Protein AF-A0A6U5LLL6-F1 (afdb_monomer_lite)

Secondary structure (DSSP, 8-state):
-EEEEEEESS---GGGSPTT-EEEEEBTTS-EEEEEE--S---TTEEEEEE---SSS--B-TT-SS-B-TTSBPSEEEEE-SS-EEEEE--TTTSEEESS-HHHHHHTHHHHSTT-HHHHHHHHHHTSTTHHHHHHHHHHHT-B---SSS--B-TT--HHHHHHHHHHIIIIIIIHHHHHHHHHHHHHHHTSSS--HHHHHHHHHHHHHHHH-S-S-SSS------SHHHHHHHHHHHHT-BTTTT-B--TTS-BHHHHHHHHHHHHHHHHHHHT-HHHHHHHHHHHHHHTTHHHHHHHHHHHHHHHHTTT--S-HHHHHHHHHHHHHHHHHHHHHHHHH-HHHHHHHHHHHSTT-S---HHHHHHHHHHHGGGGT--HHHH--PEETTTTEEPTT-SPPPS-TT-TTGGG-EE--TT-SS-EEHHHHHTS-HHHHHHHHTSTTHHHHSHHHHTTSSS--S-TT-EEE-TTSSSEEEEHHHHHT-TTHHHHHTTSTTHHHHSHHHHTT------TT--

Sequence (518 aa):
MSIAYLKLDSDFDVNSIASGTLFTGSTNAGQIVLARKYDGNLEAGILKLQYEVSGQSPCYVGGLNVKDFSGCFVAVGTVTDGTNTLSYTYDMTTKNMNGRTLSGLSSVLNVDMANEANFKIFETYYGRADYSYHWVTSAFEGTSTNFTRGNADFTNYSLIGKTEAIKKGSVHMGVGHYALHEFENALKLCELDVDSRELSRARWDEGVALYTGSMEGTEGTDRQGKFPYTLAEKRCENFKTCGDGADSSDDNVKSWVNINLMAQFRRGKSALFQKDCDGAQAALDNISSLIYIPLIQSTLRYAYMAQLLQGDNSDQNEQDKVKAEGAVFAAAVLPKVYAIDPDAAEIIYANMKTGATETVFSEVKDAFESVYHGFRINCNQIGGLIEASSDTPYDGAERCRANTGLTNESKEEFKIEGFKKKMTCSELANISLQYRNVICVTPGVAETCRGTCLGTCGCYDDPNQEYLNKQETEIVGTCEDLFTDFKYAEKCNKIENLLFFCPDVCDGWCDHIPFGKK

Organism: NCBI:txid216773

Foldseek 3Di:
DKKFFWQFPDQDDLVVDDFQQWKWWAFPLGDIFIWTFHDPDDDGRTTITHGDQPDDQGAAAPPDPDGGRRRPGDQWTWMDSPPDITTTGHDSRPRTGDPDDLQCLQVVQVPLVVPPPLQCLLCVQFVHNNNLNQQQVCLVVQAWGDGPHLIAGRVPFDPLLSVLSNLLSSALVGLLVSLLVLLVVLLVQLPDPDPCLVVSLVSLVVSVCSQQPDPCPPQSLPLPDRHLQSLQLVLLLQQCQFDCQGRHNDSVGGGNLVVLLVVLSVQLSVCSNVSNSVSNVVSSLSNQLSSLLSLLSQLLVLLVVLQVCQPPPPDPSVNSNSLSSNSSSLSSCLSLLCVQPVVLSVQSSQQRHHPNNHRDSLSVVVSVLLCSLSSVHAQSSNGFGDDNVPRHHDVSRGRCDLPPVCLPQQAFWDDAPPDPDIDGLLLLQPDPPVVSQVQCPGPPNCVSNVCSNSVSAAFSQDQQQWDAAQVNPGTDHGLVVLQDDPCSCVVCVHRVCCCVRGVNSNSPSRHDPHPPDD

Radius of gyration: 26.69 Å; chains: 1; bounding box: 60×53×92 Å

pLDDT: mean 84.03, std 13.14, range [36.5, 98.81]

Structure (mmCIF, N/CA/C/O backbone):
data_AF-A0A6U5LLL6-F1
#
_entry.id   AF-A0A6U5LLL6-F1
#
loop_
_atom_site.group_PDB
_atom_site.id
_atom_site.type_symbol
_atom_site.label_atom_id
_atom_site.label_alt_id
_atom_site.label_comp_id
_atom_site.label_asym_id
_atom_site.label_entity_id
_atom_site.label_seq_id
_atom_site.pdbx_PDB_ins_code
_atom_site.Cartn_x
_atom_site.Cartn_y
_atom_site.Cartn_z
_atom_site.occupancy
_atom_site.B_iso_or_equiv
_atom_site.auth_seq_id
_atom_site.auth_comp_id
_atom_site.auth_asym_id
_atom_site.auth_atom_id
_atom_site.pdbx_PDB_model_num
ATOM 1 N N . MET A 1 1 ? -6.685 0.986 20.859 1.00 70.19 1 MET A N 1
ATOM 2 C CA . MET A 1 1 ? -7.687 1.191 21.930 1.00 70.19 1 MET A CA 1
ATOM 3 C C . MET A 1 1 ? -8.208 -0.163 22.379 1.00 70.19 1 MET A C 1
ATOM 5 O O . MET A 1 1 ? -8.491 -0.993 21.515 1.00 70.19 1 MET A O 1
ATOM 9 N N . SER A 1 2 ? -8.297 -0.388 23.690 1.00 77.94 2 SER A N 1
ATOM 10 C CA . SER A 1 2 ? -8.871 -1.611 24.263 1.00 77.94 2 SER A CA 1
ATOM 11 C C . SER A 1 2 ? -10.323 -1.356 24.664 1.00 77.94 2 SER A C 1
ATOM 13 O O . SER A 1 2 ? -10.687 -0.232 25.012 1.00 77.94 2 SER A O 1
ATOM 15 N N . ILE A 1 3 ? -11.158 -2.383 24.560 1.00 87.19 3 ILE A N 1
ATOM 16 C CA . ILE A 1 3 ? -12.590 -2.340 24.835 1.00 87.19 3 ILE A CA 1
ATOM 17 C C . ILE A 1 3 ? -12.905 -3.435 25.848 1.00 87.19 3 ILE A C 1
ATOM 19 O O . ILE A 1 3 ? -12.700 -4.619 25.571 1.00 87.19 3 ILE A O 1
ATOM 23 N N . ALA A 1 4 ? -13.436 -3.039 27.001 1.00 90.06 4 ALA A N 1
ATOM 24 C CA . ALA A 1 4 ? -13.980 -3.959 27.988 1.00 90.06 4 ALA A CA 1
ATOM 25 C C . ALA A 1 4 ? -15.437 -4.287 27.645 1.00 90.06 4 ALA A C 1
ATOM 27 O O . ALA A 1 4 ? -16.242 -3.385 27.414 1.00 90.06 4 ALA A O 1
ATOM 28 N N . TYR A 1 5 ? -15.770 -5.574 27.614 1.00 91.44 5 TYR A N 1
ATOM 29 C CA . TYR A 1 5 ? -17.116 -6.090 27.371 1.00 91.44 5 TYR A CA 1
ATOM 30 C C . TYR A 1 5 ? -17.727 -6.451 28.722 1.00 91.44 5 TYR A C 1
ATOM 32 O O . TYR A 1 5 ? -17.587 -7.580 29.196 1.00 91.44 5 TYR A O 1
ATOM 40 N N . LEU A 1 6 ? -18.336 -5.460 29.367 1.00 92.56 6 LEU A N 1
ATOM 41 C CA . LEU A 1 6 ? -18.865 -5.575 30.719 1.00 92.56 6 LEU A CA 1
ATOM 42 C C . LEU A 1 6 ? -20.271 -6.168 30.668 1.00 92.56 6 LEU A C 1
ATOM 44 O O . LEU A 1 6 ? -21.165 -5.570 30.070 1.00 92.56 6 LEU A O 1
ATOM 48 N N . LYS A 1 7 ? -20.484 -7.330 31.290 1.00 93.69 7 LYS A N 1
ATOM 49 C CA . LYS A 1 7 ? -21.827 -7.897 31.416 1.00 93.69 7 LYS A CA 1
ATOM 50 C C . LYS A 1 7 ? -22.524 -7.237 32.593 1.00 93.69 7 LYS A C 1
ATOM 52 O O . LYS A 1 7 ? -22.060 -7.368 33.720 1.00 93.69 7 LYS A O 1
ATOM 57 N N . LEU A 1 8 ? -23.607 -6.524 32.320 1.00 93.12 8 LEU A N 1
ATOM 58 C CA . LEU A 1 8 ? -24.396 -5.853 33.340 1.00 93.12 8 LEU A CA 1
ATOM 59 C C . LEU A 1 8 ? -25.176 -6.876 34.168 1.00 93.12 8 LEU A C 1
ATOM 61 O O . LEU A 1 8 ? -25.665 -7.878 33.642 1.00 93.12 8 LEU A O 1
ATOM 65 N N . ASP A 1 9 ? -25.301 -6.603 35.463 1.00 88.00 9 ASP A N 1
ATOM 66 C CA . ASP A 1 9 ? -26.065 -7.455 36.382 1.00 88.00 9 ASP A CA 1
ATOM 67 C C . ASP A 1 9 ? -27.584 -7.200 36.287 1.00 88.00 9 ASP A C 1
ATOM 69 O O . ASP A 1 9 ? -28.382 -7.964 36.830 1.00 88.00 9 ASP A O 1
ATOM 73 N N . SER A 1 10 ? -27.990 -6.124 35.603 1.00 83.38 10 SER A N 1
ATOM 74 C CA . SER A 1 10 ? -29.382 -5.752 35.340 1.00 83.38 10 SER A CA 1
ATOM 75 C C . SER A 1 10 ? -29.699 -5.763 33.844 1.00 83.38 10 SER A C 1
ATOM 77 O O . SER A 1 10 ? -28.817 -5.557 33.009 1.00 83.38 10 SER A O 1
ATOM 79 N N . ASP A 1 11 ? -30.986 -5.901 33.508 1.00 81.06 11 ASP A N 1
ATOM 80 C CA . ASP A 1 11 ? -31.514 -5.777 32.138 1.00 81.06 11 ASP A CA 1
ATOM 81 C C . ASP A 1 11 ? -31.563 -4.309 31.663 1.00 81.06 11 ASP A C 1
ATOM 83 O O . ASP A 1 11 ? -32.532 -3.854 31.053 1.00 81.06 11 ASP A O 1
ATOM 87 N N . PHE A 1 12 ? -30.534 -3.523 31.986 1.00 84.88 12 PHE A N 1
ATOM 88 C CA . PHE A 1 12 ? -30.443 -2.136 31.559 1.00 84.88 12 PHE A CA 1
ATOM 89 C C . PHE A 1 12 ? -30.331 -2.063 30.032 1.00 84.88 12 PHE A C 1
ATOM 91 O O . PHE A 1 12 ? -29.473 -2.712 29.423 1.00 84.88 12 PHE A O 1
ATOM 98 N N . ASP A 1 13 ? -31.168 -1.231 29.410 1.00 86.00 13 ASP A N 1
ATOM 99 C CA . ASP A 1 13 ? -31.102 -1.000 27.972 1.00 86.00 13 ASP A CA 1
ATOM 100 C C . ASP A 1 13 ? -29.893 -0.126 27.627 1.00 86.00 13 ASP A C 1
ATOM 102 O O . ASP A 1 13 ? -29.950 1.106 27.617 1.00 86.00 13 ASP A O 1
ATOM 106 N N . VAL A 1 14 ? -28.778 -0.783 27.314 1.00 84.25 14 VAL A N 1
ATOM 107 C CA . VAL A 1 14 ? -27.529 -0.135 26.895 1.00 84.25 14 VAL A CA 1
ATOM 108 C C . VAL A 1 14 ? -27.693 0.734 25.645 1.00 84.25 14 VAL A C 1
ATOM 110 O O . VAL A 1 14 ? -26.864 1.620 25.423 1.00 84.25 14 VAL A O 1
ATOM 113 N N . ASN A 1 15 ? -28.745 0.539 24.840 1.00 82.56 15 ASN A N 1
ATOM 114 C CA . ASN A 1 15 ? -29.013 1.361 23.656 1.00 82.56 15 ASN A CA 1
ATOM 115 C C . ASN A 1 15 ? -29.519 2.763 24.015 1.00 82.56 15 ASN A C 1
ATOM 117 O O . ASN A 1 15 ? -29.354 3.681 23.217 1.00 82.56 15 ASN A O 1
ATOM 121 N N . SER A 1 16 ? -30.057 2.954 25.224 1.00 86.06 16 SER A N 1
ATOM 122 C CA . SER A 1 16 ? -30.506 4.265 25.713 1.00 86.06 16 SER A CA 1
ATOM 123 C C . SER A 1 16 ? -29.364 5.269 25.932 1.00 86.06 16 SER A C 1
ATOM 125 O O . SER A 1 16 ? -29.596 6.476 25.974 1.00 86.06 16 SER A O 1
ATOM 127 N N . ILE A 1 17 ? -28.122 4.790 26.050 1.00 86.50 17 ILE A N 1
ATOM 128 C CA . ILE A 1 17 ? -26.938 5.630 26.248 1.00 86.50 17 ILE A CA 1
ATOM 129 C C . ILE A 1 17 ? -26.317 5.969 24.889 1.00 86.50 17 ILE A C 1
ATOM 131 O O . ILE A 1 17 ? -26.012 5.071 24.106 1.00 86.50 17 ILE A O 1
ATOM 135 N N . ALA A 1 18 ? -26.041 7.242 24.610 1.00 87.62 18 ALA A N 1
ATOM 136 C CA . ALA A 1 18 ? -25.361 7.634 23.375 1.00 87.62 18 ALA A CA 1
ATOM 137 C C . ALA A 1 18 ? -23.923 7.079 23.299 1.00 87.62 18 ALA A C 1
ATOM 139 O O . ALA A 1 18 ? -23.208 7.005 24.304 1.00 87.62 18 ALA A O 1
ATOM 140 N N . SER A 1 19 ? -23.473 6.717 22.099 1.00 87.94 19 SER A N 1
ATOM 141 C CA . SER A 1 19 ? -22.063 6.408 21.837 1.00 87.94 19 SER A CA 1
ATOM 142 C C . SER A 1 19 ? -21.154 7.579 22.232 1.00 87.94 19 SER A C 1
ATOM 144 O O . SER A 1 19 ? -21.554 8.741 22.165 1.00 87.94 19 SER A O 1
ATOM 146 N N . GLY A 1 20 ? -19.944 7.287 22.711 1.00 87.56 20 GLY A N 1
ATOM 147 C CA . GLY A 1 20 ? -18.999 8.306 23.175 1.00 87.56 20 GLY A CA 1
ATOM 148 C C . GLY A 1 20 ? -19.267 8.858 24.582 1.00 87.56 20 GLY A C 1
ATOM 149 O O . GLY A 1 20 ? -18.396 9.557 25.112 1.00 87.56 20 GLY A O 1
ATOM 150 N N . THR A 1 21 ? -20.406 8.517 25.206 1.00 92.12 21 THR A N 1
ATOM 151 C CA . THR A 1 21 ? -20.721 8.863 26.607 1.00 92.12 21 THR A CA 1
ATOM 152 C C . THR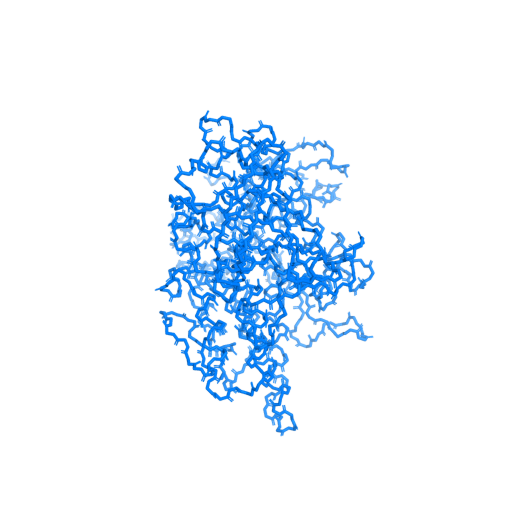 A 1 21 ? -19.599 8.407 27.533 1.00 92.12 21 THR A C 1
ATOM 154 O O . THR A 1 21 ? -19.139 7.266 27.442 1.00 92.12 21 THR A O 1
ATOM 157 N N . LEU A 1 22 ? -19.154 9.303 28.414 1.00 93.56 22 LEU A N 1
ATOM 158 C CA . LEU A 1 22 ? -18.083 9.031 29.365 1.00 93.56 22 LEU A CA 1
ATOM 159 C C . LEU A 1 22 ? -18.600 8.228 30.557 1.00 93.56 22 LEU A C 1
ATOM 161 O O . LEU A 1 22 ? -19.599 8.586 31.167 1.00 93.56 22 LEU A O 1
ATOM 165 N N . PHE A 1 23 ? -17.858 7.189 30.910 1.00 94.00 23 PHE A N 1
ATOM 166 C CA . PHE A 1 23 ? -18.021 6.382 32.105 1.00 94.00 23 PHE A CA 1
ATOM 167 C C . PHE A 1 23 ? -16.770 6.473 32.968 1.00 94.00 23 PHE A C 1
ATOM 169 O O . PHE A 1 23 ? -15.644 6.537 32.470 1.00 94.00 23 PHE A O 1
ATOM 176 N N . THR A 1 24 ? -16.984 6.413 34.275 1.00 93.81 24 THR A N 1
ATOM 177 C CA . THR A 1 24 ? -15.935 6.248 35.280 1.00 93.81 24 THR A CA 1
ATOM 178 C C . THR A 1 24 ? -16.113 4.920 36.004 1.00 93.81 24 THR A C 1
ATOM 180 O O . THR A 1 24 ? -17.240 4.476 36.224 1.00 93.81 24 THR A O 1
ATOM 183 N N . GLY A 1 25 ? -15.004 4.281 36.366 1.00 92.56 25 GLY A N 1
ATOM 184 C CA . GLY A 1 25 ? -14.979 3.073 37.191 1.00 92.56 25 GLY A CA 1
ATOM 185 C C . GLY A 1 25 ? -13.612 2.875 37.838 1.00 92.56 25 GLY A C 1
ATOM 186 O O . GLY A 1 25 ? -12.771 3.774 37.797 1.00 92.56 25 GLY A O 1
ATOM 187 N N . SER A 1 26 ? -13.383 1.696 38.416 1.00 92.38 26 SER A N 1
ATOM 188 C CA . SER A 1 26 ? -12.133 1.370 39.115 1.00 92.38 26 SER A CA 1
ATOM 189 C C . SER A 1 26 ? -11.301 0.337 38.360 1.00 92.38 26 SER A C 1
ATOM 191 O O . SER A 1 26 ? -11.839 -0.659 37.869 1.00 92.38 26 SER A O 1
ATOM 193 N N . THR A 1 27 ? -9.985 0.548 38.312 1.00 90.88 27 THR A N 1
ATOM 194 C CA . THR A 1 27 ? -9.023 -0.431 37.802 1.00 90.88 27 THR A CA 1
ATOM 195 C C . THR A 1 27 ? -8.655 -1.474 38.853 1.00 90.88 27 THR A C 1
ATOM 197 O O . THR A 1 27 ? -8.865 -1.274 40.052 1.00 90.88 27 THR A O 1
ATOM 200 N N . ASN A 1 28 ? -8.031 -2.570 38.423 1.00 88.94 28 ASN A N 1
ATOM 201 C CA . ASN A 1 28 ? -7.508 -3.606 39.312 1.00 88.94 28 ASN A CA 1
ATOM 202 C C . ASN A 1 28 ? -6.380 -3.096 40.235 1.00 88.94 28 ASN A C 1
ATOM 204 O O . ASN A 1 28 ? -6.165 -3.647 41.310 1.00 88.94 28 ASN A O 1
ATOM 208 N N . ALA A 1 29 ? -5.688 -2.018 39.848 1.00 88.50 29 ALA A N 1
ATOM 209 C CA . ALA A 1 29 ? -4.734 -1.302 40.699 1.00 88.50 29 ALA A CA 1
ATOM 210 C C . ALA A 1 29 ? -5.394 -0.290 41.665 1.00 88.50 29 ALA A C 1
ATOM 212 O O . ALA A 1 29 ? -4.691 0.421 42.382 1.00 88.50 29 ALA A O 1
ATOM 213 N N . GLY A 1 30 ? -6.729 -0.192 41.685 1.00 88.44 30 GLY A N 1
ATOM 214 C CA . GLY A 1 30 ? -7.479 0.729 42.545 1.00 88.44 30 GLY A CA 1
ATOM 215 C C . GLY A 1 30 ? -7.494 2.184 42.065 1.00 88.44 30 GLY A C 1
ATOM 216 O O . GLY A 1 30 ? -7.828 3.077 42.842 1.00 88.44 30 GLY A O 1
ATOM 217 N N . GLN A 1 31 ? -7.128 2.444 40.807 1.00 88.69 31 GLN A N 1
ATOM 218 C CA . GLN A 1 31 ? -7.164 3.781 40.206 1.00 88.69 31 GLN A CA 1
ATOM 219 C C . GLN A 1 31 ? -8.519 4.039 39.538 1.00 88.69 31 GLN A C 1
ATOM 221 O O . GLN A 1 31 ? -9.224 3.103 39.166 1.00 88.69 31 GLN A O 1
ATOM 226 N N . ILE A 1 32 ? -8.883 5.309 39.353 1.00 88.50 32 ILE A N 1
ATOM 227 C CA . ILE A 1 32 ? -10.058 5.672 38.552 1.00 88.50 32 ILE A CA 1
ATOM 228 C C . ILE A 1 32 ? -9.692 5.539 37.073 1.00 88.50 32 ILE A C 1
ATOM 230 O O . ILE A 1 32 ? -8.677 6.079 36.635 1.00 88.50 32 ILE A O 1
ATOM 234 N N . VAL A 1 33 ? -10.538 4.859 36.303 1.00 86.44 33 VAL A N 1
ATOM 235 C CA . VAL A 1 33 ? -10.438 4.780 34.843 1.00 86.44 33 VAL A CA 1
ATOM 236 C C . VAL A 1 33 ? -11.592 5.532 34.197 1.00 86.44 33 VAL A C 1
ATOM 238 O O . VAL A 1 33 ? -12.744 5.416 34.619 1.00 86.44 33 VAL A O 1
ATOM 241 N N . LEU A 1 34 ? -11.258 6.304 33.166 1.00 89.38 34 LEU A N 1
ATOM 242 C CA . LEU A 1 34 ? -12.204 6.979 32.290 1.00 89.38 34 LEU A CA 1
ATOM 243 C C . LEU A 1 34 ? -12.330 6.170 30.995 1.00 89.38 34 LEU A C 1
ATOM 245 O O . LEU A 1 34 ? -11.323 5.826 30.374 1.00 89.38 34 LEU A O 1
ATOM 249 N N . ALA A 1 35 ? -13.557 5.879 30.578 1.00 90.25 35 ALA A N 1
ATOM 250 C CA . ALA A 1 35 ? -13.834 5.147 29.350 1.00 90.25 35 ALA A CA 1
ATOM 251 C C . ALA A 1 35 ? -15.018 5.761 28.602 1.00 90.25 35 ALA A C 1
ATOM 253 O O . ALA A 1 35 ? -15.853 6.437 29.192 1.00 90.25 35 ALA A O 1
ATOM 254 N N . ARG A 1 36 ? -15.109 5.528 27.297 1.00 91.31 36 ARG A N 1
ATOM 255 C CA . ARG A 1 36 ? -16.235 5.955 26.460 1.00 91.31 36 ARG A CA 1
ATOM 256 C C . ARG A 1 36 ? -17.072 4.749 26.069 1.00 91.31 36 ARG A C 1
ATOM 258 O O . ARG A 1 36 ? -16.514 3.704 25.732 1.00 91.31 36 ARG A O 1
ATOM 265 N N . LYS A 1 37 ? -18.399 4.887 26.065 1.00 89.81 37 LYS A N 1
ATOM 266 C CA . LYS A 1 37 ? -19.273 3.872 25.468 1.00 89.81 37 LYS A CA 1
ATOM 267 C C . LYS A 1 37 ? -18.884 3.681 23.997 1.00 89.81 37 LYS A C 1
ATOM 269 O O . LYS A 1 37 ? -18.831 4.652 23.246 1.00 89.81 37 LYS A O 1
ATOM 274 N N . TYR A 1 38 ? -18.623 2.436 23.607 1.00 86.75 38 TYR A N 1
ATOM 275 C CA . TYR A 1 38 ? -18.257 2.050 22.246 1.00 86.75 38 TYR A CA 1
ATOM 276 C C . TYR A 1 38 ? -19.475 1.570 21.440 1.00 86.75 38 TYR A C 1
ATOM 278 O O . TYR A 1 38 ? -20.330 0.863 21.972 1.00 86.75 38 TYR A O 1
ATOM 286 N N . ASP A 1 39 ? -19.514 1.912 20.151 1.00 71.94 39 ASP A N 1
ATOM 287 C CA . ASP A 1 39 ? -20.693 1.803 19.270 1.00 71.94 39 ASP A CA 1
ATOM 288 C C . ASP A 1 39 ? -20.797 0.507 18.443 1.00 71.94 39 ASP A C 1
ATOM 290 O O . ASP A 1 39 ? -21.410 0.471 17.381 1.00 71.94 39 ASP A O 1
ATOM 294 N N . GLY A 1 40 ? -20.132 -0.574 18.855 1.00 63.28 40 GLY A N 1
ATOM 295 C CA . GLY A 1 40 ? -20.148 -1.830 18.090 1.00 63.28 40 GLY A CA 1
ATOM 296 C C . GLY A 1 40 ? -21.318 -2.742 18.467 1.00 63.28 40 GLY A C 1
ATOM 297 O O . GLY A 1 40 ? -21.597 -2.846 19.658 1.00 63.28 40 GLY A O 1
ATOM 298 N N . ASN A 1 41 ? -21.887 -3.496 17.505 1.00 54.53 41 ASN A N 1
ATOM 299 C CA . ASN A 1 41 ? -22.943 -4.533 17.643 1.00 54.53 41 ASN A CA 1
ATOM 300 C C . ASN A 1 41 ? -23.265 -4.919 19.095 1.00 54.53 41 ASN A C 1
ATOM 302 O O . ASN A 1 41 ? -22.559 -5.732 19.701 1.00 54.53 41 ASN A O 1
ATOM 306 N N . LEU A 1 42 ? -24.270 -4.265 19.671 1.00 58.28 42 LEU A N 1
ATOM 307 C CA . LEU A 1 42 ? -24.584 -4.351 21.092 1.00 58.28 42 LEU A CA 1
ATOM 308 C C . LEU A 1 42 ? -25.295 -5.680 21.378 1.00 58.28 42 LEU A C 1
ATOM 310 O O . LEU A 1 42 ? -26.403 -5.923 20.910 1.00 58.28 42 LEU A O 1
ATOM 314 N N . GLU A 1 43 ? -24.638 -6.554 22.140 1.00 70.56 43 GLU A N 1
ATOM 315 C CA . GLU A 1 43 ? -25.301 -7.696 22.769 1.00 70.56 43 GLU A CA 1
ATOM 316 C C . GLU A 1 43 ? -26.135 -7.168 23.943 1.00 70.56 43 GLU A C 1
ATOM 318 O O . GLU A 1 43 ? -25.659 -6.338 24.724 1.00 70.56 43 GLU A O 1
ATOM 323 N N . ALA A 1 44 ? -27.382 -7.628 24.075 1.00 76.75 44 ALA A N 1
ATOM 324 C CA . ALA A 1 44 ? -28.242 -7.227 25.186 1.00 76.75 44 ALA A CA 1
ATOM 325 C C . ALA A 1 44 ? -27.554 -7.526 26.533 1.00 76.75 44 ALA A C 1
ATOM 327 O O . ALA A 1 44 ? -27.029 -8.619 26.743 1.00 76.75 44 ALA A O 1
ATOM 328 N N . GLY A 1 45 ? -27.530 -6.536 27.431 1.00 84.56 45 GLY A N 1
ATOM 329 C CA . GLY A 1 45 ? -26.856 -6.640 28.729 1.00 84.56 45 GLY A CA 1
ATOM 330 C C . GLY A 1 45 ? -25.324 -6.540 28.684 1.00 84.56 45 GLY A C 1
ATOM 331 O O . GLY A 1 45 ? -24.690 -6.713 29.722 1.00 84.56 45 GLY A O 1
ATOM 332 N N . ILE A 1 46 ? -24.705 -6.250 27.531 1.00 89.81 46 ILE A N 1
ATOM 333 C CA . ILE A 1 46 ? -23.257 -6.018 27.422 1.00 89.81 46 ILE A CA 1
ATOM 334 C C . ILE A 1 46 ? -22.974 -4.534 27.171 1.00 89.81 46 ILE A C 1
ATOM 336 O O . ILE A 1 46 ? -23.248 -3.995 26.098 1.00 89.81 46 ILE A O 1
ATOM 340 N N . LEU A 1 47 ? -22.344 -3.880 28.145 1.00 90.75 47 LEU A N 1
ATOM 341 C CA . LEU A 1 47 ? -21.820 -2.528 28.004 1.00 90.75 47 LEU A CA 1
ATOM 342 C C . LEU A 1 47 ? -20.366 -2.581 27.524 1.00 90.75 47 LEU A C 1
ATOM 344 O O . LEU A 1 47 ? -19.481 -3.084 28.215 1.00 90.75 47 LEU A O 1
ATOM 348 N N . LYS A 1 48 ? -20.111 -2.035 26.334 1.00 91.38 48 LYS A N 1
ATOM 349 C CA . LYS A 1 48 ? -18.763 -1.943 25.763 1.00 91.38 48 LYS A CA 1
ATOM 350 C C . LYS A 1 48 ? -18.136 -0.604 26.117 1.00 91.38 48 LYS A C 1
ATOM 352 O O . LYS A 1 48 ? -18.620 0.434 25.666 1.00 91.38 48 LYS A O 1
ATOM 357 N N . LEU A 1 49 ? -17.051 -0.626 26.884 1.00 90.31 49 LEU A N 1
ATOM 358 C CA . LEU A 1 49 ? -16.329 0.577 27.295 1.00 90.31 49 LEU A CA 1
ATOM 359 C C . LEU A 1 49 ? -14.929 0.600 26.691 1.00 90.31 49 LEU A C 1
ATOM 361 O O . LEU A 1 49 ? -14.096 -0.254 26.986 1.00 90.31 49 LEU A O 1
ATOM 365 N N . GLN A 1 50 ? -14.678 1.593 25.846 1.00 88.06 50 GLN A N 1
ATOM 366 C CA . GLN A 1 50 ? -13.381 1.866 25.249 1.00 88.06 50 GLN A CA 1
ATOM 367 C C . GLN A 1 50 ? -12.563 2.769 26.171 1.00 88.06 50 GLN A C 1
ATOM 369 O O . GLN A 1 50 ? -13.003 3.864 26.512 1.00 88.06 50 GLN A O 1
ATOM 374 N N . TYR A 1 51 ? -11.360 2.340 26.533 1.00 80.50 51 TYR A N 1
ATOM 375 C CA . TYR A 1 51 ? -10.436 3.129 27.346 1.00 80.50 51 TYR A CA 1
ATOM 376 C C . TYR A 1 51 ? -9.079 3.263 26.648 1.00 80.50 51 TYR A C 1
ATOM 378 O O . TYR A 1 51 ? -8.688 2.446 25.798 1.00 80.50 51 TYR A O 1
ATOM 386 N N . GLU A 1 52 ? -8.375 4.344 26.974 1.00 70.06 52 GLU A N 1
ATOM 387 C CA . GLU A 1 52 ? -7.049 4.606 26.428 1.00 70.06 52 GLU A CA 1
ATOM 388 C C . GLU A 1 52 ? -6.032 3.594 26.961 1.00 70.06 52 GLU A C 1
ATOM 390 O O . GLU A 1 52 ? -6.034 3.214 28.128 1.00 70.06 52 GLU A O 1
ATOM 395 N N . VAL A 1 53 ? -5.158 3.144 26.064 1.00 65.00 53 VAL A N 1
ATOM 396 C CA . VAL A 1 53 ? -4.051 2.219 26.364 1.00 65.00 53 VAL A CA 1
ATOM 397 C C . VAL A 1 53 ? -2.705 2.950 26.449 1.00 65.00 53 VAL A C 1
ATOM 399 O O . VAL A 1 53 ? -1.671 2.321 26.638 1.00 65.00 53 VAL A O 1
ATOM 402 N N . SER A 1 54 ? -2.706 4.278 26.331 1.00 56.59 54 SER A N 1
ATOM 403 C CA . SER A 1 54 ? -1.540 5.146 26.509 1.00 56.59 54 SER A CA 1
ATOM 404 C C . SER A 1 54 ? -1.561 5.763 27.912 1.00 56.59 54 SER A C 1
ATOM 406 O O . SER A 1 54 ? -2.423 6.585 28.202 1.00 56.59 54 SER A O 1
ATOM 408 N N . GLY A 1 55 ? -0.640 5.367 28.801 1.00 59.59 55 GLY A N 1
ATOM 409 C CA . GLY A 1 55 ? -0.566 5.887 30.177 1.00 59.59 55 GLY A CA 1
ATOM 410 C C . GLY A 1 55 ? 0.297 5.040 31.123 1.00 59.59 55 GLY A C 1
ATOM 411 O O . GLY A 1 55 ? 0.886 4.048 30.703 1.00 59.59 55 GLY A O 1
ATOM 412 N N . GLN A 1 56 ? 0.372 5.429 32.405 1.00 55.12 56 GLN A N 1
ATOM 413 C CA . GLN A 1 56 ? 1.225 4.777 33.421 1.00 55.12 56 GLN A CA 1
ATOM 414 C C . GLN A 1 56 ? 0.759 3.369 33.850 1.00 55.12 56 GLN A C 1
ATOM 416 O O . GLN A 1 56 ? 1.586 2.614 34.350 1.00 55.12 56 GLN A O 1
ATOM 421 N N . SER A 1 57 ? -0.508 2.999 33.612 1.00 63.53 57 SER A N 1
ATOM 422 C CA . SER A 1 57 ? -1.055 1.668 33.943 1.00 63.53 57 SER A CA 1
ATOM 423 C C . SER A 1 57 ? -2.059 1.188 32.881 1.00 63.53 57 SER A C 1
ATOM 425 O O . SER A 1 57 ? -3.266 1.303 33.094 1.00 63.53 57 SER A O 1
ATOM 427 N N . PRO A 1 58 ? -1.627 0.709 31.702 1.00 72.81 58 PRO A N 1
ATOM 428 C CA . PRO A 1 58 ? -2.540 0.217 30.669 1.00 72.81 58 PRO A CA 1
ATOM 429 C C . PRO A 1 58 ? -2.986 -1.228 30.934 1.00 72.81 58 PRO A C 1
ATOM 431 O O . PRO A 1 58 ? -2.257 -2.030 31.506 1.00 72.81 58 PRO A O 1
ATOM 434 N N . CYS A 1 59 ? -4.185 -1.590 30.477 1.00 79.75 59 CYS A N 1
ATOM 435 C CA . CYS A 1 59 ? -4.653 -2.980 30.479 1.00 79.75 59 CYS A CA 1
ATOM 436 C C . CYS A 1 59 ? -4.056 -3.737 29.277 1.00 79.75 59 CYS A C 1
ATOM 438 O O . CYS A 1 59 ? -4.514 -3.561 28.143 1.00 79.75 59 CYS A O 1
ATOM 440 N N . TYR A 1 60 ? -3.061 -4.592 29.516 1.00 78.75 60 TYR A N 1
ATOM 441 C CA . TYR A 1 60 ? -2.360 -5.384 28.502 1.00 78.75 60 TYR A CA 1
ATOM 442 C C . TYR A 1 60 ? -2.690 -6.866 28.652 1.00 78.75 60 TYR A C 1
ATOM 444 O O . TYR A 1 60 ? -1.962 -7.610 29.287 1.00 78.75 60 TYR A O 1
ATOM 452 N N . VAL A 1 61 ? -3.791 -7.328 28.074 1.00 78.00 61 VAL A N 1
ATOM 453 C CA . VAL A 1 61 ? -4.282 -8.701 28.296 1.00 78.00 61 VAL A CA 1
ATOM 454 C C . VAL A 1 61 ? -4.321 -9.485 26.999 1.00 78.00 61 VAL A C 1
ATOM 456 O O . VAL A 1 61 ? -3.380 -10.227 26.744 1.00 78.00 61 VAL A O 1
ATOM 459 N N . GLY A 1 62 ? -5.344 -9.283 26.162 1.00 72.12 62 GLY A N 1
ATOM 460 C CA . GLY A 1 62 ? -5.445 -9.785 24.784 1.00 72.12 62 GLY A CA 1
ATOM 461 C C . GLY A 1 62 ? -4.696 -11.093 24.464 1.00 72.12 62 GLY A C 1
ATOM 462 O O . GLY A 1 62 ? -4.732 -12.067 25.219 1.00 72.12 62 GLY A O 1
ATOM 463 N N . GLY A 1 63 ? -4.011 -11.100 23.316 1.00 66.62 63 GLY A N 1
ATOM 464 C CA . GLY A 1 63 ? -3.147 -12.197 22.858 1.00 66.62 63 GLY A CA 1
ATOM 465 C C . GLY A 1 63 ? -1.687 -12.085 23.315 1.00 66.62 63 GLY A C 1
ATOM 466 O O . GLY A 1 63 ? -0.809 -12.635 22.660 1.00 66.62 63 GLY A O 1
ATOM 467 N N . LEU A 1 64 ? -1.397 -11.325 24.375 1.00 72.25 64 LEU A N 1
ATOM 468 C CA . LEU A 1 64 ? -0.028 -11.141 24.855 1.00 72.25 64 LEU A CA 1
ATOM 469 C C . LEU A 1 64 ? 0.418 -12.338 25.706 1.00 72.25 64 LEU A C 1
ATOM 471 O O . LEU A 1 64 ? -0.344 -12.841 26.533 1.00 72.25 64 LEU A O 1
ATOM 475 N N . ASN A 1 65 ? 1.679 -12.750 25.539 1.00 72.19 65 ASN A N 1
ATOM 476 C CA . ASN A 1 65 ? 2.301 -13.792 26.367 1.00 72.19 65 ASN A CA 1
ATOM 477 C C . ASN A 1 65 ? 2.482 -13.336 27.821 1.00 72.19 65 ASN A C 1
ATOM 479 O O . ASN A 1 65 ? 2.337 -14.129 28.748 1.00 72.19 65 ASN A O 1
ATOM 483 N N . VAL A 1 66 ? 2.786 -12.051 28.015 1.00 80.56 66 VAL A N 1
ATOM 484 C CA . VAL A 1 66 ? 2.851 -11.411 29.329 1.00 80.56 66 VAL A CA 1
ATOM 485 C C . VAL A 1 66 ? 1.664 -10.474 29.435 1.00 80.56 66 VAL A C 1
ATOM 487 O O . VAL A 1 66 ? 1.538 -9.545 28.638 1.00 80.56 66 VAL A O 1
ATOM 490 N N . LYS A 1 67 ? 0.790 -10.751 30.403 1.00 84.75 67 LYS A N 1
ATOM 491 C CA . LYS A 1 67 ? -0.430 -9.982 30.626 1.00 84.75 67 LYS A CA 1
ATOM 492 C C . LYS A 1 67 ? -0.279 -9.079 31.844 1.00 84.75 67 LYS A C 1
ATOM 494 O O . LYS A 1 67 ? 0.125 -9.551 32.904 1.00 84.75 67 LYS A O 1
ATOM 499 N N . ASP A 1 68 ? -0.648 -7.814 31.699 1.00 86.06 68 ASP A N 1
ATOM 500 C CA . ASP A 1 68 ? -0.760 -6.840 32.779 1.00 86.06 68 ASP A CA 1
ATOM 501 C C . ASP A 1 68 ? -2.222 -6.411 32.939 1.00 86.06 68 ASP A C 1
ATOM 503 O O . ASP A 1 68 ? -2.835 -5.829 32.041 1.00 86.06 68 ASP A O 1
ATOM 507 N N . PHE A 1 69 ? -2.784 -6.729 34.103 1.00 87.94 69 PHE A N 1
ATOM 508 C CA . PHE A 1 69 ? -4.170 -6.436 34.448 1.00 87.94 69 PHE A CA 1
ATOM 509 C C . PHE A 1 69 ? -4.332 -5.132 35.235 1.00 87.94 69 PHE A C 1
ATOM 511 O O . PHE A 1 69 ? -5.461 -4.747 35.530 1.00 87.94 69 PHE A O 1
ATOM 518 N N . SER A 1 70 ? -3.237 -4.468 35.619 1.00 87.25 70 SER A N 1
ATOM 519 C CA . SER A 1 70 ? -3.246 -3.315 36.531 1.00 87.25 70 SER A CA 1
ATOM 520 C C . SER A 1 70 ? -4.173 -2.193 36.057 1.00 87.25 70 SER A C 1
ATOM 522 O O . SER A 1 70 ? -4.935 -1.643 36.855 1.00 87.25 70 SER A O 1
ATOM 524 N N . GLY A 1 71 ? -4.162 -1.919 34.751 1.00 86.75 71 GLY A N 1
ATOM 525 C CA . GLY A 1 71 ? -5.011 -0.930 34.092 1.00 86.75 71 GLY A CA 1
ATOM 526 C C . GLY A 1 71 ? -6.406 -1.398 33.689 1.00 86.75 71 GLY A C 1
ATOM 527 O O . GLY A 1 71 ? -7.182 -0.599 33.172 1.00 86.75 71 GLY A O 1
ATOM 528 N N . CYS A 1 72 ? -6.734 -2.682 33.847 1.00 88.94 72 CYS A N 1
ATOM 529 C CA . CYS A 1 72 ? -8.049 -3.205 33.476 1.00 88.94 72 CYS A CA 1
ATOM 530 C C . CYS A 1 72 ? -9.094 -2.814 34.518 1.00 88.94 72 CYS A C 1
ATOM 532 O O . CYS A 1 72 ? -8.761 -2.695 35.697 1.00 88.94 72 CYS A O 1
ATOM 534 N N . PHE A 1 73 ? -10.356 -2.679 34.106 1.00 91.19 73 PHE A N 1
ATOM 535 C CA . PHE A 1 73 ? -11.479 -2.641 35.044 1.00 91.19 73 PHE A CA 1
ATOM 536 C C . PHE A 1 73 ? -11.429 -3.846 35.998 1.00 91.19 73 PHE A C 1
ATOM 538 O O . PHE A 1 73 ? -11.009 -4.936 35.609 1.00 91.19 73 PHE A O 1
ATOM 545 N N . VAL A 1 74 ? -11.859 -3.663 37.248 1.00 93.31 74 VAL A N 1
ATOM 546 C CA . VAL A 1 74 ? -12.026 -4.784 38.191 1.00 93.31 74 VAL A CA 1
ATOM 547 C C . VAL A 1 74 ? -13.011 -5.821 37.637 1.00 93.31 74 VAL A C 1
ATOM 549 O O . VAL A 1 74 ? -13.988 -5.462 36.991 1.00 93.31 74 VAL A O 1
ATOM 552 N N . ALA A 1 75 ? -12.792 -7.114 37.897 1.00 94.12 75 ALA A N 1
ATOM 553 C CA . ALA A 1 75 ? -13.647 -8.180 37.347 1.00 94.12 75 ALA A CA 1
ATOM 554 C C . ALA A 1 75 ? -15.127 -8.072 37.760 1.00 94.12 75 ALA A C 1
ATOM 556 O O . ALA A 1 75 ? -16.008 -8.476 37.005 1.00 94.12 75 ALA A O 1
ATOM 557 N N . VAL A 1 76 ? -15.392 -7.535 38.952 1.00 96.19 76 VAL A N 1
ATOM 558 C CA . VAL A 1 76 ? -16.734 -7.239 39.463 1.00 96.19 76 VAL A CA 1
ATOM 559 C C . VAL A 1 76 ? -16.701 -5.826 40.019 1.00 96.19 76 VAL A C 1
ATOM 561 O O . VAL A 1 76 ? -15.858 -5.518 40.866 1.00 96.19 76 VAL A O 1
ATOM 564 N N . GLY A 1 77 ? -17.592 -4.960 39.549 1.00 95.44 77 GLY A N 1
ATOM 565 C CA . GLY A 1 77 ? -17.567 -3.560 39.948 1.00 95.44 77 GLY A CA 1
ATOM 566 C C . GLY A 1 77 ? -18.775 -2.768 39.486 1.00 95.44 77 GLY A C 1
ATOM 567 O O . GLY A 1 77 ? -19.789 -3.315 39.061 1.00 95.44 77 GLY A O 1
ATOM 568 N N . THR A 1 78 ? -18.649 -1.447 39.582 1.00 95.94 78 THR A N 1
ATOM 569 C CA . THR A 1 78 ? -19.640 -0.501 39.069 1.00 95.94 78 THR A CA 1
ATOM 570 C C . THR A 1 78 ? -18.985 0.498 38.129 1.00 95.94 78 THR A C 1
ATOM 572 O O . THR A 1 78 ? -17.801 0.819 38.269 1.00 95.94 78 THR A O 1
ATOM 575 N N . VAL A 1 79 ? -19.755 0.965 37.152 1.00 94.88 79 VAL A N 1
ATOM 576 C CA . VAL A 1 79 ? -19.410 2.107 36.304 1.00 94.88 79 VAL A CA 1
ATOM 577 C C . VAL A 1 79 ? -20.530 3.137 36.345 1.00 94.88 79 VAL A C 1
ATOM 579 O O . VAL A 1 79 ? -21.702 2.779 36.474 1.00 94.88 79 VAL A O 1
ATOM 582 N N . THR A 1 80 ? -20.181 4.416 36.231 1.00 95.00 80 THR A N 1
ATOM 583 C CA . THR A 1 80 ? -21.159 5.509 36.212 1.00 95.00 80 THR A CA 1
ATOM 584 C C . THR A 1 80 ? -20.851 6.549 35.143 1.00 95.00 80 THR A C 1
ATOM 586 O O . THR A 1 80 ? -19.689 6.912 34.948 1.00 95.00 80 THR A O 1
ATOM 589 N N . ASP A 1 81 ? -21.897 7.030 34.472 1.00 93.19 81 ASP A N 1
ATOM 590 C CA . ASP A 1 81 ? -21.868 8.181 33.554 1.00 93.19 81 ASP A CA 1
ATOM 591 C C . ASP A 1 81 ? -22.267 9.502 34.251 1.00 93.19 81 ASP A C 1
ATOM 593 O O . ASP A 1 81 ? -22.469 10.529 33.605 1.00 93.19 81 ASP A O 1
ATOM 597 N N . GLY A 1 82 ? -22.405 9.478 35.584 1.00 92.56 82 GLY A N 1
ATOM 598 C CA . GLY A 1 82 ? -22.887 10.591 36.405 1.00 92.56 82 GLY A CA 1
ATOM 599 C C . GLY A 1 82 ? -24.409 10.636 36.589 1.00 92.56 82 GLY A C 1
ATOM 600 O O . GLY A 1 82 ? -24.879 11.312 37.501 1.00 92.56 82 GLY A O 1
ATOM 601 N N . THR A 1 83 ? -25.174 9.899 35.779 1.00 92.44 83 THR A N 1
ATOM 602 C CA . THR A 1 83 ? -26.639 9.771 35.895 1.00 92.44 83 THR A CA 1
ATOM 603 C C . THR A 1 83 ? -27.038 8.356 36.308 1.00 92.44 83 THR A C 1
ATOM 605 O O . THR A 1 83 ? -27.822 8.160 37.235 1.00 92.44 83 THR A O 1
ATOM 608 N N . ASN A 1 84 ? -26.467 7.363 35.636 1.00 90.94 84 ASN A N 1
ATOM 609 C CA . ASN A 1 84 ? -26.678 5.943 35.834 1.00 90.94 84 ASN A CA 1
ATOM 610 C C . ASN A 1 84 ? -25.478 5.345 36.572 1.00 90.94 84 ASN A C 1
ATOM 612 O O . ASN A 1 84 ? -24.328 5.696 36.300 1.00 90.94 84 ASN A O 1
ATOM 616 N N . THR A 1 85 ? -25.739 4.391 37.463 1.00 95.50 85 THR A N 1
ATOM 617 C CA . THR A 1 85 ? -24.705 3.555 38.086 1.00 95.50 85 THR A CA 1
ATOM 618 C C . THR A 1 85 ? -25.034 2.103 37.796 1.00 95.50 85 THR A C 1
ATOM 620 O O . THR A 1 85 ? -26.067 1.595 38.232 1.00 95.50 85 THR A O 1
ATOM 623 N N . LEU A 1 86 ? -24.163 1.442 37.038 1.00 94.31 86 LEU A N 1
ATOM 624 C CA . LEU A 1 86 ? -24.389 0.107 36.500 1.00 94.31 86 LEU A CA 1
ATOM 625 C C . LEU A 1 86 ? -23.396 -0.867 37.131 1.00 94.31 86 LEU A C 1
ATOM 627 O O . LEU A 1 86 ? -22.185 -0.655 37.054 1.00 94.31 86 LEU A O 1
ATOM 631 N N . SER A 1 87 ? -23.916 -1.920 37.760 1.00 96.25 87 SER A N 1
ATOM 632 C CA . SER A 1 87 ? -23.096 -3.029 38.261 1.00 96.25 87 SER A CA 1
ATOM 633 C C . SER A 1 87 ? -22.817 -4.011 37.134 1.00 96.25 87 SER A C 1
ATOM 635 O O . SER A 1 87 ? -23.670 -4.216 36.263 1.00 96.25 87 SER A O 1
ATOM 637 N N . TYR A 1 88 ? -21.617 -4.577 37.127 1.00 95.25 88 TYR A N 1
ATOM 638 C CA . TYR A 1 88 ? -21.192 -5.505 36.097 1.00 95.25 88 TYR A CA 1
ATOM 639 C C . TYR A 1 88 ? -20.273 -6.591 36.643 1.00 95.25 88 TYR A C 1
ATOM 641 O O . TYR A 1 88 ? -19.555 -6.415 37.632 1.00 95.25 88 TYR A O 1
ATOM 649 N N . THR A 1 89 ? -20.215 -7.673 35.878 1.00 95.50 89 THR A N 1
ATOM 650 C CA . THR A 1 89 ? -19.230 -8.740 36.001 1.00 95.50 89 THR A CA 1
ATOM 651 C C . THR A 1 89 ? -18.596 -8.996 34.637 1.00 95.50 89 THR A C 1
ATOM 653 O O . THR A 1 89 ? -19.278 -8.998 33.613 1.00 95.50 89 THR A O 1
ATOM 656 N N . TYR A 1 90 ? -17.288 -9.235 34.578 1.00 93.00 90 TYR A N 1
ATOM 657 C CA . TYR A 1 90 ? -16.639 -9.660 33.339 1.00 93.00 90 TYR A CA 1
ATOM 658 C C . TYR A 1 90 ? -15.326 -10.415 33.576 1.00 93.00 90 TYR A C 1
ATOM 660 O O . TYR A 1 90 ? -14.712 -10.330 34.638 1.00 93.00 90 TYR A O 1
ATOM 668 N N . ASP A 1 91 ? -14.889 -11.168 32.566 1.00 90.50 91 ASP A N 1
ATOM 669 C CA . ASP A 1 91 ? -13.611 -11.878 32.588 1.00 90.50 91 ASP A CA 1
ATOM 670 C C . ASP A 1 91 ? -12.506 -11.007 31.981 1.00 90.50 91 ASP A C 1
ATOM 672 O O . ASP A 1 91 ? -12.413 -10.848 30.761 1.00 90.50 91 ASP A O 1
ATOM 676 N N . MET A 1 92 ? -11.622 -10.481 32.832 1.00 87.81 92 MET A N 1
ATOM 677 C CA . MET A 1 92 ? -10.527 -9.609 32.403 1.00 87.81 92 MET A CA 1
ATOM 678 C C . MET A 1 92 ? -9.571 -10.270 31.391 1.00 87.81 92 MET A C 1
ATOM 680 O O . MET A 1 92 ? -8.875 -9.563 30.660 1.00 87.81 92 MET A O 1
ATOM 684 N N . THR A 1 93 ? -9.508 -11.605 31.335 1.00 83.06 93 THR A N 1
ATOM 685 C CA . THR A 1 93 ? -8.586 -12.342 30.458 1.00 83.06 93 THR A CA 1
ATOM 686 C C . THR A 1 93 ? -9.096 -12.480 29.026 1.00 83.06 93 THR A C 1
ATOM 688 O O . THR A 1 93 ? -8.280 -12.534 28.104 1.00 83.06 93 THR A O 1
ATOM 691 N N . THR A 1 94 ? -10.420 -12.516 28.838 1.00 84.38 94 THR A N 1
ATOM 692 C CA . THR A 1 94 ? -11.069 -12.786 27.543 1.00 84.38 94 THR A CA 1
ATOM 693 C C . THR A 1 94 ? -11.962 -11.647 27.049 1.00 84.38 94 THR A C 1
ATOM 695 O O . THR A 1 94 ? -12.253 -11.574 25.857 1.00 84.38 94 THR A O 1
ATOM 698 N N . LYS A 1 95 ? -12.391 -10.737 27.933 1.00 88.31 95 LYS A N 1
ATOM 699 C CA . LYS A 1 95 ? -13.357 -9.663 27.636 1.00 88.31 95 LYS A CA 1
ATOM 700 C C . LYS A 1 95 ? -12.746 -8.263 27.617 1.00 88.31 95 LYS A C 1
ATOM 702 O O . LYS A 1 95 ? -13.477 -7.279 27.641 1.00 88.31 95 LYS A O 1
ATOM 707 N N . ASN A 1 96 ? -11.424 -8.177 27.505 1.00 85.75 96 ASN A N 1
ATOM 708 C CA . ASN A 1 96 ? -10.707 -6.971 27.094 1.00 85.75 96 ASN A CA 1
ATOM 709 C C . ASN A 1 96 ? -10.170 -7.197 25.676 1.00 85.75 96 ASN A C 1
ATOM 711 O O . ASN A 1 96 ? -9.183 -7.911 25.483 1.00 85.75 96 ASN A O 1
ATOM 715 N N . MET A 1 97 ? -10.855 -6.633 24.683 1.00 79.38 97 MET A N 1
ATOM 716 C CA . MET A 1 97 ? -10.568 -6.855 23.266 1.00 79.38 97 MET A CA 1
ATOM 717 C C . MET A 1 97 ? -10.077 -5.574 22.599 1.00 79.38 97 MET A C 1
ATOM 719 O O . MET A 1 97 ? -10.569 -4.483 22.873 1.00 79.38 97 MET A O 1
ATOM 723 N N . ASN A 1 98 ? -9.124 -5.697 21.681 1.00 75.81 98 ASN A N 1
ATOM 724 C CA . ASN A 1 98 ? -8.650 -4.557 20.903 1.00 75.81 98 ASN A CA 1
ATOM 725 C C . ASN A 1 98 ? -9.680 -4.201 19.825 1.00 75.81 98 ASN A C 1
ATOM 727 O O . ASN A 1 98 ? -10.001 -5.036 18.985 1.00 75.81 98 ASN A O 1
ATOM 731 N N . GLY A 1 99 ? -10.170 -2.957 19.831 1.00 68.62 99 GLY A N 1
ATOM 732 C CA . GLY A 1 99 ? -11.204 -2.508 18.887 1.00 68.62 99 GLY A CA 1
ATOM 733 C C . GLY A 1 99 ? -10.736 -2.389 17.436 1.00 68.62 99 GLY A C 1
ATOM 734 O O . GLY A 1 99 ? -11.546 -2.465 16.523 1.00 68.62 99 GLY A O 1
ATOM 735 N N . ARG A 1 100 ? -9.427 -2.224 17.219 1.00 75.12 100 ARG A N 1
ATOM 736 C CA . ARG A 1 100 ? -8.788 -2.215 15.898 1.00 75.12 100 ARG A CA 1
ATOM 737 C C . ARG A 1 100 ? -7.473 -2.980 16.004 1.00 75.12 100 ARG A C 1
ATOM 739 O O . ARG A 1 100 ? -6.682 -2.718 16.911 1.00 75.12 100 ARG A O 1
ATOM 746 N N . THR A 1 101 ? -7.262 -3.951 15.121 1.00 81.94 101 THR A N 1
ATOM 747 C CA . THR A 1 101 ? -6.047 -4.779 15.074 1.00 81.94 101 THR A CA 1
ATOM 748 C C . THR A 1 101 ? -5.561 -4.885 13.637 1.00 81.94 101 THR A C 1
ATOM 750 O O . THR A 1 101 ? -6.383 -4.867 12.728 1.00 81.94 101 THR A O 1
ATOM 753 N N . LEU A 1 102 ? -4.251 -5.047 13.425 1.00 85.38 102 LEU A N 1
ATOM 754 C CA . LEU A 1 102 ? -3.693 -5.260 12.081 1.00 85.38 102 LEU A CA 1
ATOM 755 C C . LEU A 1 102 ? -4.288 -6.506 11.406 1.00 85.38 102 LEU A C 1
ATOM 757 O O . LEU A 1 102 ? -4.588 -6.480 10.221 1.00 85.38 102 LEU A O 1
ATOM 761 N N . SER A 1 103 ? -4.535 -7.567 12.183 1.00 82.75 103 SER A N 1
ATOM 762 C CA . SER A 1 103 ? -5.249 -8.754 11.699 1.00 82.75 103 SER A CA 1
ATOM 763 C C . SER A 1 103 ? -6.679 -8.424 11.268 1.00 82.75 103 SER A C 1
ATOM 765 O O . SER A 1 103 ? -7.128 -8.929 10.247 1.00 82.75 103 SER A O 1
ATOM 767 N N . GLY A 1 104 ? -7.382 -7.577 12.025 1.00 81.00 104 GLY A N 1
ATOM 768 C CA . GLY A 1 104 ? -8.737 -7.132 11.708 1.00 81.00 104 GLY A CA 1
ATOM 769 C C . GLY A 1 104 ? -8.797 -6.300 10.431 1.00 81.00 104 GLY A C 1
ATOM 770 O O . GLY A 1 104 ? -9.707 -6.497 9.641 1.00 81.00 104 GLY A O 1
ATOM 771 N N . LEU A 1 105 ? -7.795 -5.453 10.168 1.00 83.69 105 LEU A N 1
ATOM 772 C CA . LEU A 1 105 ? -7.705 -4.721 8.896 1.00 83.69 105 LEU A CA 1
ATOM 773 C C . LEU A 1 105 ? -7.609 -5.661 7.688 1.00 83.69 105 LEU A C 1
ATOM 775 O O . LEU A 1 105 ? -7.944 -5.261 6.587 1.00 83.69 105 LEU A O 1
ATOM 779 N N . SER A 1 106 ? -7.152 -6.899 7.882 1.00 77.56 106 SER A N 1
ATOM 780 C CA . SER A 1 106 ? -7.003 -7.878 6.808 1.00 77.56 106 SER A CA 1
ATOM 781 C C . SER A 1 106 ? -8.191 -8.841 6.683 1.00 77.56 106 SER A C 1
ATOM 783 O O . SER A 1 106 ? -8.614 -9.172 5.579 1.00 77.56 106 SER A O 1
ATOM 785 N N . SER A 1 107 ? -8.771 -9.283 7.801 1.00 67.50 107 SER A N 1
ATOM 786 C CA . SER A 1 107 ? -9.919 -10.200 7.781 1.00 67.50 107 SER A CA 1
ATOM 787 C C . SER A 1 107 ? -11.248 -9.500 7.480 1.00 67.50 107 SER A C 1
ATOM 789 O O . SER A 1 107 ? -12.163 -10.128 6.951 1.00 67.50 107 SER A O 1
ATOM 791 N N . VAL A 1 108 ? -11.356 -8.201 7.787 1.00 59.66 108 VAL A N 1
ATOM 792 C CA . VAL A 1 108 ? -12.541 -7.376 7.491 1.00 59.66 108 VAL A CA 1
ATOM 793 C C . VAL A 1 108 ? -12.597 -6.962 6.016 1.00 59.66 108 VAL A C 1
ATOM 795 O O . VAL A 1 108 ? -13.670 -6.590 5.546 1.00 59.66 108 VAL A O 1
ATOM 798 N N . LEU A 1 109 ? -11.504 -7.131 5.251 1.00 59.94 109 LEU A N 1
ATOM 799 C CA . LEU A 1 109 ? -11.480 -6.813 3.817 1.00 59.94 109 LEU A CA 1
ATOM 800 C C . LEU A 1 109 ? -12.602 -7.518 3.019 1.00 59.94 109 LEU A C 1
ATOM 802 O O . LEU A 1 109 ? -13.024 -7.034 1.981 1.00 59.94 109 LEU A O 1
ATOM 806 N N . ASN A 1 110 ? -13.140 -8.637 3.508 1.00 59.56 110 ASN A N 1
ATOM 807 C CA . ASN A 1 110 ? -14.106 -9.457 2.772 1.00 59.56 110 ASN A CA 1
ATOM 808 C C . ASN A 1 110 ? -15.521 -8.843 2.646 1.00 59.56 110 ASN A C 1
ATOM 810 O O . ASN A 1 110 ? -16.152 -8.973 1.603 1.00 59.56 110 ASN A O 1
ATOM 814 N N . VAL A 1 111 ? -16.055 -8.176 3.679 1.00 60.41 111 VAL A N 1
ATOM 815 C CA . VAL A 1 111 ? -17.492 -7.809 3.690 1.00 60.41 111 VAL A CA 1
ATOM 816 C C . VAL A 1 111 ? -17.742 -6.398 3.158 1.00 60.41 111 VAL A C 1
ATOM 818 O O . VAL A 1 111 ? -18.607 -6.209 2.305 1.00 60.41 111 VAL A O 1
ATOM 821 N N . ASP A 1 112 ? -16.966 -5.416 3.614 1.00 65.06 112 ASP A N 1
ATOM 822 C CA . ASP A 1 112 ? -17.219 -4.004 3.292 1.00 65.06 112 ASP A CA 1
ATOM 823 C C . ASP A 1 112 ? -16.605 -3.581 1.940 1.00 65.06 112 ASP A C 1
ATOM 825 O O . ASP A 1 112 ? -17.048 -2.613 1.310 1.00 65.06 112 ASP A O 1
ATOM 829 N N . MET A 1 113 ? -15.626 -4.354 1.452 1.00 72.06 113 MET A N 1
ATOM 830 C CA . MET A 1 113 ? -14.794 -4.016 0.286 1.00 72.06 113 MET A CA 1
ATOM 831 C C . MET A 1 113 ? -15.135 -4.825 -0.961 1.00 72.06 113 MET A C 1
ATOM 833 O O . MET A 1 113 ? -14.575 -4.573 -2.023 1.00 72.06 113 MET A O 1
ATOM 837 N N . ALA A 1 114 ? -16.096 -5.751 -0.881 1.00 68.19 114 ALA A N 1
ATOM 838 C CA . ALA A 1 114 ? -16.439 -6.682 -1.961 1.00 68.19 114 ALA A CA 1
ATOM 839 C C . ALA A 1 114 ? -16.795 -6.008 -3.302 1.00 68.19 114 ALA A C 1
ATOM 841 O O . ALA A 1 114 ? -16.820 -6.670 -4.336 1.00 68.19 114 ALA A O 1
ATOM 842 N N . ASN A 1 115 ? -17.077 -4.699 -3.308 1.00 74.44 115 ASN A N 1
ATOM 843 C CA . ASN A 1 115 ? -17.370 -3.914 -4.509 1.00 74.44 115 ASN A CA 1
ATOM 844 C C . ASN A 1 115 ? -16.286 -2.903 -4.916 1.00 74.44 115 ASN A C 1
ATOM 846 O O . ASN A 1 115 ? -16.456 -2.250 -5.940 1.00 74.44 115 ASN A O 1
ATOM 850 N N . GLU A 1 116 ? -15.190 -2.799 -4.171 1.00 84.00 116 GLU A N 1
ATOM 851 C CA . GLU A 1 116 ? -14.104 -1.838 -4.407 1.00 84.00 116 GLU A CA 1
ATOM 852 C C . GLU A 1 116 ? -13.169 -2.305 -5.517 1.00 84.00 116 GLU A C 1
ATOM 854 O O . GLU A 1 116 ? -12.824 -3.488 -5.613 1.00 84.00 116 GLU A O 1
ATOM 859 N N . ALA A 1 117 ? -12.773 -1.375 -6.383 1.00 80.44 117 ALA A N 1
ATOM 860 C CA . ALA A 1 117 ? -12.024 -1.697 -7.588 1.00 80.44 117 ALA A CA 1
ATOM 861 C C . ALA A 1 117 ? -10.600 -2.140 -7.240 1.00 80.44 117 ALA A C 1
ATOM 863 O O . ALA A 1 117 ? -10.114 -3.136 -7.785 1.00 80.44 117 ALA A O 1
ATOM 864 N N . ASN A 1 118 ? -9.945 -1.449 -6.297 1.00 82.88 118 ASN A N 1
ATOM 865 C CA . ASN A 1 118 ? -8.613 -1.848 -5.853 1.00 82.88 118 ASN A CA 1
ATOM 866 C C . ASN A 1 118 ? -8.662 -3.201 -5.156 1.00 82.88 118 ASN A C 1
ATOM 868 O O . ASN A 1 118 ? -7.892 -4.088 -5.512 1.00 82.88 118 ASN A O 1
ATOM 872 N N . PHE A 1 119 ? -9.597 -3.393 -4.227 1.00 88.00 119 PHE A N 1
ATOM 873 C CA . PHE A 1 119 ? -9.713 -4.645 -3.489 1.00 88.00 119 PHE A CA 1
ATOM 874 C C . PHE A 1 119 ? -9.939 -5.861 -4.403 1.00 88.00 119 PHE A C 1
ATOM 876 O O . PHE A 1 119 ? -9.222 -6.859 -4.285 1.00 88.00 119 PHE A O 1
ATOM 883 N N . LYS A 1 120 ? -10.860 -5.759 -5.373 1.00 89.12 120 LYS A N 1
ATOM 884 C CA . LYS A 1 120 ? -11.178 -6.849 -6.314 1.00 89.12 120 LYS A CA 1
ATOM 885 C C . LYS A 1 120 ? -9.975 -7.339 -7.107 1.00 89.12 120 LYS A C 1
ATOM 887 O O . LYS A 1 120 ? -9.873 -8.537 -7.371 1.00 89.12 120 LYS A O 1
ATOM 892 N N . ILE A 1 121 ? -9.066 -6.442 -7.490 1.00 92.00 121 ILE A N 1
ATOM 893 C CA . ILE A 1 121 ? -7.848 -6.810 -8.224 1.00 92.00 121 ILE A CA 1
ATOM 894 C C . ILE A 1 121 ? -6.978 -7.747 -7.375 1.00 92.00 121 ILE A C 1
ATOM 896 O O . ILE A 1 121 ? -6.511 -8.778 -7.864 1.00 92.00 121 ILE A O 1
ATOM 900 N N . PHE A 1 122 ? -6.818 -7.435 -6.089 1.00 93.50 122 PHE A N 1
ATOM 901 C CA . PHE A 1 122 ? -6.031 -8.244 -5.158 1.00 93.50 122 PHE A CA 1
ATOM 902 C C . PHE A 1 122 ? -6.729 -9.556 -4.808 1.00 93.50 122 PHE A C 1
ATOM 904 O O . PHE A 1 122 ? -6.101 -10.614 -4.870 1.00 93.50 122 PHE A O 1
ATOM 911 N N . GLU A 1 123 ? -8.027 -9.509 -4.504 1.00 92.12 123 GLU A N 1
ATOM 912 C CA . GLU A 1 123 ? -8.820 -10.710 -4.236 1.00 92.12 123 GLU A CA 1
ATOM 913 C C . GLU A 1 123 ? -8.783 -11.681 -5.423 1.00 92.12 123 GLU A C 1
ATOM 915 O O . GLU A 1 123 ? -8.545 -12.871 -5.225 1.00 92.12 123 GLU A O 1
ATOM 920 N N . THR A 1 124 ? -8.950 -11.181 -6.651 1.00 93.50 124 THR A N 1
ATOM 921 C CA . THR A 1 124 ? -8.934 -12.001 -7.873 1.00 93.50 124 THR A CA 1
ATOM 922 C C . THR A 1 124 ? -7.572 -12.650 -8.097 1.00 93.50 124 THR A C 1
ATOM 924 O O . THR A 1 124 ? -7.502 -13.836 -8.415 1.00 93.50 124 THR A O 1
ATOM 927 N N . TYR A 1 125 ? -6.481 -11.901 -7.916 1.00 96.94 125 TYR A N 1
ATOM 928 C CA . TYR A 1 125 ? -5.129 -12.428 -8.096 1.00 96.94 125 TYR A CA 1
ATOM 929 C C . TYR A 1 125 ? -4.799 -13.521 -7.069 1.00 96.94 125 TYR A C 1
ATOM 931 O O . TYR A 1 125 ? -4.354 -14.612 -7.429 1.00 96.94 125 TYR A O 1
ATOM 939 N N . TYR A 1 126 ? -5.057 -13.257 -5.787 1.00 96.81 126 TYR A N 1
ATOM 940 C CA . TYR A 1 126 ? -4.757 -14.205 -4.712 1.00 96.81 126 TYR A CA 1
ATOM 941 C C . TYR A 1 126 ? -5.793 -15.330 -4.586 1.00 96.81 126 TYR A C 1
ATOM 943 O O . TYR A 1 126 ? -5.499 -16.378 -4.006 1.00 96.81 126 TYR A O 1
ATOM 951 N N . GLY A 1 127 ? -6.988 -15.145 -5.147 1.00 94.81 127 GLY A N 1
ATOM 952 C CA . GLY A 1 127 ? -8.133 -16.049 -5.038 1.00 94.81 127 GLY A CA 1
ATOM 953 C C . GLY A 1 127 ? -8.806 -16.036 -3.667 1.00 94.81 127 GLY A C 1
ATOM 954 O O . GLY A 1 127 ? -9.412 -17.036 -3.285 1.00 94.81 127 GLY A O 1
ATOM 955 N N . ARG A 1 128 ? -8.634 -14.957 -2.892 1.00 91.12 128 ARG A N 1
ATOM 956 C CA . ARG A 1 128 ? -9.184 -14.805 -1.535 1.00 91.12 128 ARG A CA 1
ATOM 957 C C . ARG A 1 128 ? -9.085 -13.371 -1.028 1.00 91.12 128 ARG A C 1
ATOM 959 O O . ARG A 1 128 ? -8.096 -12.693 -1.291 1.00 91.12 128 ARG A O 1
ATOM 966 N N . ALA A 1 129 ? -10.072 -12.963 -0.240 1.00 88.56 129 ALA A N 1
ATOM 967 C CA . ALA A 1 129 ? -10.209 -11.620 0.317 1.00 88.56 129 ALA A CA 1
ATOM 968 C C . ALA A 1 129 ? -9.154 -11.252 1.377 1.00 88.56 129 ALA A C 1
ATOM 970 O O . ALA A 1 129 ? -8.639 -10.140 1.417 1.00 88.56 129 ALA A O 1
ATOM 971 N N . ASP A 1 130 ? -8.807 -12.194 2.244 1.00 89.69 130 ASP A N 1
ATOM 972 C CA . ASP A 1 130 ? -7.956 -12.024 3.426 1.00 89.69 130 ASP A CA 1
ATOM 973 C C . ASP A 1 130 ? -6.492 -12.412 3.134 1.00 89.69 130 ASP A C 1
ATOM 975 O O . ASP A 1 130 ? -5.808 -13.054 3.938 1.00 89.69 130 ASP A O 1
ATOM 979 N N . TYR A 1 131 ? -6.004 -12.080 1.934 1.00 92.81 131 TYR A N 1
ATOM 980 C CA . TYR A 1 131 ? -4.673 -12.456 1.435 1.00 92.81 131 TYR A CA 1
ATOM 981 C C . TYR A 1 131 ? -3.532 -11.992 2.354 1.00 92.81 131 TYR A C 1
ATOM 983 O O . TYR A 1 131 ? -2.604 -12.761 2.604 1.00 92.81 131 TYR A O 1
ATOM 991 N N . SER A 1 132 ? -3.607 -10.783 2.922 1.00 93.56 132 SER A N 1
ATOM 992 C CA . SER A 1 132 ? -2.559 -10.272 3.816 1.00 93.56 132 SER A CA 1
ATOM 993 C C . SER A 1 132 ? -2.535 -10.981 5.172 1.00 93.56 132 SER A C 1
ATOM 995 O O . SER A 1 132 ? -1.459 -11.172 5.739 1.00 93.56 132 SER A O 1
ATOM 997 N N . TYR A 1 133 ? -3.680 -11.466 5.658 1.00 93.19 133 TYR A N 1
ATOM 998 C CA . TYR A 1 133 ? -3.784 -12.253 6.885 1.00 93.19 133 TYR A CA 1
ATOM 999 C C . TYR A 1 133 ? -3.076 -13.588 6.693 1.00 93.19 133 TYR A C 1
ATOM 1001 O O . TYR A 1 133 ? -2.260 -13.969 7.530 1.00 93.19 133 TYR A O 1
ATOM 1009 N N . HIS A 1 134 ? -3.306 -14.258 5.561 1.00 94.75 134 HIS A N 1
ATOM 1010 C CA . HIS A 1 134 ? -2.629 -15.521 5.258 1.00 94.75 134 HIS A CA 1
ATOM 1011 C C . HIS A 1 134 ? -1.149 -15.353 4.961 1.00 94.75 134 HIS A C 1
ATOM 1013 O O . HIS A 1 134 ? -0.364 -16.179 5.404 1.00 94.75 134 HIS A O 1
ATOM 1019 N N . TRP A 1 135 ? -0.739 -14.272 4.296 1.00 96.56 135 TRP A N 1
ATOM 1020 C CA . TRP A 1 135 ? 0.685 -13.972 4.149 1.00 96.56 135 TRP A CA 1
ATOM 1021 C C . TRP A 1 135 ? 1.378 -13.896 5.518 1.00 96.56 135 TRP A C 1
ATOM 1023 O O . TRP A 1 135 ? 2.380 -14.566 5.765 1.00 96.56 135 TRP A O 1
ATOM 1033 N N . VAL A 1 136 ? 0.820 -13.096 6.431 1.00 96.00 136 VAL A N 1
ATOM 1034 C CA . VAL A 1 136 ? 1.414 -12.847 7.750 1.00 96.00 136 VAL A CA 1
ATOM 1035 C C . VAL A 1 136 ? 1.354 -14.090 8.642 1.00 96.00 136 VAL A C 1
ATOM 1037 O O . VAL A 1 136 ? 2.343 -14.407 9.302 1.00 96.00 136 VAL A O 1
ATOM 1040 N N . THR A 1 137 ? 0.232 -14.812 8.663 1.00 95.38 137 THR A N 1
ATOM 1041 C CA . THR A 1 137 ? 0.085 -16.027 9.485 1.00 95.38 137 THR A CA 1
ATOM 1042 C C . THR A 1 137 ? 0.945 -17.177 8.976 1.00 95.38 137 THR A C 1
ATOM 1044 O O . THR A 1 137 ? 1.654 -17.771 9.785 1.00 95.38 137 THR A O 1
ATOM 1047 N N . SER A 1 138 ? 1.015 -17.418 7.662 1.00 97.19 138 SER A N 1
ATOM 1048 C CA . SER A 1 138 ? 1.942 -18.410 7.101 1.00 97.19 138 SER A CA 1
ATOM 1049 C C . SER A 1 138 ? 3.402 -18.083 7.431 1.00 97.19 138 SER A C 1
ATOM 1051 O O . SER A 1 138 ? 4.179 -18.984 7.746 1.00 97.19 138 SER A O 1
ATOM 1053 N N . ALA A 1 139 ? 3.786 -16.802 7.450 1.00 97.19 139 ALA A N 1
ATOM 1054 C CA . ALA A 1 139 ? 5.129 -16.397 7.867 1.00 97.19 139 ALA A CA 1
ATOM 1055 C C . ALA A 1 139 ? 5.392 -16.636 9.369 1.00 97.19 139 ALA A C 1
ATOM 1057 O O . ALA A 1 139 ? 6.483 -17.086 9.725 1.00 97.19 139 ALA A O 1
ATOM 1058 N N . PHE A 1 140 ? 4.409 -16.389 10.247 1.00 95.94 140 PHE A N 1
ATOM 1059 C CA . PHE A 1 140 ? 4.499 -16.731 11.677 1.00 95.94 140 PHE A CA 1
ATOM 1060 C C . PHE A 1 140 ? 4.641 -18.239 11.906 1.00 95.94 140 PHE A C 1
ATOM 1062 O O . PHE A 1 140 ? 5.445 -18.664 12.736 1.00 95.94 140 PHE A O 1
ATOM 1069 N N . GLU A 1 141 ? 3.871 -19.038 11.173 1.00 96.62 141 GLU A N 1
ATOM 1070 C CA . GLU A 1 141 ? 3.841 -20.497 11.303 1.00 96.62 141 GLU A CA 1
ATOM 1071 C C . GLU A 1 141 ? 5.018 -21.177 10.591 1.00 96.62 141 GLU A C 1
ATOM 1073 O O . GLU A 1 141 ? 5.341 -22.327 10.884 1.00 96.62 141 GLU A O 1
ATOM 1078 N N . GLY A 1 142 ? 5.690 -20.472 9.676 1.00 96.75 142 GLY A N 1
ATOM 1079 C CA . GLY A 1 142 ? 6.720 -21.053 8.822 1.00 96.75 142 GLY A CA 1
ATOM 1080 C C . GLY A 1 142 ? 6.148 -22.072 7.842 1.00 96.75 142 GLY A C 1
ATOM 1081 O O . GLY A 1 142 ? 6.736 -23.133 7.653 1.00 96.75 142 GLY A O 1
ATOM 1082 N N . THR A 1 143 ? 4.998 -21.763 7.254 1.00 97.62 143 THR A N 1
ATOM 1083 C CA . THR A 1 143 ? 4.293 -22.599 6.278 1.00 97.62 143 THR A CA 1
ATOM 1084 C C . THR A 1 143 ? 4.225 -21.895 4.925 1.00 97.62 143 THR A C 1
ATOM 1086 O O . THR A 1 143 ? 4.637 -20.742 4.785 1.00 97.62 143 THR A O 1
ATOM 1089 N N . SER A 1 144 ? 3.736 -22.592 3.904 1.00 97.25 144 SER A N 1
ATOM 1090 C CA . SER A 1 144 ? 3.433 -21.972 2.616 1.00 97.25 144 SER A CA 1
ATOM 1091 C C . SER A 1 144 ? 2.012 -21.406 2.602 1.00 97.25 144 SER A C 1
ATOM 1093 O O . SER A 1 144 ? 1.107 -21.950 3.241 1.00 97.25 144 SER A O 1
ATOM 1095 N N . THR A 1 145 ? 1.802 -20.326 1.853 1.00 97.44 145 THR A N 1
ATOM 1096 C CA . THR A 1 145 ? 0.464 -19.821 1.548 1.00 97.44 145 THR A CA 1
ATOM 1097 C C . THR A 1 145 ? -0.244 -20.752 0.556 1.00 97.44 145 THR A C 1
ATOM 1099 O O . THR A 1 145 ? 0.374 -21.603 -0.083 1.00 97.44 145 THR A O 1
ATOM 1102 N N . ASN A 1 146 ? -1.567 -20.609 0.450 1.00 95.94 146 ASN A N 1
ATOM 1103 C CA . ASN A 1 146 ? -2.395 -21.348 -0.506 1.00 95.94 146 ASN A CA 1
ATOM 1104 C C . ASN A 1 146 ? -3.224 -20.364 -1.341 1.00 95.94 146 ASN A C 1
ATOM 1106 O O . ASN A 1 146 ? -4.437 -20.231 -1.173 1.00 95.94 146 ASN A O 1
ATOM 1110 N N . PHE A 1 147 ? -2.527 -19.591 -2.163 1.00 97.44 147 PHE A N 1
ATOM 1111 C CA . PHE A 1 147 ? -3.094 -18.608 -3.073 1.00 97.44 147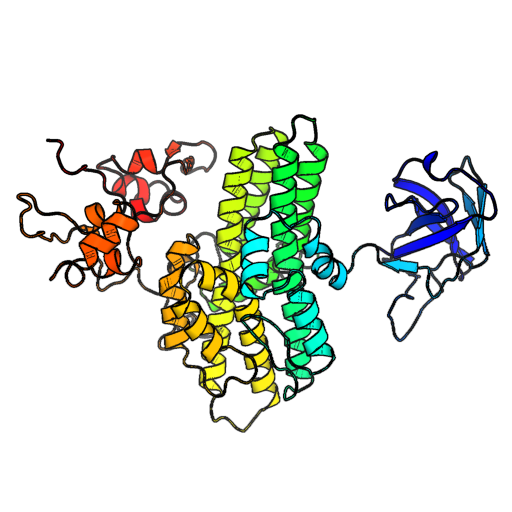 PHE A CA 1
ATOM 1112 C C . PHE A 1 147 ? -3.270 -19.189 -4.475 1.00 97.44 147 PHE A C 1
ATOM 1114 O O . PHE A 1 147 ? -2.547 -20.094 -4.894 1.00 97.44 147 PHE A O 1
ATOM 1121 N N . THR A 1 148 ? -4.208 -18.615 -5.230 1.00 97.75 148 THR A N 1
ATOM 1122 C CA . THR A 1 148 ? -4.373 -18.921 -6.659 1.00 97.75 148 THR A CA 1
ATOM 1123 C C . THR A 1 148 ? -3.152 -18.462 -7.456 1.00 97.75 148 THR A C 1
ATOM 1125 O O . THR A 1 148 ? -2.677 -19.190 -8.327 1.00 97.75 148 THR A O 1
ATOM 1128 N N . ARG A 1 149 ? -2.608 -17.281 -7.133 1.00 97.88 149 ARG A N 1
ATOM 1129 C CA . ARG A 1 149 ? -1.346 -16.745 -7.666 1.00 97.88 149 ARG A CA 1
ATOM 1130 C C . ARG A 1 149 ? -0.535 -16.089 -6.555 1.00 97.88 149 ARG A C 1
ATOM 1132 O O . ARG A 1 149 ? -1.082 -15.736 -5.515 1.00 97.88 149 ARG A O 1
ATOM 1139 N N . GLY A 1 150 ? 0.769 -15.927 -6.769 1.00 96.62 150 GLY A N 1
ATOM 1140 C CA . GLY A 1 150 ? 1.630 -15.239 -5.806 1.00 96.62 150 GLY A CA 1
ATOM 1141 C C . GLY A 1 150 ? 1.936 -16.046 -4.540 1.00 96.62 150 GLY A C 1
ATOM 1142 O O . GLY A 1 150 ? 2.096 -15.451 -3.477 1.00 96.62 150 GLY A O 1
ATOM 1143 N N . ASN A 1 151 ? 1.975 -17.384 -4.618 1.00 97.50 151 ASN A N 1
ATOM 1144 C CA . ASN A 1 151 ? 2.281 -18.230 -3.459 1.00 97.50 151 ASN A CA 1
ATOM 1145 C C . ASN A 1 151 ? 3.637 -17.877 -2.834 1.00 97.50 151 ASN A C 1
ATOM 1147 O O . ASN A 1 151 ? 4.604 -17.600 -3.548 1.00 97.50 151 ASN A O 1
ATOM 1151 N N . ALA A 1 152 ? 3.702 -17.944 -1.509 1.00 96.94 152 ALA A N 1
ATOM 1152 C CA . ALA A 1 152 ? 4.908 -17.729 -0.728 1.00 96.94 152 ALA A CA 1
ATOM 1153 C C . ALA A 1 152 ? 5.145 -18.923 0.201 1.00 96.94 152 ALA A C 1
ATOM 1155 O O . ALA A 1 152 ? 4.217 -19.406 0.840 1.00 96.94 152 ALA A O 1
ATOM 1156 N N . ASP A 1 153 ? 6.381 -19.400 0.278 1.00 96.81 153 ASP A N 1
ATOM 1157 C CA . ASP A 1 153 ? 6.818 -20.514 1.105 1.00 96.81 153 ASP A CA 1
ATOM 1158 C C . ASP A 1 153 ? 7.850 -20.050 2.137 1.00 96.81 153 ASP A C 1
ATOM 1160 O O . ASP A 1 153 ? 8.992 -19.721 1.808 1.00 96.81 153 ASP A O 1
ATOM 1164 N N . PHE A 1 154 ? 7.440 -20.042 3.406 1.00 96.88 154 PHE A N 1
ATOM 1165 C CA . PHE A 1 154 ? 8.278 -19.621 4.526 1.00 96.88 154 PHE A CA 1
ATOM 1166 C C . PHE A 1 154 ? 8.919 -20.795 5.278 1.00 96.88 154 PHE A C 1
ATOM 1168 O O . PHE A 1 154 ? 9.570 -20.570 6.302 1.00 96.88 154 PHE A O 1
ATOM 1175 N N . THR A 1 155 ? 8.759 -22.039 4.811 1.00 95.69 155 THR A N 1
ATOM 1176 C CA . THR A 1 155 ? 9.262 -23.242 5.506 1.00 95.69 155 THR A CA 1
ATOM 1177 C C . THR A 1 155 ? 10.767 -23.191 5.758 1.00 95.69 155 THR A C 1
ATOM 1179 O O . THR A 1 155 ? 11.213 -23.434 6.881 1.00 95.69 155 THR A O 1
ATOM 1182 N N . ASN A 1 156 ? 11.536 -22.781 4.748 1.00 90.31 156 ASN A N 1
ATOM 1183 C CA . ASN A 1 156 ? 13.000 -22.746 4.790 1.00 90.31 156 ASN A CA 1
ATOM 1184 C C . ASN A 1 156 ? 13.590 -21.392 5.217 1.00 90.31 156 ASN A C 1
ATOM 1186 O O . ASN A 1 156 ? 14.807 -21.253 5.270 1.00 90.31 156 ASN A O 1
ATOM 1190 N N . TYR A 1 157 ? 12.756 -20.399 5.532 1.00 91.75 157 TYR A N 1
ATOM 1191 C CA . TYR A 1 157 ? 13.235 -19.084 5.957 1.00 91.75 157 TYR A CA 1
ATOM 1192 C C . TYR A 1 157 ? 13.677 -19.086 7.426 1.00 91.75 157 TYR A C 1
ATOM 1194 O O . TYR A 1 157 ? 12.982 -19.608 8.310 1.00 91.75 157 TYR A O 1
ATOM 1202 N N . SER A 1 158 ? 14.797 -18.418 7.708 1.00 93.38 158 SER A N 1
ATOM 1203 C CA . SER A 1 158 ? 15.213 -18.083 9.070 1.00 93.38 158 SER A CA 1
ATOM 1204 C C . SER A 1 158 ? 14.196 -17.187 9.785 1.00 93.38 158 SER A C 1
ATOM 1206 O O . SER A 1 158 ? 13.303 -16.577 9.186 1.00 93.38 158 SER A O 1
ATOM 1208 N N . LEU A 1 159 ? 14.360 -17.052 11.106 1.00 94.56 159 LEU A N 1
ATOM 1209 C CA . LEU A 1 159 ? 13.548 -16.132 11.905 1.00 94.56 159 LEU A CA 1
ATOM 1210 C C . LEU A 1 159 ? 13.671 -14.679 11.415 1.00 94.56 159 LEU A C 1
ATOM 1212 O O . LEU A 1 159 ? 12.706 -13.924 11.517 1.00 94.56 159 LEU A O 1
ATOM 1216 N N . ILE A 1 160 ? 14.825 -14.292 10.862 1.00 95.00 160 ILE A N 1
ATOM 1217 C CA . ILE A 1 160 ? 15.062 -12.943 10.335 1.00 95.00 160 ILE A CA 1
ATOM 1218 C C . ILE A 1 160 ? 14.192 -12.702 9.103 1.00 95.00 160 ILE A C 1
ATOM 1220 O O . ILE A 1 160 ? 13.417 -11.747 9.085 1.00 95.00 160 ILE A O 1
ATOM 1224 N N . GLY A 1 161 ? 14.244 -13.595 8.115 1.00 95.31 161 GLY A N 1
ATOM 1225 C CA . GLY A 1 161 ? 13.425 -13.440 6.918 1.00 95.31 161 GLY A CA 1
ATOM 1226 C C . GLY A 1 161 ? 11.920 -13.527 7.213 1.00 95.31 161 GLY A C 1
ATOM 1227 O O . GLY A 1 161 ? 11.154 -12.688 6.738 1.00 95.31 161 GLY A O 1
ATOM 1228 N N . LYS A 1 162 ? 11.490 -14.434 8.105 1.00 97.00 162 LYS A N 1
ATOM 1229 C CA . LYS A 1 162 ? 10.095 -14.472 8.597 1.00 97.00 162 LYS A CA 1
ATOM 1230 C C . LYS A 1 162 ? 9.690 -13.160 9.268 1.00 97.00 162 LYS A C 1
ATOM 1232 O O . LYS A 1 162 ? 8.608 -12.644 9.004 1.00 97.00 162 LYS A O 1
ATOM 1237 N N . THR A 1 163 ? 10.568 -12.586 10.093 1.00 97.06 163 THR A N 1
ATOM 1238 C CA . THR A 1 163 ? 10.326 -11.296 10.760 1.00 97.06 163 THR A CA 1
ATOM 1239 C C . THR A 1 163 ? 10.075 -10.182 9.749 1.00 97.06 163 THR A C 1
ATOM 1241 O O . THR A 1 163 ? 9.163 -9.377 9.949 1.00 97.06 163 THR A O 1
ATOM 1244 N N . GLU A 1 164 ? 10.829 -10.135 8.650 1.00 96.88 164 GLU A N 1
ATOM 1245 C CA . GLU A 1 164 ? 10.595 -9.120 7.625 1.00 96.88 164 GLU A CA 1
ATOM 1246 C C . GLU A 1 164 ? 9.326 -9.379 6.813 1.00 96.88 164 GLU A C 1
ATOM 1248 O O . GLU A 1 164 ? 8.541 -8.444 6.635 1.00 96.88 164 GLU A O 1
ATOM 1253 N N . ALA A 1 165 ? 9.045 -10.629 6.436 1.00 97.12 165 ALA A N 1
ATOM 1254 C CA . ALA A 1 165 ? 7.786 -10.992 5.784 1.00 97.12 165 ALA A CA 1
ATOM 1255 C C . ALA A 1 165 ? 6.561 -10.590 6.630 1.00 97.12 165 ALA A C 1
ATOM 1257 O O . ALA A 1 165 ? 5.606 -10.022 6.099 1.00 97.12 165 ALA A O 1
ATOM 1258 N N . ILE A 1 166 ? 6.618 -10.800 7.951 1.00 97.19 166 ILE A N 1
ATOM 1259 C CA . ILE A 1 166 ? 5.571 -10.404 8.905 1.00 97.19 166 ILE A CA 1
ATOM 1260 C C . ILE A 1 166 ? 5.444 -8.881 8.979 1.00 97.19 166 ILE A C 1
ATOM 1262 O O . ILE A 1 166 ? 4.350 -8.340 8.791 1.00 97.19 166 ILE A O 1
ATOM 1266 N N . LYS A 1 167 ? 6.544 -8.172 9.269 1.00 95.75 167 LYS A N 1
ATOM 1267 C CA . LYS A 1 167 ? 6.518 -6.719 9.505 1.00 95.75 167 LYS A CA 1
ATOM 1268 C C . LYS A 1 167 ? 6.046 -5.965 8.271 1.00 95.75 167 LYS A C 1
ATOM 1270 O O . LYS A 1 167 ? 5.185 -5.099 8.380 1.00 95.75 167 LYS A O 1
ATOM 1275 N N . LYS A 1 168 ? 6.598 -6.295 7.106 1.00 96.75 168 LYS A N 1
ATOM 1276 C CA . LYS A 1 168 ? 6.282 -5.603 5.855 1.00 96.75 168 LYS A CA 1
ATOM 1277 C C . LYS A 1 168 ? 4.953 -6.069 5.281 1.00 96.75 168 LYS A C 1
ATOM 1279 O O . LYS A 1 168 ? 4.216 -5.231 4.781 1.00 96.75 168 LYS A O 1
ATOM 1284 N N . GLY A 1 169 ? 4.603 -7.349 5.421 1.00 96.38 169 GLY A N 1
ATOM 1285 C CA . GLY A 1 169 ? 3.319 -7.877 4.950 1.00 96.38 169 GLY A CA 1
ATOM 1286 C C . GLY A 1 169 ? 2.154 -7.239 5.696 1.00 96.38 169 GLY A C 1
ATOM 1287 O O . GLY A 1 169 ? 1.195 -6.780 5.081 1.00 96.38 169 GLY A O 1
ATOM 1288 N N . SER A 1 170 ? 2.298 -7.085 7.017 1.00 95.44 170 SER A N 1
ATOM 1289 C CA . SER A 1 170 ? 1.307 -6.392 7.850 1.00 95.44 170 SER A CA 1
ATOM 1290 C C . SER A 1 170 ? 1.072 -4.948 7.399 1.00 95.44 170 SER A C 1
ATOM 1292 O O . SER A 1 170 ? -0.060 -4.469 7.421 1.00 95.44 170 SER A O 1
ATOM 1294 N N . VAL A 1 171 ? 2.131 -4.248 6.986 1.00 95.38 171 VAL A N 1
ATOM 1295 C CA . VAL A 1 171 ? 2.066 -2.825 6.631 1.00 95.38 171 VAL A CA 1
ATOM 1296 C C . VAL A 1 171 ? 1.661 -2.622 5.174 1.00 95.38 171 VAL A C 1
ATOM 1298 O O . VAL A 1 171 ? 0.726 -1.882 4.907 1.00 95.38 171 VAL A O 1
ATOM 1301 N N . HIS A 1 172 ? 2.330 -3.265 4.223 1.00 95.19 172 HIS A N 1
ATOM 1302 C CA . HIS A 1 172 ? 2.184 -2.947 2.802 1.00 95.19 172 HIS A CA 1
ATOM 1303 C C . HIS A 1 172 ? 1.086 -3.752 2.109 1.00 95.19 172 HIS A C 1
ATOM 1305 O O . HIS A 1 172 ? 0.435 -3.211 1.228 1.00 95.19 172 HIS A O 1
ATOM 1311 N N . MET A 1 173 ? 0.816 -4.988 2.547 1.00 94.19 173 MET A N 1
ATOM 1312 C CA . MET A 1 173 ? -0.329 -5.765 2.047 1.00 94.19 173 MET A CA 1
ATOM 1313 C C . MET A 1 173 ? -1.583 -5.596 2.921 1.00 94.19 173 MET A C 1
ATOM 1315 O O . MET A 1 173 ? -2.690 -5.891 2.479 1.00 94.19 173 MET A O 1
ATOM 1319 N N . GLY A 1 174 ? -1.412 -5.199 4.186 1.00 92.81 174 GLY A N 1
ATOM 1320 C CA . GLY A 1 174 ? -2.498 -4.962 5.139 1.00 92.81 174 GLY A CA 1
ATOM 1321 C C . GLY A 1 174 ? -2.873 -3.485 5.225 1.00 92.81 174 GLY A C 1
ATOM 1322 O O . GLY A 1 174 ? -3.809 -3.040 4.568 1.00 92.81 174 GLY A O 1
ATOM 1323 N N . VAL A 1 175 ? -2.134 -2.723 6.039 1.00 93.88 175 VAL A N 1
ATOM 1324 C CA . VAL A 1 175 ? -2.430 -1.305 6.337 1.00 93.88 175 VAL A CA 1
ATOM 1325 C C . VAL A 1 175 ? -2.539 -0.446 5.073 1.00 93.88 175 VAL A C 1
ATOM 1327 O O . VAL A 1 175 ? -3.481 0.329 4.960 1.00 93.88 175 VAL A O 1
ATOM 1330 N N . GLY A 1 176 ? -1.617 -0.591 4.119 1.00 93.44 176 GLY A N 1
ATOM 1331 C CA . GLY A 1 176 ? -1.598 0.195 2.883 1.00 93.44 176 GLY A CA 1
ATOM 1332 C C . GLY A 1 176 ? -2.839 -0.019 2.018 1.00 93.44 176 GLY A C 1
ATOM 1333 O O . GLY A 1 176 ? -3.426 0.947 1.543 1.00 93.44 176 GLY A O 1
ATOM 1334 N N . HIS A 1 177 ? -3.298 -1.263 1.871 1.00 90.62 177 HIS A N 1
ATOM 1335 C CA . HIS A 1 177 ? -4.532 -1.541 1.131 1.00 90.62 177 HIS A CA 1
ATOM 1336 C C . HIS A 1 177 ? -5.775 -1.116 1.906 1.00 90.62 177 HIS A C 1
ATOM 1338 O O . HIS A 1 177 ? -6.716 -0.600 1.315 1.00 90.62 177 HIS A O 1
ATOM 1344 N N . TYR A 1 178 ? -5.767 -1.269 3.230 1.00 92.25 178 TYR A N 1
ATOM 1345 C CA . TYR A 1 178 ? -6.866 -0.787 4.058 1.00 92.25 178 TYR A CA 1
ATOM 1346 C C . TYR A 1 178 ? -6.961 0.756 4.037 1.00 92.25 178 TYR A C 1
ATOM 1348 O O . TYR A 1 178 ? -8.050 1.308 4.138 1.00 92.25 178 TYR A O 1
ATOM 1356 N N . ALA A 1 179 ? -5.852 1.477 3.830 1.00 94.69 179 ALA A N 1
ATOM 1357 C CA . ALA A 1 179 ? -5.894 2.919 3.580 1.00 94.69 179 ALA A CA 1
ATOM 1358 C C . ALA A 1 179 ? -6.627 3.256 2.266 1.00 94.69 179 ALA A C 1
ATOM 1360 O O . ALA A 1 179 ? -7.466 4.153 2.264 1.00 94.69 179 ALA A O 1
ATOM 1361 N N . LEU A 1 180 ? -6.365 2.514 1.177 1.00 92.88 180 LEU A N 1
ATOM 1362 C CA . LEU A 1 180 ? -7.102 2.661 -0.090 1.00 92.88 180 LEU A CA 1
ATOM 1363 C C . LEU A 1 180 ? -8.599 2.378 0.083 1.00 92.88 180 LEU A C 1
ATOM 1365 O O . LEU A 1 180 ? -9.418 3.151 -0.410 1.00 92.88 180 LEU A O 1
ATOM 1369 N N . HIS A 1 181 ? -8.944 1.341 0.852 1.00 92.12 181 HIS A N 1
ATOM 1370 C CA . HIS A 1 181 ? -10.330 1.055 1.218 1.00 92.12 181 HIS A CA 1
ATOM 1371 C C . HIS A 1 181 ? -11.017 2.254 1.875 1.00 92.12 181 HIS A C 1
ATOM 1373 O O . HIS A 1 181 ? -12.113 2.629 1.476 1.00 92.12 181 HIS A O 1
ATOM 1379 N N . GLU A 1 182 ? -10.399 2.877 2.882 1.00 93.81 182 GLU A N 1
ATOM 1380 C CA . GLU A 1 182 ? -11.036 3.993 3.591 1.00 93.81 182 GLU A CA 1
ATOM 1381 C C . GLU A 1 182 ? -11.255 5.207 2.664 1.00 93.81 182 GLU A C 1
ATOM 1383 O O . GLU A 1 182 ? -12.260 5.909 2.807 1.00 93.81 182 GLU A O 1
ATOM 1388 N N . PHE A 1 183 ? -10.402 5.410 1.650 1.00 95.56 183 PHE A N 1
ATOM 1389 C CA . PHE A 1 183 ? -10.656 6.406 0.603 1.00 95.56 183 PHE A CA 1
ATOM 1390 C C . PHE A 1 183 ? -11.820 6.013 -0.326 1.00 95.56 183 PHE A C 1
ATOM 1392 O O . PHE A 1 183 ? -12.694 6.843 -0.573 1.00 95.56 183 PHE A O 1
ATOM 1399 N N . GLU A 1 184 ? -11.894 4.763 -0.798 1.00 92.94 184 GLU A N 1
ATOM 1400 C CA . GLU A 1 184 ? -13.031 4.274 -1.605 1.00 92.94 184 GLU A CA 1
ATOM 1401 C C . GLU A 1 184 ? -14.350 4.319 -0.809 1.00 92.94 184 GLU A C 1
ATOM 1403 O O . GLU A 1 184 ? -15.403 4.685 -1.332 1.00 92.94 184 GLU A O 1
ATOM 1408 N N . ASN A 1 185 ? -14.300 4.017 0.488 1.00 92.00 185 ASN A N 1
ATOM 1409 C CA . ASN A 1 185 ? -15.440 4.092 1.395 1.00 92.00 185 ASN A CA 1
ATOM 1410 C C . ASN A 1 185 ? -15.905 5.543 1.604 1.00 92.00 185 ASN A C 1
ATOM 1412 O O . ASN A 1 185 ? -17.105 5.822 1.615 1.00 92.00 185 ASN A O 1
ATOM 1416 N N . ALA A 1 186 ? -14.970 6.492 1.707 1.00 95.06 186 ALA A N 1
ATOM 1417 C CA . ALA A 1 186 ? -15.301 7.912 1.744 1.00 95.06 186 ALA A CA 1
ATOM 1418 C C . ALA A 1 186 ? -16.083 8.355 0.494 1.00 95.06 186 ALA A C 1
ATOM 1420 O O . ALA A 1 186 ? -17.057 9.103 0.629 1.00 95.06 186 ALA A O 1
ATOM 1421 N N . LEU A 1 187 ? -15.711 7.864 -0.694 1.00 93.06 187 LEU A N 1
ATOM 1422 C CA . LEU A 1 187 ? -16.420 8.154 -1.947 1.00 93.06 187 LEU A CA 1
ATOM 1423 C C . LEU A 1 187 ? -17.813 7.537 -1.985 1.00 93.06 187 LEU A C 1
ATOM 1425 O O . LEU A 1 187 ? -18.779 8.261 -2.214 1.00 93.06 187 LEU A O 1
ATOM 1429 N N . LYS A 1 188 ? -17.946 6.252 -1.636 1.00 91.88 188 LYS A N 1
ATOM 1430 C CA . LYS A 1 188 ? -19.262 5.597 -1.519 1.00 91.88 188 LYS A CA 1
ATOM 1431 C C . LYS A 1 188 ? -20.209 6.391 -0.624 1.00 91.88 188 LYS A C 1
ATOM 1433 O O . LYS A 1 188 ? -21.389 6.524 -0.925 1.00 91.88 188 LYS A O 1
ATOM 1438 N N . LEU A 1 189 ? -19.699 6.914 0.493 1.00 93.00 189 LEU A N 1
ATOM 1439 C CA . LEU A 1 189 ? -20.482 7.755 1.391 1.00 93.00 189 LEU A CA 1
ATOM 1440 C C . LEU A 1 189 ? -20.835 9.102 0.761 1.00 93.00 189 LEU A C 1
ATOM 1442 O O . LEU A 1 189 ? -21.951 9.565 0.981 1.00 93.00 189 LEU A O 1
ATOM 1446 N N . CYS A 1 190 ? -19.922 9.721 0.009 1.00 94.88 190 CYS A N 1
ATOM 1447 C CA . CYS A 1 190 ? -20.161 10.984 -0.694 1.00 94.88 190 CYS A CA 1
ATOM 1448 C C . CYS A 1 190 ? -21.341 10.879 -1.670 1.00 94.88 190 CYS A C 1
ATOM 1450 O O . CYS A 1 190 ? -22.193 11.770 -1.703 1.00 94.88 190 CYS A O 1
ATOM 1452 N N . GLU A 1 191 ? -21.412 9.766 -2.403 1.00 92.19 191 GLU A N 1
ATOM 1453 C CA . GLU A 1 191 ? -22.426 9.483 -3.426 1.00 92.19 191 GLU A CA 1
ATOM 1454 C C . GLU A 1 191 ? -23.829 9.230 -2.856 1.00 92.19 191 GLU A C 1
ATOM 1456 O O . GLU A 1 191 ? -24.805 9.187 -3.604 1.00 92.19 191 GLU A O 1
ATOM 1461 N N . LEU A 1 192 ? -23.968 9.070 -1.536 1.00 91.62 192 LEU A N 1
ATOM 1462 C CA . LEU A 1 192 ? -25.277 8.875 -0.926 1.00 91.62 192 LEU A CA 1
ATOM 1463 C C . LEU A 1 192 ? -26.127 10.155 -0.985 1.00 91.62 192 LEU A C 1
ATOM 1465 O O . LEU A 1 192 ? -25.671 11.275 -0.727 1.00 91.62 192 LEU A O 1
ATOM 1469 N N . ASP A 1 193 ? -27.429 9.968 -1.205 1.00 83.19 193 ASP A N 1
ATOM 1470 C CA . ASP A 1 193 ? -28.415 11.057 -1.194 1.00 83.19 193 ASP A CA 1
ATOM 1471 C C . ASP A 1 193 ? -28.598 11.694 0.198 1.00 83.19 193 ASP A C 1
ATOM 1473 O O . ASP A 1 193 ? -29.067 12.827 0.319 1.00 83.19 193 ASP A O 1
ATOM 1477 N N . VAL A 1 194 ? -28.192 11.000 1.266 1.00 87.19 194 VAL A N 1
ATOM 1478 C CA . VAL A 1 194 ? -28.202 11.535 2.636 1.00 87.19 194 VAL A CA 1
ATOM 1479 C C . VAL A 1 194 ? -27.006 12.459 2.890 1.00 87.19 194 VAL A C 1
ATOM 1481 O O . VAL A 1 194 ? -25.963 12.351 2.247 1.00 87.19 194 VAL A O 1
ATOM 1484 N N . ASP A 1 195 ? -27.130 13.393 3.840 1.00 84.31 195 ASP A N 1
ATOM 1485 C CA . ASP A 1 195 ? -25.991 14.222 4.253 1.00 84.31 195 ASP A CA 1
ATOM 1486 C C . ASP A 1 195 ? -25.027 13.413 5.133 1.00 84.31 195 ASP A C 1
ATOM 1488 O O . ASP A 1 195 ? -25.181 13.308 6.349 1.00 84.31 195 ASP A O 1
ATOM 1492 N N . SER A 1 196 ? -24.042 12.807 4.481 1.00 88.38 196 SER A N 1
ATOM 1493 C CA . SER A 1 196 ? -22.990 11.964 5.052 1.00 88.38 196 SER A CA 1
ATOM 1494 C C . SER A 1 196 ? -21.626 12.665 5.078 1.00 88.38 196 SER A C 1
ATOM 1496 O O . SER A 1 196 ? -20.618 12.006 5.336 1.00 88.38 196 SER A O 1
ATOM 1498 N N . ARG A 1 197 ? -21.557 13.982 4.816 1.00 89.38 197 ARG A N 1
ATOM 1499 C CA . ARG A 1 197 ? -20.291 14.714 4.594 1.00 89.38 197 ARG A CA 1
ATOM 1500 C C . ARG A 1 197 ? -19.277 14.522 5.718 1.00 89.38 197 ARG A C 1
ATOM 1502 O O . ARG A 1 197 ? -18.108 14.265 5.450 1.00 89.38 197 ARG A O 1
ATOM 1509 N N . GLU A 1 198 ? -19.717 14.602 6.971 1.00 90.25 198 GLU A N 1
ATOM 1510 C CA . GLU A 1 198 ? -18.832 14.394 8.124 1.00 90.25 198 GLU A CA 1
ATOM 1511 C C . GLU A 1 198 ? -18.309 12.956 8.206 1.00 90.25 198 GLU A C 1
ATOM 1513 O O . GLU A 1 198 ? -17.127 12.747 8.467 1.00 90.25 198 GLU A O 1
ATOM 1518 N N . LEU A 1 199 ? -19.155 11.961 7.924 1.00 90.75 199 LEU A N 1
ATOM 1519 C CA . LEU A 1 199 ? -18.742 10.558 7.934 1.00 90.75 199 LEU A CA 1
ATOM 1520 C C . LEU A 1 199 ? -17.791 10.251 6.770 1.00 90.75 199 LEU A C 1
ATOM 1522 O O . LEU A 1 199 ? -16.777 9.595 6.975 1.00 90.75 199 LEU A O 1
ATOM 1526 N N . SER A 1 200 ? -18.083 10.765 5.574 1.00 94.62 200 SER A N 1
ATOM 1527 C CA . SER A 1 200 ? -17.221 10.642 4.396 1.00 94.62 200 SER A CA 1
ATOM 1528 C C . SER A 1 200 ? -15.836 11.250 4.654 1.00 94.62 200 SER A C 1
ATOM 1530 O O . SER A 1 200 ? -14.818 10.583 4.474 1.00 94.62 200 SER A O 1
ATOM 1532 N N . ARG A 1 201 ? -15.776 12.472 5.202 1.00 95.44 201 ARG A N 1
ATOM 1533 C CA . ARG A 1 201 ? -14.510 13.117 5.591 1.00 95.44 201 ARG A CA 1
ATOM 1534 C C . ARG A 1 201 ? -13.773 12.351 6.687 1.00 95.44 201 ARG A C 1
ATOM 1536 O O . ARG A 1 201 ? -12.551 12.273 6.633 1.00 95.44 201 ARG A O 1
ATOM 1543 N N . ALA A 1 202 ? -14.488 11.775 7.654 1.00 93.88 202 ALA A N 1
ATOM 1544 C CA . ALA A 1 202 ? -13.878 10.956 8.698 1.00 93.88 202 ALA A CA 1
ATOM 1545 C C . ALA A 1 202 ? -13.219 9.688 8.128 1.00 93.88 202 ALA A C 1
ATOM 1547 O O . ALA A 1 202 ? -12.118 9.349 8.551 1.00 93.88 202 ALA A O 1
ATOM 1548 N N . ARG A 1 203 ? -13.844 9.031 7.139 1.00 95.00 203 ARG A N 1
ATOM 1549 C CA . ARG A 1 203 ? -13.244 7.895 6.413 1.00 95.00 203 ARG A CA 1
ATOM 1550 C C . ARG A 1 203 ? -12.009 8.311 5.627 1.00 95.00 203 ARG A C 1
ATOM 1552 O O . ARG A 1 203 ? -10.967 7.674 5.728 1.00 95.00 203 ARG A O 1
ATOM 1559 N N . TRP A 1 204 ? -12.082 9.444 4.937 1.00 97.75 204 TRP A N 1
ATOM 1560 C CA . TRP A 1 204 ? -10.929 9.993 4.230 1.00 97.75 204 TRP A CA 1
ATOM 1561 C C . TRP A 1 204 ? -9.755 10.280 5.178 1.00 97.75 204 TRP A C 1
ATOM 1563 O O . TRP A 1 204 ? -8.632 9.846 4.930 1.00 97.75 204 TRP A O 1
ATOM 1573 N N . ASP A 1 205 ? -10.015 10.954 6.302 1.00 97.88 205 ASP A N 1
ATOM 1574 C CA . ASP A 1 205 ? -9.009 11.234 7.333 1.00 97.88 205 ASP A CA 1
ATOM 1575 C C . ASP A 1 205 ? -8.441 9.943 7.952 1.00 97.88 205 ASP A C 1
ATOM 1577 O O . ASP A 1 205 ? -7.255 9.885 8.286 1.00 97.88 205 ASP A O 1
ATOM 1581 N N . GLU A 1 206 ? -9.253 8.890 8.070 1.00 95.00 206 GLU A N 1
ATOM 1582 C CA . GLU A 1 206 ? -8.796 7.575 8.507 1.00 95.00 206 GLU A CA 1
ATOM 1583 C C . GLU A 1 206 ? -7.808 6.948 7.507 1.00 95.00 206 GLU A C 1
ATOM 1585 O O . GLU A 1 206 ? -6.744 6.477 7.923 1.00 95.00 206 GLU A O 1
ATOM 1590 N N . GLY A 1 207 ? -8.093 7.019 6.202 1.00 96.50 207 GLY A N 1
ATOM 1591 C CA . GLY A 1 207 ? -7.163 6.609 5.144 1.00 96.50 207 GLY A CA 1
ATOM 1592 C C . GLY A 1 207 ? -5.822 7.351 5.222 1.00 96.50 207 GLY A C 1
ATOM 1593 O O . GLY A 1 207 ? -4.758 6.726 5.191 1.00 96.50 207 GLY A O 1
ATOM 1594 N N . VAL A 1 208 ? -5.850 8.672 5.444 1.00 97.81 208 VAL A N 1
ATOM 1595 C CA . VAL A 1 208 ? -4.633 9.484 5.652 1.00 97.81 208 VAL A CA 1
ATOM 1596 C C . VAL A 1 208 ? -3.852 9.019 6.884 1.00 97.81 208 VAL A C 1
ATOM 1598 O O . VAL A 1 208 ? -2.626 8.881 6.823 1.00 97.81 208 VAL A O 1
ATOM 1601 N N . ALA A 1 209 ? -4.536 8.749 7.999 1.00 95.56 209 ALA A N 1
ATOM 1602 C CA . ALA A 1 209 ? -3.901 8.292 9.233 1.00 95.56 209 ALA A CA 1
ATOM 1603 C C . ALA A 1 209 ? -3.245 6.908 9.078 1.00 95.56 209 ALA A C 1
ATOM 1605 O O . ALA A 1 209 ? -2.160 6.678 9.616 1.00 95.56 209 ALA A O 1
ATOM 1606 N N . LEU A 1 210 ? -3.866 5.999 8.323 1.00 94.88 210 LEU A N 1
ATOM 1607 C CA . LEU A 1 210 ? -3.330 4.667 8.028 1.00 94.88 210 LEU A CA 1
ATOM 1608 C C . LEU A 1 210 ? -2.153 4.698 7.053 1.00 94.88 210 LEU A C 1
ATOM 1610 O O . LEU A 1 210 ? -1.227 3.904 7.190 1.00 94.88 210 LEU A O 1
ATOM 1614 N N . TYR A 1 211 ? -2.152 5.616 6.089 1.00 97.06 211 TYR A N 1
ATOM 1615 C CA . TYR A 1 211 ? -1.001 5.798 5.210 1.00 97.06 211 TYR A CA 1
ATOM 1616 C C . TYR A 1 211 ? 0.190 6.421 5.958 1.00 97.06 211 TYR A C 1
ATOM 1618 O O . TYR A 1 211 ? 1.324 5.952 5.838 1.00 97.06 211 TYR A O 1
ATOM 1626 N N . THR A 1 212 ? -0.079 7.462 6.750 1.00 95.81 212 THR A N 1
ATOM 1627 C CA . THR A 1 212 ? 0.953 8.309 7.369 1.00 95.81 212 THR A CA 1
ATOM 1628 C C . THR A 1 212 ? 1.517 7.710 8.650 1.00 95.81 212 THR A C 1
ATOM 1630 O O . THR A 1 212 ? 2.724 7.680 8.857 1.00 95.81 212 THR A O 1
ATOM 1633 N N . GLY A 1 213 ? 0.656 7.203 9.531 1.00 93.06 213 GLY A N 1
ATOM 1634 C CA . GLY A 1 213 ? 1.042 6.858 10.895 1.00 93.06 213 GLY A CA 1
ATOM 1635 C C . GLY A 1 213 ? 1.331 8.093 11.761 1.00 93.06 213 GLY A C 1
ATOM 1636 O O . GLY A 1 213 ? 1.092 9.232 11.372 1.00 93.06 213 GLY A O 1
ATOM 1637 N N . SER A 1 214 ? 1.817 7.860 12.983 1.00 89.75 214 SER A N 1
ATOM 1638 C CA . SER A 1 214 ? 1.985 8.901 14.014 1.00 89.75 214 SER A CA 1
ATOM 1639 C C . SER A 1 214 ? 3.436 9.117 14.460 1.00 89.75 214 SER A C 1
ATOM 1641 O O . SER A 1 214 ? 3.678 9.753 15.482 1.00 89.75 214 SER A O 1
ATOM 1643 N N . MET A 1 215 ? 4.400 8.512 13.762 1.00 91.62 215 MET A N 1
ATOM 1644 C CA . MET A 1 215 ? 5.814 8.447 14.166 1.00 91.62 215 MET A CA 1
ATOM 1645 C C . MET A 1 215 ? 6.757 9.125 13.159 1.00 91.62 215 MET A C 1
ATOM 1647 O O . MET A 1 215 ? 7.963 8.910 13.218 1.00 91.62 215 MET A O 1
ATOM 1651 N N . GLU A 1 216 ? 6.217 9.912 12.230 1.00 87.31 216 GLU A N 1
ATOM 1652 C CA . GLU A 1 216 ? 6.986 10.549 11.149 1.00 87.31 216 GLU A CA 1
ATOM 1653 C C . GLU A 1 216 ? 7.669 11.863 11.572 1.00 87.31 216 GLU A C 1
ATOM 1655 O O . GLU A 1 216 ? 8.434 12.442 10.805 1.00 87.31 216 GLU A O 1
ATOM 1660 N N . GLY A 1 217 ? 7.409 12.325 12.800 1.00 85.75 217 GLY A N 1
ATOM 1661 C CA . GLY A 1 217 ? 7.879 13.618 13.298 1.00 85.75 217 GLY A CA 1
ATOM 1662 C C . GLY A 1 217 ? 7.059 14.793 12.762 1.00 85.75 217 GLY A C 1
ATOM 1663 O O . GLY A 1 217 ? 6.146 14.623 11.956 1.00 85.75 217 GLY A O 1
ATOM 1664 N N . THR A 1 218 ? 7.371 16.004 13.227 1.00 83.56 218 THR A N 1
ATOM 1665 C CA . THR A 1 218 ? 6.680 17.234 12.790 1.00 83.56 218 THR A CA 1
ATOM 1666 C C . THR A 1 218 ? 6.927 17.522 11.311 1.00 83.56 218 THR A C 1
ATOM 1668 O O . THR A 1 218 ? 6.017 17.939 10.601 1.00 83.56 218 THR A O 1
ATOM 1671 N N . GLU A 1 219 ? 8.153 17.264 10.849 1.00 82.81 219 GLU A N 1
ATOM 1672 C CA . GLU A 1 219 ? 8.572 17.541 9.476 1.00 82.81 219 GLU A CA 1
ATOM 1673 C C . GLU A 1 219 ? 8.348 16.361 8.526 1.00 82.81 219 GLU A C 1
ATOM 1675 O O . GLU A 1 219 ? 8.525 16.519 7.323 1.00 82.81 219 GLU A O 1
ATOM 1680 N N . GLY A 1 220 ? 7.961 15.178 9.010 1.00 82.94 220 GLY A N 1
ATOM 1681 C CA . GLY A 1 220 ? 7.756 14.011 8.145 1.00 82.94 220 GLY A CA 1
ATOM 1682 C C . GLY A 1 220 ? 9.036 13.469 7.493 1.00 82.94 220 GLY A C 1
ATOM 1683 O O . GLY A 1 220 ? 8.960 12.667 6.575 1.00 82.94 220 GLY A O 1
ATOM 1684 N N . THR A 1 221 ? 10.223 13.901 7.916 1.00 86.50 221 THR A N 1
ATOM 1685 C CA . THR A 1 221 ? 11.510 13.462 7.342 1.00 86.50 221 THR A CA 1
ATOM 1686 C C . THR A 1 221 ? 12.292 12.552 8.290 1.00 86.50 221 THR A C 1
ATOM 1688 O O . THR A 1 221 ? 13.370 12.071 7.946 1.00 86.50 221 THR A O 1
ATOM 1691 N N . ASP A 1 222 ? 11.744 12.229 9.466 1.00 85.12 222 ASP A N 1
ATOM 1692 C CA . ASP A 1 222 ? 12.459 11.448 10.483 1.00 85.12 222 ASP A CA 1
ATOM 1693 C C . ASP A 1 222 ? 12.736 10.003 10.030 1.00 85.12 222 ASP A C 1
ATOM 1695 O O . ASP A 1 222 ? 13.627 9.350 10.571 1.00 85.12 222 ASP A O 1
ATOM 1699 N N . ARG A 1 223 ? 11.973 9.467 9.058 1.00 89.31 223 ARG A N 1
ATOM 1700 C CA . ARG A 1 223 ? 12.111 8.095 8.504 1.00 89.31 223 ARG A CA 1
ATOM 1701 C C . ARG A 1 223 ? 12.037 6.973 9.552 1.00 89.31 223 ARG A C 1
ATOM 1703 O O . ARG A 1 223 ? 12.416 5.820 9.292 1.00 89.31 223 ARG A O 1
ATOM 1710 N N . GLN A 1 224 ? 11.530 7.289 10.742 1.00 89.69 224 GLN A N 1
ATOM 1711 C CA . GLN A 1 224 ? 11.394 6.368 11.870 1.00 89.69 224 GLN A CA 1
ATOM 1712 C C . GLN A 1 224 ? 9.992 5.784 12.011 1.00 89.69 224 GLN A C 1
ATOM 1714 O O . GLN A 1 224 ? 9.799 4.867 12.828 1.00 89.69 224 GLN A O 1
ATOM 1719 N N . GLY A 1 225 ? 9.036 6.248 11.210 1.00 92.81 225 GLY A N 1
ATOM 1720 C CA . GLY A 1 225 ? 7.705 5.689 11.196 1.00 92.81 225 GLY A CA 1
ATOM 1721 C C . GLY A 1 225 ? 7.662 4.239 10.725 1.00 92.81 225 GLY A C 1
ATOM 1722 O O . GLY A 1 225 ? 8.665 3.585 10.403 1.00 92.81 225 GLY A O 1
ATOM 1723 N N . LYS A 1 226 ? 6.465 3.673 10.842 1.00 93.31 226 LYS A N 1
ATOM 1724 C CA . LYS A 1 226 ? 6.216 2.236 10.660 1.00 93.31 226 LYS A CA 1
ATOM 1725 C C . LYS A 1 226 ? 5.226 1.955 9.537 1.00 93.31 226 LYS A C 1
ATOM 1727 O O . LYS A 1 226 ? 5.002 0.788 9.237 1.00 93.31 226 LYS A O 1
ATOM 1732 N N . PHE A 1 227 ? 4.614 2.995 8.980 1.00 95.44 227 PHE A N 1
ATOM 1733 C CA . PHE A 1 227 ? 3.511 2.926 8.024 1.00 95.44 227 PHE A CA 1
ATOM 1734 C C . PHE A 1 227 ? 4.004 3.301 6.611 1.00 95.44 227 PHE A C 1
ATOM 1736 O O . PHE A 1 227 ? 5.179 3.659 6.463 1.00 95.44 227 PHE A O 1
ATOM 1743 N N . PRO A 1 228 ? 3.175 3.145 5.557 1.00 97.19 228 PRO A N 1
ATOM 1744 C CA . PRO A 1 228 ? 3.610 3.307 4.167 1.00 97.19 228 PRO A CA 1
ATOM 1745 C C . PRO A 1 228 ? 4.336 4.622 3.852 1.00 97.19 228 PRO A C 1
ATOM 1747 O O . PRO A 1 228 ? 5.287 4.597 3.073 1.00 97.19 228 PRO A O 1
ATOM 1750 N N . TYR A 1 229 ? 3.978 5.726 4.509 1.00 97.50 229 TYR A N 1
ATOM 1751 C CA . TYR A 1 229 ? 4.647 7.021 4.356 1.00 97.50 229 TYR A CA 1
ATOM 1752 C C . TYR A 1 229 ? 6.172 6.946 4.530 1.00 97.50 229 TYR A C 1
ATOM 1754 O O . TYR A 1 229 ? 6.910 7.411 3.660 1.00 97.50 229 TYR A O 1
ATOM 1762 N N . THR A 1 230 ? 6.667 6.289 5.589 1.00 96.88 230 THR A N 1
ATOM 1763 C CA . THR A 1 230 ? 8.115 6.100 5.809 1.00 96.88 230 THR A CA 1
ATOM 1764 C C . THR A 1 230 ? 8.792 5.372 4.644 1.00 96.88 230 THR A C 1
ATOM 1766 O O . THR A 1 230 ? 9.981 5.581 4.390 1.00 96.88 230 THR A O 1
ATOM 1769 N N . LEU A 1 231 ? 8.086 4.470 3.952 1.00 97.50 231 LEU A N 1
ATOM 1770 C CA . LEU A 1 231 ? 8.679 3.741 2.834 1.00 97.50 231 LEU A CA 1
ATOM 1771 C C . LEU A 1 231 ? 9.047 4.703 1.706 1.00 97.50 231 LEU A C 1
ATOM 1773 O O . LEU A 1 231 ? 10.173 4.631 1.222 1.00 97.50 231 LEU A O 1
ATOM 1777 N N . ALA A 1 232 ? 8.144 5.617 1.346 1.00 97.75 232 ALA A N 1
ATOM 1778 C CA . ALA A 1 232 ? 8.393 6.631 0.325 1.00 97.75 232 ALA A CA 1
ATOM 1779 C C . ALA A 1 232 ? 9.606 7.508 0.677 1.00 97.75 232 ALA A C 1
ATOM 1781 O O . ALA A 1 232 ? 10.493 7.680 -0.157 1.00 97.75 232 ALA A O 1
ATOM 1782 N N . GLU A 1 233 ? 9.719 7.953 1.933 1.00 96.75 233 GLU A N 1
ATOM 1783 C CA . GLU A 1 233 ? 10.871 8.737 2.411 1.00 96.75 233 GLU A CA 1
ATOM 1784 C C . GLU A 1 233 ? 12.203 7.983 2.285 1.00 96.75 233 GLU A C 1
ATOM 1786 O O . GLU A 1 233 ? 13.229 8.560 1.929 1.00 96.75 233 GLU A O 1
ATOM 1791 N N . LYS A 1 234 ? 12.200 6.670 2.543 1.00 96.19 234 LYS A N 1
ATOM 1792 C CA . LYS A 1 234 ? 13.396 5.824 2.391 1.00 96.19 234 LYS A CA 1
ATOM 1793 C C . LYS A 1 234 ? 13.717 5.503 0.939 1.00 96.19 234 LYS A C 1
ATOM 1795 O O . LYS A 1 234 ? 14.877 5.277 0.604 1.00 96.19 234 LYS A O 1
ATOM 1800 N N . ARG A 1 235 ? 12.699 5.358 0.091 1.00 97.50 235 ARG A N 1
ATOM 1801 C CA . ARG A 1 235 ? 12.911 5.047 -1.322 1.00 97.50 235 ARG A CA 1
ATOM 1802 C C . ARG A 1 235 ? 13.383 6.272 -2.087 1.00 97.50 235 ARG A C 1
ATOM 1804 O O . ARG A 1 235 ? 14.259 6.109 -2.923 1.00 97.50 235 ARG A O 1
ATOM 1811 N N . CYS A 1 236 ? 12.903 7.468 -1.751 1.00 96.50 236 CYS A N 1
ATOM 1812 C CA . CYS A 1 236 ? 13.309 8.678 -2.457 1.00 96.50 236 CYS A CA 1
ATOM 1813 C C . CYS A 1 236 ? 14.822 8.901 -2.403 1.00 96.50 236 CYS A C 1
ATOM 1815 O O . CYS A 1 236 ? 15.429 9.181 -3.431 1.00 96.50 236 CYS A O 1
ATOM 1817 N N . GLU A 1 237 ? 15.435 8.664 -1.241 1.00 95.50 237 GLU A N 1
ATOM 1818 C CA . GLU A 1 237 ? 16.885 8.750 -1.053 1.00 95.50 237 GLU A CA 1
ATOM 1819 C C . GLU A 1 237 ? 17.610 7.753 -1.964 1.00 95.50 237 GLU A C 1
ATOM 1821 O O . GLU A 1 237 ? 18.593 8.081 -2.613 1.00 95.50 237 GLU A O 1
ATOM 1826 N N . ASN A 1 238 ? 17.099 6.524 -2.056 1.00 96.75 238 ASN A N 1
ATOM 1827 C CA . ASN A 1 238 ? 17.739 5.459 -2.826 1.00 96.75 238 ASN A CA 1
ATOM 1828 C C . ASN A 1 238 ? 17.500 5.569 -4.337 1.00 96.75 238 ASN A C 1
ATOM 1830 O O . ASN A 1 238 ? 18.230 4.933 -5.089 1.00 96.75 238 ASN A O 1
ATOM 1834 N N . PHE A 1 239 ? 16.494 6.328 -4.772 1.00 97.19 239 PHE A N 1
ATOM 1835 C CA . PHE A 1 239 ? 16.115 6.467 -6.182 1.00 97.19 239 PHE A CA 1
ATOM 1836 C C . PHE A 1 239 ? 16.332 7.871 -6.748 1.00 97.19 239 PHE A C 1
ATOM 1838 O O . PHE A 1 239 ? 16.023 8.118 -7.916 1.00 97.19 239 PHE A O 1
ATOM 1845 N N . LYS A 1 240 ? 16.865 8.783 -5.925 1.00 92.81 240 LYS A N 1
ATOM 1846 C CA . LYS A 1 240 ? 17.035 10.200 -6.246 1.00 92.81 240 LYS A CA 1
ATOM 1847 C C . LYS A 1 240 ? 15.713 10.885 -6.622 1.00 92.81 240 LYS A C 1
ATOM 1849 O O . LYS A 1 240 ? 15.643 11.631 -7.590 1.00 92.81 240 LYS A O 1
ATOM 1854 N N . THR A 1 241 ? 14.651 10.602 -5.865 1.00 91.56 241 THR A N 1
ATOM 1855 C CA . THR A 1 241 ? 13.298 11.147 -6.092 1.00 91.56 241 THR A CA 1
ATOM 1856 C C . THR A 1 241 ? 12.759 11.927 -4.886 1.00 91.56 241 THR A C 1
ATOM 1858 O O . THR A 1 241 ? 11.552 11.929 -4.624 1.00 91.56 241 THR A O 1
ATOM 1861 N N . CYS A 1 242 ? 13.632 12.525 -4.073 1.00 89.00 242 CYS A N 1
ATOM 1862 C CA . CYS A 1 242 ? 13.237 13.457 -3.015 1.00 89.00 242 CYS A CA 1
ATOM 1863 C C . CYS A 1 242 ? 13.034 14.872 -3.590 1.00 89.00 242 CYS A C 1
ATOM 1865 O O . CYS A 1 242 ? 13.587 15.214 -4.637 1.00 89.00 242 CYS A O 1
ATOM 1867 N N . GLY A 1 243 ? 12.261 15.701 -2.886 1.00 81.25 243 GLY A N 1
ATOM 1868 C CA . GLY A 1 243 ? 11.954 17.080 -3.272 1.00 81.25 243 GLY A CA 1
ATOM 1869 C C . GLY A 1 243 ? 10.911 17.216 -4.383 1.00 81.25 243 GLY A C 1
ATOM 1870 O O . GLY A 1 243 ? 10.493 16.237 -4.998 1.00 81.25 243 GLY A O 1
ATOM 1871 N N . ASP A 1 244 ? 10.492 18.457 -4.640 1.00 74.50 244 ASP A N 1
ATOM 1872 C CA . ASP A 1 244 ? 9.427 18.779 -5.603 1.00 74.50 244 ASP A CA 1
ATOM 1873 C C . ASP A 1 244 ? 9.789 18.386 -7.049 1.00 74.50 244 ASP A C 1
ATOM 1875 O O . ASP A 1 244 ? 8.909 18.058 -7.843 1.00 74.50 244 ASP A O 1
ATOM 1879 N N . GLY A 1 245 ? 11.087 18.370 -7.378 1.00 68.38 245 GLY A N 1
ATOM 1880 C CA . GLY A 1 245 ? 11.608 18.029 -8.705 1.00 68.38 245 GLY A CA 1
ATOM 1881 C C . GLY A 1 245 ? 11.826 16.535 -8.966 1.00 68.38 245 GLY A C 1
ATOM 1882 O O . GLY A 1 245 ? 12.146 16.176 -10.097 1.00 68.38 245 GLY A O 1
ATOM 1883 N N . ALA A 1 246 ? 11.661 15.669 -7.955 1.00 77.69 246 ALA A N 1
ATOM 1884 C CA . ALA A 1 246 ? 12.014 14.245 -8.030 1.00 77.69 246 ALA A CA 1
ATOM 1885 C C . ALA A 1 246 ? 13.449 13.996 -8.549 1.00 77.69 246 ALA A C 1
ATOM 1887 O O . ALA A 1 246 ? 13.680 13.101 -9.361 1.00 77.69 246 ALA A O 1
ATOM 1888 N N . ASP A 1 247 ? 14.408 14.804 -8.097 1.00 76.75 247 ASP A N 1
ATOM 1889 C CA . ASP A 1 247 ? 15.785 14.836 -8.608 1.00 76.75 247 ASP A CA 1
ATOM 1890 C C . ASP A 1 247 ? 16.857 14.925 -7.508 1.00 76.75 247 ASP A C 1
ATOM 1892 O O . ASP A 1 247 ? 18.051 15.049 -7.804 1.00 76.75 247 ASP A O 1
ATOM 1896 N N . SER A 1 248 ? 16.447 14.825 -6.242 1.00 83.75 248 SER A N 1
ATOM 1897 C CA . SER A 1 248 ? 17.326 14.884 -5.076 1.00 83.75 248 SER A CA 1
ATOM 1898 C C . SER A 1 248 ? 17.403 13.547 -4.341 1.00 83.75 248 SER A C 1
ATOM 1900 O O . SER A 1 248 ? 16.432 12.793 -4.279 1.00 83.75 248 SER A O 1
ATOM 1902 N N . SER A 1 249 ? 18.555 13.276 -3.734 1.00 90.31 249 SER A N 1
ATOM 1903 C CA . SER A 1 249 ? 18.763 12.204 -2.755 1.00 90.31 249 SER A CA 1
ATOM 1904 C C . SER A 1 249 ? 18.939 12.739 -1.325 1.00 90.31 249 SER A C 1
ATOM 1906 O O . SER A 1 249 ? 19.326 11.980 -0.442 1.00 90.31 249 SER A O 1
ATOM 1908 N N . ASP A 1 250 ? 18.702 14.038 -1.093 1.00 89.25 250 ASP A N 1
ATOM 1909 C CA . ASP A 1 250 ? 18.830 14.675 0.224 1.00 89.25 250 ASP A CA 1
ATOM 1910 C C . ASP A 1 250 ? 17.757 14.153 1.187 1.00 89.25 250 ASP A C 1
ATOM 1912 O O . ASP A 1 250 ? 16.554 14.353 0.984 1.00 89.25 250 ASP A O 1
ATOM 1916 N N . ASP A 1 251 ? 18.205 13.509 2.263 1.00 85.81 251 ASP A N 1
ATOM 1917 C CA . ASP A 1 251 ? 17.341 12.961 3.299 1.00 85.81 251 ASP A CA 1
ATOM 1918 C C . ASP A 1 251 ? 16.721 14.044 4.202 1.00 85.81 251 ASP A C 1
ATOM 1920 O O . ASP A 1 251 ? 15.802 13.773 4.969 1.00 85.81 251 ASP A O 1
ATOM 1924 N N . ASN A 1 252 ? 17.115 15.307 4.081 1.00 88.62 252 ASN A N 1
ATOM 1925 C CA . ASN A 1 252 ? 16.467 16.406 4.801 1.00 88.62 252 ASN A CA 1
ATOM 1926 C C . ASN A 1 252 ? 15.213 16.922 4.085 1.00 88.62 252 ASN A C 1
ATOM 1928 O O . ASN A 1 252 ? 14.482 17.752 4.631 1.00 88.62 252 ASN A O 1
ATOM 1932 N N . VAL A 1 253 ? 14.934 16.415 2.883 1.00 89.00 253 VAL A N 1
ATOM 1933 C CA . VAL A 1 253 ? 13.762 16.773 2.086 1.00 89.00 253 VAL A CA 1
ATOM 1934 C C . VAL A 1 253 ? 12.797 15.589 2.020 1.00 89.00 253 VAL A C 1
ATOM 1936 O O . VAL A 1 253 ? 13.194 14.423 2.082 1.00 89.00 253 VAL A O 1
ATOM 1939 N N . LYS A 1 254 ? 11.501 15.903 1.923 1.00 89.88 254 LYS A N 1
ATOM 1940 C CA . LYS A 1 254 ? 10.435 14.904 1.791 1.00 89.88 254 LYS A CA 1
ATOM 1941 C C . LYS A 1 254 ? 10.531 14.187 0.449 1.00 89.88 254 LYS A C 1
ATOM 1943 O O . LYS A 1 254 ? 10.979 14.767 -0.543 1.00 89.88 254 LYS A O 1
ATOM 1948 N N . SER A 1 255 ? 10.040 12.958 0.385 1.00 94.75 255 SER A N 1
ATOM 1949 C CA . SER A 1 255 ? 9.856 12.267 -0.889 1.00 94.75 255 SER A CA 1
ATOM 1950 C C . SER A 1 255 ? 8.874 13.010 -1.792 1.00 94.75 255 SER A C 1
ATOM 1952 O O . SER A 1 255 ? 7.839 13.504 -1.335 1.00 94.75 255 SER A O 1
ATOM 1954 N N . TRP A 1 256 ? 9.160 13.019 -3.096 1.00 90.81 256 TRP A N 1
ATOM 1955 C CA . TRP A 1 256 ? 8.238 13.544 -4.101 1.00 90.81 256 TRP A CA 1
ATOM 1956 C C . TRP A 1 256 ? 6.851 12.891 -3.990 1.00 90.81 256 TRP A C 1
ATOM 1958 O O . TRP A 1 256 ? 5.823 13.565 -4.045 1.00 90.81 256 TRP A O 1
ATOM 1968 N N . VAL A 1 257 ? 6.815 11.580 -3.732 1.00 94.25 257 VAL A N 1
ATOM 1969 C CA . VAL A 1 257 ? 5.577 10.818 -3.521 1.00 94.25 257 VAL A CA 1
ATOM 1970 C C . VAL A 1 257 ? 4.760 11.384 -2.359 1.00 94.25 257 VAL A C 1
ATOM 1972 O O . VAL A 1 257 ? 3.573 11.654 -2.529 1.00 94.25 257 VAL A O 1
ATOM 1975 N N . ASN A 1 258 ? 5.364 11.604 -1.187 1.00 95.50 258 ASN A N 1
ATOM 1976 C CA . ASN A 1 258 ? 4.620 12.103 -0.031 1.00 95.50 258 ASN A CA 1
ATOM 1977 C C . ASN A 1 258 ? 4.211 13.571 -0.175 1.00 95.50 258 ASN A C 1
ATOM 1979 O O . ASN A 1 258 ? 3.139 13.935 0.306 1.00 95.50 258 ASN A O 1
ATOM 1983 N N . ILE A 1 259 ? 5.004 14.404 -0.855 1.00 85.94 259 ILE A N 1
ATOM 1984 C CA . ILE A 1 259 ? 4.609 15.780 -1.197 1.00 85.94 259 ILE A CA 1
ATOM 1985 C C . ILE A 1 259 ? 3.300 15.757 -1.998 1.00 85.94 259 ILE A C 1
ATOM 1987 O O . ILE A 1 259 ? 2.313 16.394 -1.613 1.00 85.94 259 ILE A O 1
ATOM 1991 N N . ASN A 1 260 ? 3.262 14.946 -3.056 1.00 85.38 260 ASN A N 1
ATOM 1992 C CA . ASN A 1 260 ? 2.109 14.852 -3.945 1.00 85.38 260 ASN A CA 1
ATOM 1993 C C . ASN A 1 260 ? 0.910 14.157 -3.289 1.00 85.38 260 ASN A C 1
ATOM 1995 O O . ASN A 1 260 ? -0.217 14.637 -3.413 1.00 85.38 260 ASN A O 1
ATOM 1999 N N . LEU A 1 261 ? 1.124 13.098 -2.505 1.00 92.19 261 LEU A N 1
ATOM 2000 C CA . LEU A 1 261 ? 0.049 12.451 -1.747 1.00 92.19 261 LEU A CA 1
ATOM 2001 C C . LEU A 1 261 ? -0.594 13.407 -0.742 1.00 92.19 261 LEU A C 1
ATOM 2003 O O . LEU A 1 261 ? -1.817 13.475 -0.664 1.00 92.19 261 LEU A O 1
ATOM 2007 N N . MET A 1 262 ? 0.193 14.213 -0.025 1.00 88.06 262 MET A N 1
ATOM 2008 C CA . MET A 1 262 ? -0.349 15.203 0.914 1.00 88.06 262 MET A CA 1
ATOM 2009 C C . MET A 1 262 ? -1.144 16.311 0.210 1.00 88.06 262 MET A C 1
ATOM 2011 O O . MET A 1 262 ? -2.090 16.860 0.785 1.00 88.06 262 MET A O 1
ATOM 2015 N N . ALA A 1 263 ? -0.800 16.657 -1.033 1.00 81.00 263 ALA A N 1
ATOM 2016 C CA . ALA A 1 263 ? -1.627 17.534 -1.859 1.00 81.00 263 ALA A CA 1
ATOM 2017 C C . ALA A 1 263 ? -2.965 16.864 -2.222 1.00 81.00 263 ALA A C 1
ATOM 2019 O O . ALA A 1 263 ? -4.021 17.459 -1.990 1.00 81.00 263 ALA A O 1
ATOM 2020 N N . GLN A 1 264 ? -2.947 15.607 -2.678 1.00 87.12 264 GLN A N 1
ATOM 2021 C CA . GLN A 1 264 ? -4.171 14.876 -3.030 1.00 87.12 264 GLN A CA 1
ATOM 2022 C C . GLN A 1 264 ? -5.072 14.597 -1.821 1.00 87.12 264 GLN A C 1
ATOM 2024 O O . GLN A 1 264 ? -6.289 14.752 -1.910 1.00 87.12 264 GLN A O 1
ATOM 2029 N N . PHE A 1 265 ? -4.503 14.293 -0.652 1.00 93.38 265 PHE A N 1
ATOM 2030 C CA . PHE A 1 265 ? -5.267 14.137 0.588 1.00 93.38 265 PHE A CA 1
ATOM 2031 C C . PHE A 1 265 ? -6.024 15.415 0.956 1.00 93.38 265 PHE A C 1
ATOM 2033 O O . PHE A 1 265 ? -7.186 15.348 1.361 1.00 93.38 265 PHE A O 1
ATOM 2040 N N . ARG A 1 266 ? -5.401 16.588 0.782 1.00 88.38 266 ARG A N 1
ATOM 2041 C CA . ARG A 1 266 ? -6.059 17.885 1.003 1.00 88.38 266 ARG A CA 1
ATOM 2042 C C . ARG A 1 266 ? -7.128 18.166 -0.053 1.00 88.38 266 ARG A C 1
ATOM 2044 O O . ARG A 1 266 ? -8.213 18.618 0.317 1.00 88.38 266 ARG A O 1
ATOM 2051 N N . ARG A 1 267 ? -6.851 17.866 -1.330 1.00 83.00 267 ARG A N 1
ATOM 2052 C CA . ARG A 1 267 ? -7.808 18.019 -2.440 1.00 83.00 267 ARG A CA 1
ATOM 2053 C C . ARG A 1 267 ? -9.064 17.187 -2.201 1.00 83.00 267 ARG A C 1
ATOM 2055 O O . ARG A 1 267 ? -10.148 17.759 -2.140 1.00 83.00 267 ARG A O 1
ATOM 2062 N N . GLY A 1 268 ? -8.918 15.882 -1.973 1.00 86.69 268 GLY A N 1
ATOM 2063 C CA . GLY A 1 268 ? -10.055 14.993 -1.737 1.00 86.69 268 GLY A CA 1
ATOM 2064 C C . GLY A 1 268 ? -10.860 15.397 -0.504 1.00 86.69 268 GLY A C 1
ATOM 2065 O O . GLY A 1 268 ? -12.075 15.534 -0.585 1.00 86.69 268 GLY A O 1
ATOM 2066 N N . LYS A 1 269 ? -10.205 15.747 0.612 1.00 93.31 269 LYS A N 1
ATOM 2067 C CA . LYS A 1 269 ? -10.906 16.256 1.804 1.00 93.31 269 LYS A CA 1
ATOM 2068 C C . LYS A 1 269 ? -11.729 17.521 1.524 1.00 93.31 269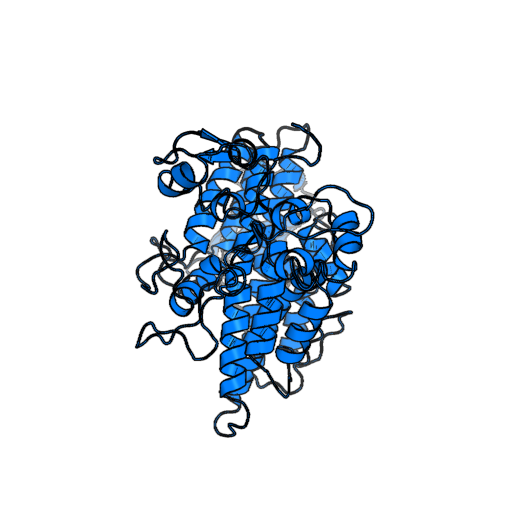 LYS A C 1
ATOM 2070 O O . LYS A 1 269 ? -12.833 17.657 2.055 1.00 93.31 269 LYS A O 1
ATOM 2075 N N . SER A 1 270 ? -11.187 18.452 0.735 1.00 87.50 270 SER A N 1
ATOM 2076 C CA . SER A 1 270 ? -11.884 19.682 0.338 1.00 87.50 270 SER A CA 1
ATOM 2077 C C . SER A 1 270 ? -13.081 19.389 -0.570 1.00 87.50 270 SER A C 1
ATOM 2079 O O . SER A 1 270 ? -14.159 19.940 -0.352 1.00 87.50 270 SER A O 1
ATOM 2081 N N . ALA A 1 271 ? -12.916 18.481 -1.533 1.00 85.94 271 ALA A N 1
ATOM 2082 C CA . ALA A 1 271 ? -13.980 18.054 -2.436 1.00 85.94 271 ALA A CA 1
ATOM 2083 C C . ALA A 1 271 ? -15.126 17.372 -1.663 1.00 85.94 271 ALA A C 1
ATOM 2085 O O . ALA A 1 271 ? -16.283 17.783 -1.760 1.00 85.94 271 ALA A O 1
ATOM 2086 N N . LEU A 1 272 ? -14.799 16.453 -0.746 1.00 95.06 272 LEU A N 1
ATOM 2087 C CA . LEU A 1 272 ? -15.775 15.802 0.137 1.00 95.06 272 LEU A CA 1
ATOM 2088 C C . LEU A 1 272 ? -16.531 16.796 1.034 1.00 95.06 272 LEU A C 1
ATOM 2090 O O . LEU A 1 272 ? -17.726 16.631 1.280 1.00 95.06 272 LEU A O 1
ATOM 2094 N N . PHE A 1 273 ? -15.873 17.861 1.505 1.00 91.62 273 PHE A N 1
ATOM 2095 C CA . PHE A 1 273 ? -16.542 18.932 2.254 1.00 91.62 273 PHE A CA 1
ATOM 2096 C C . PHE A 1 273 ? -17.586 19.677 1.408 1.00 91.62 273 PHE A C 1
ATOM 2098 O O . PHE A 1 273 ? -18.643 20.060 1.915 1.00 91.62 273 PHE A O 1
ATOM 2105 N N . GLN A 1 274 ? -17.311 19.837 0.115 1.00 90.38 274 GLN A N 1
ATOM 2106 C CA . GLN A 1 274 ? -18.188 20.494 -0.854 1.00 90.38 274 GLN A CA 1
ATOM 2107 C C . GLN A 1 274 ? -19.241 19.548 -1.460 1.00 90.38 274 GLN A C 1
ATOM 2109 O O . GLN A 1 274 ? -20.092 20.012 -2.214 1.00 90.38 274 GLN A O 1
ATOM 2114 N N . LYS A 1 275 ? -19.228 18.254 -1.095 1.00 92.31 275 LYS A N 1
ATOM 2115 C CA . LYS A 1 275 ? -20.004 17.179 -1.745 1.00 92.31 275 LYS A CA 1
ATOM 2116 C C . LYS A 1 275 ? -19.689 17.051 -3.249 1.00 92.31 275 LYS A C 1
ATOM 2118 O O . LYS A 1 275 ? -20.525 16.630 -4.039 1.00 92.31 275 LYS A O 1
ATOM 2123 N N . ASP A 1 276 ? -18.467 17.411 -3.630 1.00 87.81 276 ASP A N 1
ATOM 2124 C CA . ASP A 1 276 ? -17.909 17.190 -4.960 1.00 87.81 276 ASP A CA 1
ATOM 2125 C C . ASP A 1 276 ? -17.282 15.787 -5.007 1.00 87.81 276 ASP A C 1
ATOM 2127 O O . ASP A 1 276 ? -16.106 15.593 -4.689 1.00 87.81 276 ASP A O 1
ATOM 2131 N N . CYS A 1 277 ? -18.107 14.780 -5.303 1.00 92.12 277 CYS A N 1
ATOM 2132 C CA . CYS A 1 277 ? -17.660 13.387 -5.316 1.00 92.12 277 CYS A CA 1
ATOM 2133 C C . CYS A 1 277 ? -16.755 13.084 -6.519 1.00 92.12 277 CYS A C 1
ATOM 2135 O O . CYS A 1 277 ? -15.822 12.297 -6.373 1.00 92.12 277 CYS A O 1
ATOM 2137 N N . ASP A 1 278 ? -16.949 13.768 -7.651 1.00 85.00 278 ASP A N 1
ATOM 2138 C CA . ASP A 1 278 ? -16.098 13.634 -8.839 1.00 85.00 278 ASP A CA 1
ATOM 2139 C C . ASP A 1 278 ? -14.685 14.175 -8.562 1.00 85.00 278 ASP A C 1
ATOM 2141 O O . ASP A 1 278 ? -13.686 13.504 -8.829 1.00 85.00 278 ASP A O 1
ATOM 2145 N N . GLY A 1 279 ? -14.574 15.349 -7.927 1.00 77.81 279 GLY A N 1
ATOM 2146 C CA . GLY A 1 279 ? -13.286 15.899 -7.503 1.00 77.81 279 GLY A CA 1
ATOM 2147 C C . GLY A 1 279 ? -12.576 15.037 -6.453 1.00 77.81 279 GLY A C 1
ATOM 2148 O O . GLY A 1 279 ? -11.342 14.960 -6.439 1.00 77.81 279 GLY A O 1
ATOM 2149 N N . ALA A 1 280 ? -13.335 14.353 -5.592 1.00 86.00 280 ALA A N 1
ATOM 2150 C CA . ALA A 1 280 ? -12.788 13.387 -4.644 1.00 86.00 280 ALA A CA 1
ATOM 2151 C C . ALA A 1 280 ? -12.328 12.088 -5.338 1.00 86.00 280 ALA A C 1
ATOM 2153 O O . ALA A 1 280 ? -11.266 11.568 -4.986 1.00 86.00 280 ALA A O 1
ATOM 2154 N N . GLN A 1 281 ? -13.065 11.598 -6.341 1.00 86.00 281 GLN A N 1
ATOM 2155 C CA . GLN A 1 281 ? -12.674 10.451 -7.169 1.00 86.00 281 GLN A CA 1
ATOM 2156 C C . GLN A 1 281 ? -11.373 10.743 -7.925 1.00 86.00 281 GLN A C 1
ATOM 2158 O O . GLN A 1 281 ? -10.432 9.959 -7.838 1.00 86.00 281 GLN A O 1
ATOM 2163 N N . ALA A 1 282 ? -11.254 11.916 -8.555 1.00 79.31 282 ALA A N 1
ATOM 2164 C CA . ALA A 1 282 ? -10.025 12.330 -9.235 1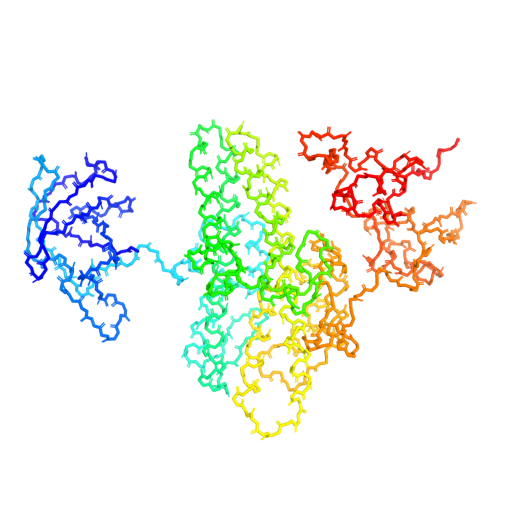.00 79.31 282 ALA A CA 1
ATOM 2165 C C . ALA A 1 282 ? -8.815 12.402 -8.280 1.00 79.31 282 ALA A C 1
ATOM 2167 O O . ALA A 1 282 ? -7.687 12.068 -8.652 1.00 79.31 282 ALA A O 1
ATOM 2168 N N . ALA A 1 283 ? -9.027 12.812 -7.023 1.00 79.81 283 ALA A N 1
ATOM 2169 C CA . ALA A 1 283 ? -7.975 12.771 -6.009 1.00 79.81 283 ALA A CA 1
ATOM 2170 C C . ALA A 1 283 ? -7.577 11.325 -5.658 1.00 79.81 283 ALA A C 1
ATOM 2172 O O . ALA A 1 283 ? -6.384 11.036 -5.547 1.00 79.81 283 ALA A O 1
ATOM 2173 N N . LEU A 1 284 ? -8.545 10.411 -5.512 1.00 86.81 284 LEU A N 1
ATOM 2174 C CA . LEU A 1 284 ? -8.278 8.994 -5.246 1.00 86.81 284 LEU A CA 1
ATOM 2175 C C . LEU A 1 284 ? -7.544 8.304 -6.401 1.00 86.81 284 LEU A C 1
ATOM 2177 O O . LEU A 1 284 ? -6.645 7.500 -6.148 1.00 86.81 284 LEU A O 1
ATOM 2181 N N . ASP A 1 285 ? -7.877 8.620 -7.648 1.00 80.50 285 ASP A N 1
ATOM 2182 C CA . ASP A 1 285 ? -7.190 8.048 -8.808 1.00 80.50 285 ASP A CA 1
ATOM 2183 C C . ASP A 1 285 ? -5.700 8.412 -8.785 1.00 80.50 285 ASP A C 1
ATOM 2185 O O . ASP A 1 285 ? -4.841 7.541 -8.915 1.00 80.50 285 ASP A O 1
ATOM 2189 N N . ASN A 1 286 ? -5.386 9.678 -8.487 1.00 81.25 286 ASN A N 1
ATOM 2190 C CA . ASN A 1 286 ? -4.009 10.146 -8.320 1.00 81.25 286 ASN A CA 1
ATOM 2191 C C . ASN A 1 286 ? -3.310 9.511 -7.103 1.00 81.25 286 ASN A C 1
ATOM 2193 O O . ASN A 1 286 ? -2.140 9.130 -7.186 1.00 81.25 286 ASN A O 1
ATOM 2197 N N . ILE A 1 287 ? -4.011 9.354 -5.973 1.00 87.88 287 ILE A N 1
ATOM 2198 C CA . ILE A 1 287 ? -3.483 8.645 -4.793 1.00 87.88 287 ILE A CA 1
ATOM 2199 C C . ILE A 1 287 ? -3.133 7.201 -5.147 1.00 87.88 287 ILE A C 1
ATOM 2201 O O . ILE A 1 287 ? -2.059 6.723 -4.777 1.00 87.88 287 ILE A O 1
ATOM 2205 N N . SER A 1 288 ? -4.016 6.522 -5.880 1.00 85.62 288 SER A N 1
ATOM 2206 C CA . SER A 1 288 ? -3.841 5.127 -6.277 1.00 85.62 288 SER A CA 1
ATOM 2207 C C . SER A 1 288 ? -2.608 4.945 -7.159 1.00 85.62 288 SER A C 1
ATOM 2209 O O . SER A 1 288 ? -1.912 3.951 -6.990 1.00 85.62 288 SER A O 1
ATOM 2211 N N . SER A 1 289 ? -2.271 5.904 -8.026 1.00 84.06 289 SER A N 1
ATOM 2212 C CA . SER A 1 289 ? -1.021 5.884 -8.803 1.00 84.06 289 SER A CA 1
ATOM 2213 C C . SER A 1 289 ? 0.220 6.080 -7.924 1.00 84.06 289 SER A C 1
ATOM 2215 O O . SER A 1 289 ? 1.183 5.314 -7.995 1.00 84.06 289 SER A O 1
ATOM 2217 N N . LEU A 1 290 ? 0.193 7.089 -7.048 1.00 89.69 290 LEU A N 1
ATOM 2218 C CA . LEU A 1 290 ? 1.346 7.487 -6.234 1.00 89.69 290 LEU A CA 1
ATOM 2219 C C . LEU A 1 290 ? 1.733 6.435 -5.184 1.00 89.69 290 LEU A C 1
ATOM 2221 O O . LEU A 1 290 ? 2.919 6.231 -4.920 1.00 89.69 290 LEU A O 1
ATOM 2225 N N . ILE A 1 291 ? 0.753 5.747 -4.590 1.00 95.12 291 ILE A N 1
ATOM 2226 C CA . ILE A 1 291 ? 0.979 4.829 -3.462 1.00 95.12 291 ILE A CA 1
ATOM 2227 C C . ILE A 1 291 ? 1.816 3.594 -3.843 1.00 95.12 291 ILE A C 1
ATOM 2229 O O . ILE A 1 291 ? 2.454 2.993 -2.976 1.00 95.12 291 ILE A O 1
ATOM 2233 N N . TYR A 1 292 ? 1.834 3.218 -5.129 1.00 96.62 292 TYR A N 1
ATOM 2234 C CA . TYR A 1 292 ? 2.584 2.060 -5.624 1.00 96.62 292 TYR A CA 1
ATOM 2235 C C . TYR A 1 292 ? 4.037 2.383 -5.984 1.00 96.62 292 TYR A C 1
ATOM 2237 O O . TYR A 1 292 ? 4.855 1.462 -6.000 1.00 96.62 292 TYR A O 1
ATOM 2245 N N . ILE A 1 293 ? 4.401 3.656 -6.193 1.00 98.06 293 ILE A N 1
ATOM 2246 C CA . ILE A 1 293 ? 5.779 4.057 -6.536 1.00 98.06 293 ILE A CA 1
ATOM 2247 C C . ILE A 1 293 ? 6.796 3.509 -5.517 1.00 98.06 293 ILE A C 1
ATOM 2249 O O . ILE A 1 293 ? 7.731 2.820 -5.933 1.00 98.06 293 ILE A O 1
ATOM 2253 N N . PRO A 1 294 ? 6.613 3.679 -4.189 1.00 98.56 294 PRO A N 1
ATOM 2254 C CA . PRO A 1 294 ? 7.561 3.144 -3.214 1.00 98.56 294 PRO A CA 1
ATOM 2255 C C . PRO A 1 294 ? 7.617 1.611 -3.190 1.00 98.56 294 PRO A C 1
ATOM 2257 O O . PRO A 1 294 ? 8.640 1.042 -2.814 1.00 98.56 294 PRO A O 1
ATOM 2260 N N . LEU A 1 295 ? 6.540 0.917 -3.573 1.00 98.62 295 LEU A N 1
ATOM 2261 C CA . LEU A 1 295 ? 6.515 -0.549 -3.653 1.00 98.62 295 LEU A CA 1
ATOM 2262 C C . LEU A 1 295 ? 7.299 -1.053 -4.873 1.00 98.62 295 LEU A C 1
ATOM 2264 O O . LEU A 1 295 ? 8.062 -2.014 -4.751 1.00 98.62 295 LEU A O 1
ATOM 2268 N N . ILE A 1 296 ? 7.183 -0.363 -6.011 1.00 98.81 296 ILE A N 1
ATOM 2269 C CA . ILE A 1 296 ? 7.982 -0.619 -7.219 1.00 98.81 296 ILE A CA 1
ATOM 2270 C C . ILE A 1 296 ? 9.461 -0.352 -6.923 1.00 98.81 296 ILE A C 1
ATOM 2272 O O . ILE A 1 296 ? 10.287 -1.254 -7.061 1.00 98.81 296 ILE A O 1
ATOM 2276 N N . GLN A 1 297 ? 9.787 0.839 -6.408 1.00 98.75 297 GLN A N 1
ATOM 2277 C CA . GLN A 1 297 ? 11.145 1.216 -5.998 1.00 98.75 297 GLN A CA 1
ATOM 2278 C C . GLN A 1 297 ? 11.740 0.198 -5.013 1.00 98.75 297 GLN A C 1
ATOM 2280 O O . GLN A 1 297 ? 12.877 -0.245 -5.164 1.00 98.75 297 GLN A O 1
ATOM 2285 N N . SER A 1 298 ? 10.976 -0.235 -4.008 1.00 98.56 298 SER A N 1
ATOM 2286 C CA . SER A 1 298 ? 11.419 -1.290 -3.094 1.00 98.56 298 SER A CA 1
ATOM 2287 C C . SER A 1 298 ? 11.715 -2.597 -3.817 1.00 98.56 298 SER A C 1
ATOM 2289 O O . SER A 1 298 ? 12.785 -3.167 -3.617 1.00 98.56 298 SER A O 1
ATOM 2291 N N . THR A 1 299 ? 10.806 -3.068 -4.667 1.00 98.81 299 THR A N 1
ATOM 2292 C CA . THR A 1 299 ? 10.981 -4.347 -5.364 1.00 98.81 299 THR A CA 1
ATOM 2293 C C . THR A 1 299 ? 12.229 -4.324 -6.246 1.00 98.81 299 THR A C 1
ATOM 2295 O O . THR A 1 299 ? 13.051 -5.230 -6.142 1.00 98.81 299 THR A O 1
ATOM 2298 N N . LEU A 1 300 ? 12.445 -3.247 -7.010 1.00 98.81 300 LEU A N 1
ATOM 2299 C CA . LEU A 1 300 ? 13.657 -3.034 -7.813 1.00 98.81 300 LEU A CA 1
ATOM 2300 C C . LEU A 1 300 ? 14.925 -3.043 -6.950 1.00 98.81 300 LEU A C 1
ATOM 2302 O O . LEU A 1 300 ? 15.902 -3.729 -7.251 1.00 98.81 300 LEU A O 1
ATOM 2306 N N . ARG A 1 301 ? 14.896 -2.323 -5.826 1.00 98.19 301 ARG A N 1
ATOM 2307 C CA . ARG A 1 301 ? 16.026 -2.219 -4.898 1.00 98.19 301 ARG A CA 1
ATOM 2308 C C . ARG A 1 301 ? 16.425 -3.572 -4.315 1.00 98.19 301 ARG A C 1
ATOM 2310 O O . ARG A 1 301 ? 17.617 -3.846 -4.184 1.00 98.19 301 ARG A O 1
ATOM 2317 N N . TYR A 1 302 ? 15.450 -4.404 -3.957 1.00 97.94 302 TYR A N 1
ATOM 2318 C CA . TYR A 1 302 ? 15.706 -5.743 -3.426 1.00 97.94 302 TYR A CA 1
ATOM 2319 C C . TYR A 1 302 ? 16.002 -6.771 -4.518 1.00 97.94 302 TYR A C 1
ATOM 2321 O O . TYR A 1 302 ? 16.755 -7.698 -4.243 1.00 97.94 302 TYR A O 1
ATOM 2329 N N . ALA A 1 303 ? 15.508 -6.589 -5.745 1.00 98.31 303 ALA A N 1
ATOM 2330 C CA . ALA A 1 303 ? 15.922 -7.390 -6.895 1.00 98.31 303 ALA A CA 1
ATOM 2331 C C . ALA A 1 303 ? 17.420 -7.198 -7.186 1.00 98.31 303 ALA A C 1
ATOM 2333 O O . ALA A 1 303 ? 18.151 -8.176 -7.316 1.00 98.31 303 ALA A O 1
ATOM 2334 N N . TYR A 1 304 ? 17.898 -5.947 -7.178 1.00 97.31 304 TYR A N 1
ATOM 2335 C CA . TYR A 1 304 ? 19.319 -5.636 -7.353 1.00 97.31 304 TYR A CA 1
ATOM 2336 C C . TYR A 1 304 ? 20.181 -6.243 -6.236 1.00 97.31 304 TYR A C 1
ATOM 2338 O O . TYR A 1 304 ? 21.167 -6.923 -6.507 1.00 97.31 304 TYR A O 1
ATOM 2346 N N . MET A 1 305 ? 19.779 -6.078 -4.968 1.00 94.75 305 MET A N 1
ATOM 2347 C CA . MET A 1 305 ? 20.487 -6.707 -3.843 1.00 94.75 305 MET A CA 1
ATOM 2348 C C . MET A 1 305 ? 20.487 -8.234 -3.922 1.00 94.75 305 MET A C 1
ATOM 2350 O O . MET A 1 305 ? 21.515 -8.856 -3.672 1.00 94.75 305 MET A O 1
ATOM 2354 N N . ALA A 1 306 ? 19.345 -8.846 -4.245 1.00 94.56 306 ALA A N 1
ATOM 2355 C CA . ALA A 1 306 ? 19.238 -10.293 -4.364 1.00 94.56 306 ALA A CA 1
ATOM 2356 C C . ALA A 1 306 ? 20.138 -10.819 -5.486 1.00 94.56 306 ALA A C 1
ATOM 2358 O O . ALA A 1 306 ? 20.736 -11.876 -5.316 1.00 94.56 306 ALA A O 1
ATOM 2359 N N . GLN A 1 307 ? 20.283 -10.076 -6.589 1.00 95.12 307 GLN A N 1
ATOM 2360 C CA . GLN A 1 307 ? 21.252 -10.382 -7.639 1.00 95.12 307 GLN A CA 1
ATOM 2361 C C . GLN A 1 307 ? 22.694 -10.333 -7.136 1.00 95.12 307 GLN A C 1
ATOM 2363 O O . GLN A 1 307 ? 23.448 -11.273 -7.367 1.00 95.12 307 GLN A O 1
ATOM 2368 N N . LEU A 1 308 ? 23.074 -9.280 -6.410 1.00 91.56 308 LEU A N 1
ATOM 2369 C CA . LEU A 1 308 ? 24.435 -9.146 -5.881 1.00 91.56 308 LEU A CA 1
ATOM 2370 C C . LEU A 1 308 ? 24.815 -10.246 -4.885 1.00 91.56 308 LEU A C 1
ATOM 2372 O O . LEU A 1 308 ? 25.976 -10.639 -4.828 1.00 91.56 308 LEU A O 1
ATOM 2376 N N . LEU A 1 309 ? 23.849 -10.738 -4.108 1.00 89.25 309 LEU A N 1
ATOM 2377 C CA . LEU A 1 309 ? 24.075 -11.773 -3.099 1.00 89.25 309 LEU A CA 1
ATOM 2378 C C . LEU A 1 309 ? 24.004 -13.204 -3.662 1.00 89.25 309 LEU A C 1
ATOM 2380 O O . LEU A 1 309 ? 24.199 -14.166 -2.919 1.00 89.25 309 LEU A O 1
ATOM 2384 N N . GLN A 1 310 ? 23.715 -13.391 -4.954 1.00 85.06 310 GLN A N 1
ATOM 2385 C CA . GLN A 1 310 ? 23.691 -14.730 -5.546 1.00 85.06 310 GLN A CA 1
ATOM 2386 C C . GLN A 1 310 ? 25.074 -15.373 -5.548 1.00 85.06 310 GLN A C 1
ATOM 2388 O O . GLN A 1 310 ? 26.056 -14.798 -6.007 1.00 85.06 310 GLN A O 1
ATOM 2393 N N . GLY A 1 311 ? 25.143 -16.610 -5.053 1.00 72.50 311 GLY A N 1
ATOM 2394 C CA . GLY A 1 311 ? 26.401 -17.349 -4.942 1.00 72.50 311 GLY A CA 1
ATOM 2395 C C . GLY A 1 311 ? 27.312 -16.871 -3.806 1.00 72.50 311 GLY A C 1
ATOM 2396 O O . GLY A 1 311 ? 28.360 -17.484 -3.586 1.00 72.50 311 GLY A O 1
ATOM 2397 N N . ASP A 1 312 ? 26.915 -15.837 -3.057 1.00 73.69 312 ASP A N 1
ATOM 2398 C CA . ASP A 1 312 ? 27.569 -15.458 -1.812 1.00 73.69 312 ASP A CA 1
ATOM 2399 C C . ASP A 1 312 ? 27.135 -16.428 -0.704 1.00 73.69 312 ASP A C 1
ATOM 2401 O O . ASP A 1 312 ? 25.968 -16.502 -0.337 1.00 73.69 312 ASP A O 1
ATOM 2405 N N . ASN A 1 313 ? 28.071 -17.211 -0.169 1.00 69.12 313 ASN A N 1
ATOM 2406 C CA . ASN A 1 313 ? 27.798 -18.173 0.905 1.00 69.12 313 ASN A CA 1
ATOM 2407 C C . ASN A 1 313 ? 28.137 -17.618 2.301 1.00 69.12 313 ASN A C 1
ATOM 2409 O O . ASN A 1 313 ? 28.180 -18.388 3.263 1.00 69.12 313 ASN A O 1
ATOM 2413 N N . SER A 1 314 ? 28.456 -16.323 2.423 1.00 66.69 314 SER A N 1
ATOM 2414 C CA . SER A 1 314 ? 29.025 -15.764 3.653 1.00 66.69 314 SER A CA 1
ATOM 2415 C C . SER A 1 314 ? 27.988 -15.320 4.694 1.00 66.69 314 SER A C 1
ATOM 2417 O O . SER A 1 314 ? 28.258 -15.483 5.886 1.00 66.69 314 SER A O 1
ATOM 2419 N N . ASP A 1 315 ? 26.790 -14.869 4.287 1.00 84.50 315 ASP A N 1
ATOM 2420 C CA . ASP A 1 315 ? 25.697 -14.513 5.211 1.00 84.50 315 ASP A CA 1
ATOM 2421 C C . ASP A 1 315 ? 24.301 -14.950 4.711 1.00 84.50 315 ASP A C 1
ATOM 2423 O O . ASP A 1 315 ? 23.626 -14.269 3.934 1.00 84.50 315 ASP A O 1
ATOM 2427 N N . GLN A 1 316 ? 23.834 -16.107 5.197 1.00 85.25 316 GLN A N 1
ATOM 2428 C CA . GLN A 1 316 ? 22.483 -16.615 4.918 1.00 85.25 316 GLN A CA 1
ATOM 2429 C C . GLN A 1 316 ? 21.385 -15.732 5.535 1.00 85.25 316 GLN A C 1
ATOM 2431 O O . GLN A 1 316 ? 20.283 -15.651 4.994 1.00 85.25 316 GLN A O 1
ATOM 2436 N N . ASN A 1 317 ? 21.656 -15.066 6.662 1.00 88.44 317 ASN A N 1
ATOM 2437 C CA . ASN A 1 317 ? 20.661 -14.216 7.311 1.00 88.44 317 ASN A CA 1
ATOM 2438 C C . ASN A 1 317 ? 20.403 -12.955 6.485 1.00 88.44 317 ASN A C 1
ATOM 2440 O O . ASN A 1 317 ? 19.254 -12.527 6.368 1.00 88.44 317 ASN A O 1
ATOM 2444 N N . GLU A 1 318 ? 21.454 -12.366 5.912 1.00 90.19 318 GLU A N 1
ATOM 2445 C CA . GLU A 1 318 ? 21.326 -11.228 5.002 1.00 90.19 318 GLU A CA 1
ATOM 2446 C C . GLU A 1 318 ? 20.575 -11.618 3.723 1.00 90.19 318 GLU A C 1
ATOM 2448 O O . GLU A 1 318 ? 19.637 -10.922 3.330 1.00 90.19 318 GLU A O 1
ATOM 2453 N N . GLN A 1 319 ? 20.893 -12.774 3.135 1.00 89.06 319 GLN A N 1
ATOM 2454 C CA . GLN A 1 319 ? 20.163 -13.299 1.977 1.00 89.06 319 GLN A CA 1
ATOM 2455 C C . GLN A 1 319 ? 18.680 -13.524 2.269 1.00 89.06 319 GLN A C 1
ATOM 2457 O O . GLN A 1 319 ? 17.825 -13.057 1.514 1.00 89.06 319 GLN A O 1
ATOM 2462 N N . ASP A 1 320 ? 18.356 -14.197 3.374 1.00 91.44 320 ASP A N 1
ATOM 2463 C CA . ASP A 1 320 ? 16.973 -14.428 3.790 1.00 91.44 320 ASP A CA 1
ATOM 2464 C C . ASP A 1 320 ? 16.228 -13.111 4.001 1.00 91.44 320 ASP A C 1
ATOM 2466 O O . ASP A 1 320 ? 15.069 -12.981 3.605 1.00 91.44 320 ASP A O 1
ATOM 2470 N N . LYS A 1 321 ? 16.891 -12.122 4.610 1.00 93.50 321 LYS A N 1
ATOM 2471 C CA . LYS A 1 321 ? 16.329 -10.791 4.830 1.00 93.50 321 LYS A CA 1
ATOM 2472 C C . LYS A 1 321 ? 16.011 -10.098 3.506 1.00 93.50 321 LYS A C 1
ATOM 2474 O O . LYS A 1 321 ? 14.877 -9.670 3.308 1.00 93.50 321 LYS A O 1
ATOM 2479 N N . VAL A 1 322 ? 16.985 -10.020 2.598 1.00 95.12 322 VAL A N 1
ATOM 2480 C CA . VAL A 1 322 ? 16.846 -9.369 1.285 1.00 95.12 322 VAL A CA 1
ATOM 2481 C C . VAL A 1 322 ? 15.765 -10.049 0.449 1.00 95.12 322 VAL A C 1
ATOM 2483 O O . VAL A 1 322 ? 14.890 -9.365 -0.083 1.00 95.12 322 VAL A O 1
ATOM 2486 N N . LYS A 1 323 ? 15.765 -11.387 0.387 1.00 95.00 323 LYS A N 1
ATOM 2487 C CA . LYS A 1 323 ? 14.750 -12.148 -0.352 1.00 95.00 323 LYS A CA 1
ATOM 2488 C C . LYS A 1 323 ? 13.360 -11.995 0.268 1.00 95.00 323 LYS A C 1
ATOM 2490 O O . LYS A 1 323 ? 12.388 -11.870 -0.468 1.00 95.00 323 LYS A O 1
ATOM 2495 N N . ALA A 1 324 ? 13.239 -11.987 1.599 1.00 96.50 324 ALA A N 1
ATOM 2496 C CA . ALA A 1 324 ? 11.952 -11.780 2.266 1.00 96.50 324 ALA A CA 1
ATOM 2497 C C . ALA A 1 324 ? 11.393 -10.370 2.028 1.00 96.50 324 ALA A C 1
ATOM 2499 O O . ALA A 1 324 ? 10.202 -10.231 1.753 1.00 96.50 324 ALA A O 1
ATOM 2500 N N . GLU A 1 325 ? 12.237 -9.337 2.121 1.00 97.06 325 GLU A N 1
ATOM 2501 C CA . GLU A 1 325 ? 11.844 -7.951 1.848 1.00 97.06 325 GLU A CA 1
ATOM 2502 C C . GLU A 1 325 ? 11.460 -7.774 0.370 1.00 97.06 325 GLU A C 1
ATOM 2504 O O . GLU A 1 325 ? 10.393 -7.238 0.080 1.00 97.06 325 GLU A O 1
ATOM 2509 N N . GLY A 1 326 ? 12.239 -8.311 -0.571 1.00 97.56 326 GLY A N 1
ATOM 2510 C CA . GLY A 1 326 ? 11.882 -8.300 -1.992 1.00 97.56 326 GLY A CA 1
ATOM 2511 C C . GLY A 1 326 ? 10.547 -8.992 -2.287 1.00 97.56 326 GLY A C 1
ATOM 2512 O O . GLY A 1 326 ? 9.691 -8.411 -2.954 1.00 97.56 326 GLY A O 1
ATOM 2513 N N . ALA A 1 327 ? 10.332 -10.189 -1.730 1.00 98.25 327 ALA A N 1
ATOM 2514 C CA . ALA A 1 327 ? 9.119 -10.972 -1.956 1.00 98.25 327 ALA A CA 1
ATOM 2515 C C . ALA A 1 327 ? 7.850 -10.264 -1.476 1.00 98.25 327 ALA A C 1
ATOM 2517 O O . ALA A 1 327 ? 6.832 -10.279 -2.165 1.00 98.25 327 ALA A O 1
ATOM 2518 N N . VAL A 1 328 ? 7.895 -9.629 -0.303 1.00 98.38 328 VAL A N 1
ATOM 2519 C CA . VAL A 1 328 ? 6.718 -8.958 0.262 1.00 98.38 328 VAL A CA 1
ATOM 2520 C C . VAL A 1 328 ? 6.395 -7.638 -0.437 1.00 98.38 328 VAL A C 1
ATOM 2522 O O . VAL A 1 328 ? 5.219 -7.315 -0.596 1.00 98.38 328 VAL A O 1
ATOM 2525 N N . PHE A 1 329 ? 7.401 -6.891 -0.906 1.00 98.62 329 PHE A N 1
ATOM 2526 C CA . PHE A 1 329 ? 7.154 -5.704 -1.730 1.00 98.62 329 PHE A CA 1
ATOM 2527 C C . PHE A 1 329 ? 6.598 -6.077 -3.106 1.00 98.62 329 PHE A C 1
ATOM 2529 O O . PHE A 1 329 ? 5.617 -5.467 -3.531 1.00 98.62 329 PHE A O 1
ATOM 2536 N N . ALA A 1 330 ? 7.127 -7.133 -3.737 1.00 98.62 330 ALA A N 1
ATOM 2537 C CA . ALA A 1 330 ? 6.567 -7.674 -4.973 1.00 98.62 330 ALA A CA 1
ATOM 2538 C C . ALA A 1 330 ? 5.110 -8.117 -4.767 1.00 98.62 330 ALA A C 1
ATOM 2540 O O . ALA A 1 330 ? 4.226 -7.709 -5.516 1.00 98.62 330 ALA A O 1
ATOM 2541 N N . ALA A 1 331 ? 4.819 -8.873 -3.704 1.00 98.38 331 ALA A N 1
ATOM 2542 C CA . ALA A 1 331 ? 3.459 -9.303 -3.372 1.00 98.38 331 ALA A CA 1
ATOM 2543 C C . ALA A 1 331 ? 2.486 -8.122 -3.161 1.00 98.38 331 ALA A C 1
ATOM 2545 O O . ALA A 1 331 ? 1.309 -8.201 -3.519 1.00 98.38 331 ALA A O 1
ATOM 2546 N N . ALA A 1 332 ? 2.954 -6.992 -2.631 1.00 97.50 332 ALA A N 1
ATOM 2547 C CA . ALA A 1 332 ? 2.114 -5.810 -2.447 1.00 97.50 332 ALA A CA 1
ATOM 2548 C C . ALA A 1 332 ? 1.729 -5.097 -3.764 1.00 97.50 332 ALA A C 1
ATOM 2550 O O . ALA A 1 332 ? 0.784 -4.314 -3.759 1.00 97.50 332 ALA A O 1
ATOM 2551 N N . VAL A 1 333 ? 2.404 -5.363 -4.892 1.00 98.06 333 VAL A N 1
ATOM 2552 C CA . VAL A 1 333 ? 2.138 -4.689 -6.184 1.00 98.06 333 VAL A CA 1
ATOM 2553 C C . VAL A 1 333 ? 1.763 -5.644 -7.329 1.00 98.06 333 VAL A C 1
ATOM 2555 O O . VAL A 1 333 ? 1.050 -5.244 -8.249 1.00 98.06 333 VAL A O 1
ATOM 2558 N N . LEU A 1 334 ? 2.158 -6.920 -7.257 1.00 98.56 334 LEU A N 1
ATOM 2559 C CA . LEU A 1 334 ? 1.926 -7.946 -8.285 1.00 98.56 334 LEU A CA 1
ATOM 2560 C C . LEU A 1 334 ? 0.476 -8.048 -8.785 1.00 98.56 334 LEU A C 1
ATOM 2562 O O . LEU A 1 334 ? 0.298 -8.171 -9.994 1.00 98.56 334 LEU A O 1
ATOM 2566 N N . PRO A 1 335 ? -0.567 -7.958 -7.937 1.00 97.94 335 PRO A N 1
ATOM 2567 C CA . PRO A 1 335 ? -1.945 -7.989 -8.425 1.00 97.94 335 PRO A CA 1
ATOM 2568 C C . PRO A 1 335 ? -2.278 -6.861 -9.403 1.00 97.94 335 PRO A C 1
ATOM 2570 O O . PRO A 1 335 ? -2.993 -7.088 -10.378 1.00 97.94 335 PRO A O 1
ATOM 2573 N N . LYS A 1 336 ? -1.733 -5.657 -9.180 1.00 95.88 336 LYS A N 1
ATOM 2574 C CA . LYS A 1 336 ? -1.904 -4.524 -10.097 1.00 95.88 336 LYS A CA 1
ATOM 2575 C C . LYS A 1 336 ? -1.118 -4.717 -11.382 1.00 95.88 336 LYS A C 1
ATOM 2577 O O . LYS A 1 336 ? -1.679 -4.485 -12.445 1.00 95.88 336 LYS A O 1
ATOM 2582 N N . VAL A 1 337 ? 0.115 -5.218 -11.291 1.00 97.62 337 VAL A N 1
ATOM 2583 C CA . VAL A 1 337 ? 0.898 -5.593 -12.478 1.00 97.62 337 VAL A CA 1
ATOM 2584 C C . VAL A 1 337 ? 0.130 -6.618 -13.309 1.00 97.62 337 VAL A C 1
ATOM 2586 O O . VAL A 1 337 ? -0.074 -6.394 -14.489 1.00 97.62 337 VAL A O 1
ATOM 2589 N N . TYR A 1 338 ? -0.384 -7.685 -12.695 1.00 98.06 338 TYR A N 1
ATOM 2590 C CA . TYR A 1 338 ? -1.108 -8.750 -13.396 1.00 98.06 338 TYR A CA 1
ATOM 2591 C C . TYR A 1 338 ? -2.389 -8.259 -14.077 1.00 98.06 338 TYR A C 1
ATOM 2593 O O . TYR A 1 338 ? -2.771 -8.780 -15.121 1.00 98.06 338 TYR A O 1
ATOM 2601 N N . ALA A 1 339 ? -3.069 -7.2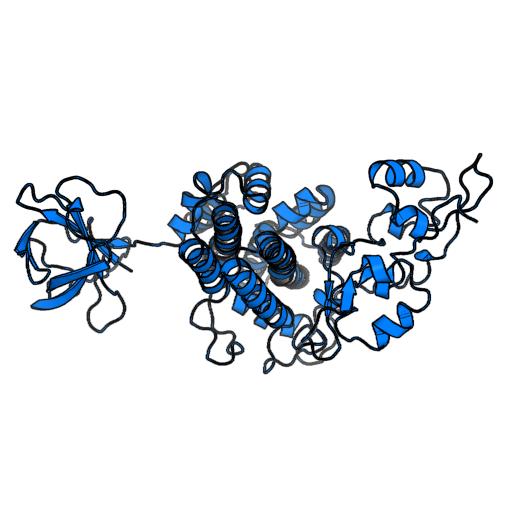69 -13.492 1.00 91.50 339 ALA A N 1
ATOM 2602 C CA . ALA A 1 339 ? -4.238 -6.653 -14.111 1.00 91.50 339 ALA A CA 1
ATOM 2603 C C . ALA A 1 339 ? -3.892 -5.842 -15.377 1.00 91.50 339 ALA A C 1
ATOM 2605 O O . ALA A 1 339 ? -4.766 -5.667 -16.224 1.00 91.50 339 ALA A O 1
ATOM 2606 N N . ILE A 1 340 ? -2.650 -5.360 -15.497 1.00 86.19 340 ILE A N 1
ATOM 2607 C CA . ILE A 1 340 ? -2.134 -4.614 -16.655 1.00 86.19 340 ILE A CA 1
ATOM 2608 C C . ILE A 1 340 ? -1.524 -5.586 -17.673 1.00 86.19 340 ILE A C 1
ATOM 2610 O O . ILE A 1 340 ? -1.926 -5.601 -18.833 1.00 86.19 340 ILE A O 1
ATOM 2614 N N . ASP A 1 341 ? -0.581 -6.410 -17.217 1.00 86.69 341 ASP A N 1
ATOM 2615 C CA . ASP A 1 341 ? 0.168 -7.383 -18.004 1.00 86.69 341 ASP A CA 1
ATOM 2616 C C . ASP A 1 341 ? 0.476 -8.642 -17.153 1.00 86.69 341 ASP A C 1
ATOM 2618 O O . ASP A 1 341 ? 1.334 -8.620 -16.257 1.00 86.69 341 ASP A O 1
ATOM 2622 N N . PRO A 1 342 ? -0.224 -9.764 -17.411 1.00 92.62 342 PRO A N 1
ATOM 2623 C CA . PRO A 1 342 ? 0.035 -11.040 -16.753 1.00 92.62 342 PRO A CA 1
ATOM 2624 C C . PRO A 1 342 ? 1.452 -11.597 -16.952 1.00 92.62 342 PRO A C 1
ATOM 2626 O O . PRO A 1 342 ? 1.957 -12.253 -16.039 1.00 92.62 342 PRO A O 1
ATOM 2629 N N . ASP A 1 343 ? 2.088 -11.351 -18.100 1.00 89.56 343 ASP A N 1
ATOM 2630 C CA . ASP A 1 343 ? 3.418 -11.881 -18.415 1.00 89.56 343 ASP A CA 1
ATOM 2631 C C . ASP A 1 343 ? 4.490 -11.116 -17.627 1.00 89.56 343 ASP A C 1
ATOM 2633 O O . ASP A 1 343 ? 5.355 -11.729 -16.994 1.00 89.56 343 ASP A O 1
ATOM 2637 N N . ALA A 1 344 ? 4.376 -9.785 -17.553 1.00 89.00 344 ALA A N 1
ATOM 2638 C CA . ALA A 1 344 ? 5.232 -8.964 -16.692 1.00 89.00 344 ALA A CA 1
ATOM 2639 C C . ALA A 1 344 ? 5.113 -9.377 -15.212 1.00 89.00 344 ALA A C 1
ATOM 2641 O O . ALA A 1 344 ? 6.115 -9.478 -14.496 1.00 89.00 344 ALA A O 1
ATOM 2642 N N . ALA A 1 345 ? 3.894 -9.675 -14.749 1.00 98.12 345 ALA A N 1
ATOM 2643 C CA . ALA A 1 345 ? 3.667 -10.154 -13.388 1.00 98.12 345 ALA A CA 1
ATOM 2644 C C . ALA A 1 345 ? 4.318 -11.520 -13.123 1.00 98.12 345 ALA A C 1
ATOM 2646 O O . ALA A 1 345 ? 4.853 -11.731 -12.033 1.00 98.12 345 ALA A O 1
ATOM 2647 N N . GLU A 1 346 ? 4.300 -12.439 -14.093 1.00 98.06 346 GLU A N 1
ATOM 2648 C CA . GLU A 1 346 ? 4.962 -13.741 -13.961 1.00 98.06 346 GLU A CA 1
ATOM 2649 C C . GLU A 1 346 ? 6.486 -13.588 -13.878 1.00 98.06 346 GLU A C 1
ATOM 2651 O O . GLU A 1 346 ? 7.106 -14.210 -13.016 1.00 98.06 346 GLU A O 1
ATOM 2656 N N . ILE A 1 347 ? 7.085 -12.705 -14.687 1.00 98.12 347 ILE A N 1
ATOM 2657 C CA . ILE A 1 347 ? 8.529 -12.409 -14.637 1.00 98.12 347 ILE A CA 1
ATOM 2658 C C . ILE A 1 347 ? 8.926 -11.879 -13.255 1.00 98.12 347 ILE A C 1
ATOM 2660 O O . ILE A 1 347 ? 9.869 -12.386 -12.637 1.00 98.12 347 ILE A O 1
ATOM 2664 N N . ILE A 1 348 ? 8.188 -10.890 -12.737 1.00 98.81 348 ILE A N 1
ATOM 2665 C CA . ILE A 1 348 ? 8.453 -10.313 -11.413 1.00 98.81 348 ILE A CA 1
ATOM 2666 C C . ILE A 1 348 ? 8.265 -11.377 -10.327 1.00 98.81 348 ILE A C 1
ATOM 2668 O O . ILE A 1 348 ? 9.109 -11.504 -9.439 1.00 98.81 348 ILE A O 1
ATOM 2672 N N . TYR A 1 349 ? 7.196 -12.174 -10.388 1.00 98.62 349 TYR A N 1
ATOM 2673 C CA . TYR A 1 349 ? 6.944 -13.224 -9.403 1.00 98.62 349 TYR A CA 1
ATOM 2674 C C . TYR A 1 349 ? 8.031 -14.305 -9.416 1.00 98.62 349 TYR A C 1
ATOM 2676 O O . TYR A 1 349 ? 8.533 -14.673 -8.354 1.00 98.62 349 TYR A O 1
ATOM 2684 N N . ALA A 1 350 ? 8.437 -14.793 -10.590 1.00 98.31 350 ALA A N 1
ATOM 2685 C CA . ALA A 1 350 ? 9.464 -15.821 -10.720 1.00 98.31 350 ALA A CA 1
ATOM 2686 C C . ALA A 1 350 ? 10.796 -15.388 -10.089 1.00 98.31 350 ALA A C 1
ATOM 2688 O O . ALA A 1 350 ? 11.411 -16.183 -9.374 1.00 98.31 350 ALA A O 1
ATOM 2689 N N . ASN A 1 351 ? 11.173 -14.123 -10.295 1.00 98.44 351 ASN A N 1
ATOM 2690 C CA . ASN A 1 351 ? 12.404 -13.523 -9.789 1.00 98.44 351 ASN A CA 1
ATOM 2691 C C . ASN A 1 351 ? 12.347 -13.149 -8.298 1.00 98.44 351 ASN A C 1
ATOM 2693 O O . ASN A 1 351 ? 13.372 -13.199 -7.616 1.00 98.44 351 ASN A O 1
ATOM 2697 N N . MET A 1 352 ? 11.171 -12.760 -7.788 1.00 98.19 352 MET A N 1
ATOM 2698 C CA . MET A 1 352 ? 11.038 -12.151 -6.456 1.00 98.19 352 MET A CA 1
ATOM 2699 C C . MET A 1 352 ? 10.342 -13.024 -5.415 1.00 98.19 352 MET A C 1
ATOM 2701 O O . MET A 1 352 ? 10.361 -12.673 -4.237 1.00 98.19 352 MET A O 1
ATOM 2705 N N . LYS A 1 353 ? 9.715 -14.144 -5.793 1.00 96.44 353 LYS A N 1
ATOM 2706 C CA . LYS A 1 353 ? 9.027 -15.022 -4.835 1.00 96.44 353 LYS A CA 1
ATOM 2707 C C . LYS A 1 353 ? 9.964 -15.522 -3.736 1.00 96.44 353 LYS A C 1
ATOM 2709 O O . LYS A 1 353 ? 11.171 -15.684 -3.915 1.00 96.44 353 LYS A O 1
ATOM 2714 N N . THR A 1 354 ? 9.378 -15.862 -2.595 1.00 93.69 354 THR A N 1
ATOM 2715 C CA . THR A 1 354 ? 10.103 -16.544 -1.520 1.00 93.69 354 THR A CA 1
ATOM 2716 C C . THR A 1 354 ? 10.772 -17.815 -2.038 1.00 93.69 354 THR A C 1
ATOM 2718 O O . THR A 1 354 ? 10.133 -18.613 -2.726 1.00 93.69 354 THR A O 1
ATOM 2721 N N . GLY A 1 355 ? 12.041 -18.018 -1.692 1.00 86.50 355 GLY A N 1
ATOM 2722 C CA . GLY A 1 355 ? 12.794 -19.183 -2.155 1.00 86.50 355 GLY A CA 1
ATOM 2723 C C . GLY A 1 355 ? 13.189 -19.136 -3.635 1.00 86.50 355 GLY A C 1
ATOM 2724 O O . GLY A 1 355 ? 13.622 -20.161 -4.158 1.00 86.50 355 GLY A O 1
ATOM 2725 N N . ALA A 1 356 ? 13.077 -17.982 -4.311 1.00 91.75 356 ALA A N 1
ATOM 2726 C CA . ALA A 1 356 ? 13.671 -17.790 -5.632 1.00 91.75 356 ALA A CA 1
ATOM 2727 C C . ALA A 1 356 ? 15.161 -18.183 -5.607 1.00 91.75 356 ALA A C 1
ATOM 2729 O O . ALA A 1 356 ? 15.942 -17.739 -4.748 1.00 91.75 356 ALA A O 1
ATOM 2730 N N . THR A 1 357 ? 15.532 -19.078 -6.523 1.00 87.44 357 THR A N 1
ATOM 2731 C CA . THR A 1 357 ? 16.902 -19.585 -6.668 1.00 87.44 357 THR A CA 1
ATOM 2732 C C . THR A 1 357 ? 17.799 -18.563 -7.347 1.00 87.44 357 THR A C 1
ATOM 2734 O O . THR A 1 357 ? 18.965 -18.444 -6.986 1.00 87.44 357 THR A O 1
ATOM 2737 N N . GLU A 1 358 ? 17.230 -17.812 -8.283 1.00 91.75 358 GLU A N 1
ATOM 2738 C CA . GLU A 1 358 ? 17.889 -16.806 -9.102 1.00 91.75 358 GLU A CA 1
ATOM 2739 C C . GLU A 1 358 ? 16.969 -15.587 -9.218 1.00 91.75 358 GLU A C 1
ATOM 2741 O O . GLU A 1 358 ? 15.743 -15.718 -9.241 1.00 91.75 358 GLU A O 1
ATOM 2746 N N . THR A 1 359 ? 17.582 -14.411 -9.246 1.00 96.25 359 THR A N 1
ATOM 2747 C CA . THR A 1 359 ? 16.937 -13.109 -9.416 1.00 96.25 359 THR A CA 1
ATOM 2748 C C . THR A 1 359 ? 17.755 -12.294 -10.411 1.00 96.25 359 THR A C 1
ATOM 2750 O O . THR A 1 359 ? 18.889 -11.907 -10.127 1.00 96.25 359 THR A O 1
ATOM 2753 N N . VAL A 1 360 ? 17.179 -11.997 -11.564 1.00 97.06 360 VAL A N 1
ATOM 2754 C CA . VAL A 1 360 ? 17.789 -11.168 -12.597 1.00 97.06 360 VAL A CA 1
ATOM 2755 C C . VAL A 1 360 ? 17.162 -9.780 -12.520 1.00 97.06 360 VAL A C 1
ATOM 2757 O O . VAL A 1 360 ? 16.016 -9.561 -12.909 1.00 97.06 360 VAL A O 1
ATOM 2760 N N . PHE A 1 361 ? 17.910 -8.819 -11.984 1.00 97.69 361 PHE A N 1
ATOM 2761 C CA . PHE A 1 361 ? 17.445 -7.452 -11.764 1.00 97.69 361 PHE A CA 1
ATOM 2762 C C . PHE A 1 361 ? 16.942 -6.791 -13.049 1.00 97.69 361 PHE A C 1
ATOM 2764 O O . PHE A 1 361 ? 15.896 -6.147 -13.018 1.00 97.69 361 PHE A O 1
ATOM 2771 N N . SER A 1 362 ? 17.647 -6.970 -14.170 1.00 96.06 362 SER A N 1
ATOM 2772 C CA . SER A 1 362 ? 17.245 -6.377 -15.449 1.00 96.06 362 SER A CA 1
ATOM 2773 C C . SER A 1 362 ? 15.886 -6.890 -15.923 1.00 96.06 362 SER A C 1
ATOM 2775 O O . SER A 1 362 ? 15.093 -6.100 -16.411 1.00 96.06 362 SER A O 1
ATOM 2777 N N . GLU A 1 363 ? 15.564 -8.170 -15.706 1.00 96.94 363 GLU A N 1
ATOM 2778 C CA . GLU A 1 363 ? 14.243 -8.716 -16.052 1.00 96.94 363 GLU A CA 1
ATOM 2779 C C . GLU A 1 363 ? 13.135 -8.115 -15.183 1.00 96.94 363 GLU A C 1
ATOM 2781 O O . GLU A 1 363 ? 12.081 -7.738 -15.690 1.00 96.94 363 GLU A O 1
ATOM 2786 N N . VAL A 1 364 ? 13.379 -7.985 -13.874 1.00 98.50 364 VAL A N 1
ATOM 2787 C CA . VAL A 1 364 ? 12.426 -7.349 -12.949 1.00 98.50 364 VAL A CA 1
ATOM 2788 C C . VAL A 1 364 ? 12.215 -5.883 -13.325 1.00 98.50 364 VAL A C 1
ATOM 2790 O O . VAL A 1 364 ? 11.081 -5.404 -13.321 1.00 98.50 364 VAL A O 1
ATOM 2793 N N . LYS A 1 365 ? 13.296 -5.175 -13.665 1.00 96.69 365 LYS A N 1
ATOM 2794 C CA . LYS A 1 365 ? 13.262 -3.777 -14.095 1.00 96.69 365 LYS A CA 1
ATOM 2795 C C . LYS A 1 365 ? 12.484 -3.607 -15.397 1.00 96.69 365 LYS A C 1
ATOM 2797 O O . LYS A 1 365 ? 11.536 -2.828 -15.412 1.00 96.69 365 LYS A O 1
ATOM 2802 N N . ASP A 1 366 ? 12.817 -4.368 -16.434 1.00 89.56 366 ASP A N 1
ATOM 2803 C CA . ASP A 1 366 ? 12.143 -4.299 -17.734 1.00 89.56 366 ASP A CA 1
ATOM 2804 C C . ASP A 1 366 ? 10.647 -4.643 -17.611 1.00 89.56 366 ASP A C 1
ATOM 2806 O O . ASP A 1 366 ? 9.798 -3.965 -18.195 1.00 89.56 366 ASP A O 1
ATOM 2810 N N . ALA A 1 367 ? 10.301 -5.642 -16.789 1.00 92.81 367 ALA A N 1
ATOM 2811 C CA . ALA A 1 367 ? 8.913 -6.005 -16.520 1.00 92.81 367 ALA A CA 1
ATOM 2812 C C . ALA A 1 367 ? 8.136 -4.862 -15.845 1.00 92.81 367 ALA A C 1
ATOM 2814 O O . ALA A 1 367 ? 7.033 -4.538 -16.283 1.00 92.81 367 ALA A O 1
ATOM 2815 N N . PHE A 1 368 ? 8.700 -4.202 -14.827 1.00 97.50 368 PHE A N 1
ATOM 2816 C CA . PHE A 1 368 ? 8.055 -3.037 -14.213 1.00 97.50 368 PHE A CA 1
ATOM 2817 C C . PHE A 1 368 ? 7.922 -1.862 -15.188 1.00 97.50 368 PHE A C 1
ATOM 2819 O O . PHE A 1 368 ? 6.850 -1.265 -15.281 1.00 97.50 368 PHE A O 1
ATOM 2826 N N . GLU A 1 369 ? 8.974 -1.553 -15.942 1.00 88.75 369 GLU A N 1
ATOM 2827 C CA . GLU A 1 369 ? 8.980 -0.436 -16.891 1.00 88.75 369 GLU A CA 1
ATOM 2828 C C . GLU A 1 369 ? 7.944 -0.608 -18.007 1.00 88.75 369 GLU A C 1
ATOM 2830 O O . GLU A 1 369 ? 7.351 0.378 -18.449 1.00 88.75 369 GLU A O 1
ATOM 2835 N N . SER A 1 370 ? 7.647 -1.850 -18.404 1.00 81.31 370 SER A N 1
ATOM 2836 C CA . SER A 1 370 ? 6.601 -2.147 -19.390 1.00 81.31 370 SER A CA 1
ATOM 2837 C C . SER A 1 370 ? 5.184 -1.782 -18.920 1.00 81.31 370 SER A C 1
ATOM 2839 O O . SER A 1 370 ? 4.335 -1.433 -19.742 1.00 81.31 370 SER A O 1
ATOM 2841 N N . VAL A 1 371 ? 4.926 -1.779 -17.605 1.00 83.31 371 VAL A N 1
ATOM 2842 C CA . VAL A 1 371 ? 3.582 -1.578 -17.034 1.00 83.31 371 VAL A CA 1
ATOM 2843 C C . VAL A 1 371 ? 3.351 -0.197 -16.419 1.00 83.31 371 VAL A C 1
ATOM 2845 O O . VAL A 1 371 ? 2.231 0.078 -15.993 1.00 83.31 371 VAL A O 1
ATOM 2848 N N . TYR A 1 372 ? 4.345 0.701 -16.386 1.00 82.62 372 TYR A N 1
ATOM 2849 C CA . TYR A 1 372 ? 4.202 2.038 -15.777 1.00 82.62 372 TYR A CA 1
ATOM 2850 C C . TYR A 1 372 ? 3.005 2.836 -16.313 1.00 82.62 372 TYR A C 1
ATOM 2852 O O . TYR A 1 372 ? 2.301 3.480 -15.533 1.00 82.62 372 TYR A O 1
ATOM 2860 N N . HIS A 1 373 ? 2.698 2.705 -17.606 1.00 75.56 373 HIS A N 1
ATOM 2861 C CA . HIS A 1 373 ? 1.525 3.326 -18.223 1.00 75.56 373 HIS A CA 1
ATOM 2862 C C . HIS A 1 373 ? 0.207 2.901 -17.543 1.00 75.56 373 HIS A C 1
ATOM 2864 O O . HIS A 1 373 ? -0.655 3.734 -17.273 1.00 75.56 373 HIS A O 1
ATOM 2870 N N . GLY A 1 374 ? 0.068 1.622 -17.179 1.00 71.69 374 GLY A N 1
ATOM 2871 C CA . GLY A 1 374 ? -1.114 1.100 -16.492 1.00 71.69 374 GLY A CA 1
ATOM 2872 C C . GLY A 1 374 ? -1.231 1.558 -15.033 1.00 71.69 374 GLY A C 1
ATOM 2873 O O . GLY A 1 374 ? -2.319 1.512 -14.462 1.00 71.69 374 GLY A O 1
ATOM 2874 N N . PHE A 1 375 ? -0.138 2.048 -14.441 1.00 77.44 375 PHE A N 1
ATOM 2875 C CA . PHE A 1 375 ? -0.126 2.715 -13.135 1.00 77.44 375 PHE A CA 1
ATOM 2876 C C . PHE A 1 375 ? -0.300 4.240 -13.234 1.00 77.44 375 PHE A C 1
ATOM 2878 O O . PHE A 1 375 ? -0.390 4.891 -12.196 1.00 77.44 375 PHE A O 1
ATOM 2885 N N . ARG A 1 376 ? -0.350 4.821 -14.444 1.00 76.12 376 ARG A N 1
ATOM 2886 C CA . ARG A 1 376 ? -0.305 6.278 -14.684 1.00 76.12 376 ARG A CA 1
ATOM 2887 C C . ARG A 1 376 ? 0.919 6.936 -14.030 1.00 76.12 376 ARG A C 1
ATOM 2889 O O . ARG A 1 376 ? 0.808 7.987 -13.402 1.00 76.12 376 ARG A O 1
ATOM 2896 N N . ILE A 1 377 ? 2.073 6.281 -14.141 1.00 78.75 377 ILE A N 1
ATOM 2897 C CA . ILE A 1 377 ? 3.359 6.797 -13.661 1.00 78.75 377 ILE A CA 1
ATOM 2898 C C . ILE A 1 377 ? 4.410 6.741 -14.770 1.00 78.75 377 ILE A C 1
ATOM 2900 O O . ILE A 1 377 ? 4.221 6.067 -15.782 1.00 78.75 377 ILE A O 1
ATOM 2904 N N . ASN A 1 378 ? 5.535 7.427 -14.580 1.00 75.38 378 ASN A N 1
ATOM 2905 C CA . ASN A 1 378 ? 6.626 7.460 -15.552 1.00 75.38 378 ASN A CA 1
ATOM 2906 C C . ASN A 1 378 ? 8.008 7.211 -14.925 1.00 75.38 378 ASN A C 1
ATOM 2908 O O . ASN A 1 378 ? 8.187 7.140 -13.708 1.00 75.38 378 ASN A O 1
ATOM 2912 N N . CYS A 1 379 ? 9.013 7.108 -15.794 1.00 79.50 379 CYS A N 1
ATOM 2913 C CA . CYS A 1 379 ? 10.395 6.846 -15.411 1.00 79.50 379 CYS A CA 1
ATOM 2914 C C . CYS A 1 379 ? 10.989 7.857 -14.423 1.00 79.50 379 CYS A C 1
ATOM 2916 O O . CYS A 1 379 ? 11.768 7.472 -13.553 1.00 79.50 379 CYS A O 1
ATOM 2918 N N . ASN A 1 380 ? 10.649 9.143 -14.555 1.00 77.44 380 ASN A N 1
ATOM 2919 C CA . ASN A 1 380 ? 11.188 10.184 -13.678 1.00 77.44 380 ASN A CA 1
ATOM 2920 C C . ASN A 1 380 ? 10.635 10.039 -12.257 1.00 77.44 380 ASN A C 1
ATOM 2922 O O . ASN A 1 380 ? 11.365 10.245 -11.296 1.00 77.44 380 ASN A O 1
ATOM 2926 N N . GLN A 1 381 ? 9.373 9.628 -12.128 1.00 81.31 381 GLN A N 1
ATOM 2927 C CA . GLN A 1 381 ? 8.728 9.418 -10.832 1.00 81.31 381 GLN A CA 1
ATOM 2928 C C . GLN A 1 381 ? 9.269 8.183 -10.097 1.00 81.31 381 GLN A C 1
ATOM 2930 O O . GLN A 1 381 ? 9.315 8.180 -8.868 1.00 81.31 381 GLN A O 1
ATOM 2935 N N . ILE A 1 382 ? 9.697 7.143 -10.826 1.00 93.94 382 ILE A N 1
ATOM 2936 C CA . ILE A 1 382 ? 10.366 5.976 -10.229 1.00 93.94 382 ILE A CA 1
ATOM 2937 C C . ILE A 1 382 ? 11.834 6.270 -9.903 1.00 93.94 382 ILE A C 1
ATOM 2939 O O . ILE A 1 382 ? 12.307 5.857 -8.845 1.00 93.94 382 ILE A O 1
ATOM 2943 N N . GLY A 1 383 ? 12.545 6.985 -10.777 1.00 88.19 383 GLY A N 1
ATOM 2944 C CA . GLY A 1 383 ? 13.968 7.280 -10.616 1.00 88.19 383 GLY A CA 1
ATOM 2945 C C . GLY A 1 383 ? 14.882 6.093 -10.940 1.00 88.19 383 GLY A C 1
ATOM 2946 O O . GLY A 1 383 ? 14.461 5.093 -11.520 1.00 88.19 383 GLY A O 1
ATOM 2947 N N . GLY A 1 384 ? 16.164 6.227 -10.596 1.00 91.19 384 GLY A N 1
ATOM 2948 C CA . GLY A 1 384 ? 17.186 5.189 -10.781 1.00 91.19 384 GLY A CA 1
ATOM 2949 C C . GLY A 1 384 ? 17.836 4.844 -9.450 1.00 91.19 384 GLY A C 1
ATOM 2950 O O . GLY A 1 384 ? 18.064 5.742 -8.647 1.00 91.19 384 GLY A O 1
ATOM 2951 N N . LEU A 1 385 ? 18.132 3.568 -9.204 1.00 96.75 385 LEU A N 1
ATOM 2952 C CA . LEU A 1 385 ? 18.723 3.141 -7.936 1.00 96.75 385 LEU A CA 1
ATOM 2953 C C . LEU A 1 385 ? 20.176 3.628 -7.855 1.00 96.75 385 LEU A C 1
ATOM 2955 O O . LEU A 1 385 ? 21.013 3.200 -8.651 1.00 96.75 385 LEU A O 1
ATOM 2959 N N . ILE A 1 386 ? 20.473 4.490 -6.885 1.00 95.44 386 ILE A N 1
ATOM 2960 C CA . ILE A 1 386 ? 21.788 5.118 -6.727 1.00 95.44 386 ILE A CA 1
ATOM 2961 C C . ILE A 1 386 ? 22.620 4.504 -5.602 1.00 95.44 386 ILE A C 1
ATOM 2963 O O . ILE A 1 386 ? 22.102 4.008 -4.597 1.00 95.44 386 ILE A O 1
ATOM 2967 N N . GLU A 1 387 ? 23.935 4.610 -5.748 1.00 91.69 387 GLU A N 1
ATOM 2968 C CA . GLU A 1 387 ? 24.885 4.420 -4.666 1.00 91.69 387 GLU A CA 1
ATOM 2969 C C . GLU A 1 387 ? 24.962 5.699 -3.815 1.00 91.69 387 GLU A C 1
ATOM 2971 O O . GLU A 1 387 ? 25.366 6.763 -4.286 1.00 91.69 387 GLU A O 1
ATOM 2976 N N . ALA A 1 388 ? 24.603 5.590 -2.532 1.00 82.06 388 ALA A N 1
ATOM 2977 C CA . ALA A 1 388 ? 24.466 6.742 -1.636 1.00 82.06 388 ALA A CA 1
ATOM 2978 C C . ALA A 1 388 ? 25.748 7.586 -1.473 1.00 82.06 388 ALA A C 1
ATOM 2980 O O . ALA A 1 388 ? 25.669 8.784 -1.222 1.00 82.06 388 ALA A O 1
ATOM 2981 N N . SER A 1 389 ? 26.935 6.985 -1.605 1.00 83.56 389 SER A N 1
ATOM 2982 C CA . SER A 1 389 ? 28.219 7.686 -1.449 1.00 83.56 389 SER A CA 1
ATOM 2983 C C . SER A 1 389 ? 28.592 8.559 -2.647 1.00 83.56 389 SER A C 1
ATOM 2985 O O . SER A 1 389 ? 29.358 9.510 -2.485 1.00 83.56 389 SER A O 1
ATOM 2987 N N . SER A 1 390 ? 28.105 8.216 -3.838 1.00 84.94 390 SER A N 1
ATOM 2988 C CA . SER A 1 390 ? 28.506 8.843 -5.097 1.00 84.94 390 SER A CA 1
ATOM 2989 C C . SER A 1 390 ? 27.359 9.562 -5.803 1.00 84.94 390 SER A C 1
ATOM 2991 O O . SER A 1 390 ? 27.626 10.339 -6.718 1.00 84.94 390 SER A O 1
ATOM 2993 N N . ASP A 1 391 ? 26.109 9.333 -5.382 1.00 86.00 391 ASP A N 1
ATOM 2994 C CA . ASP A 1 391 ? 24.902 9.843 -6.046 1.00 86.00 391 ASP A CA 1
ATOM 2995 C C . ASP A 1 391 ? 24.874 9.468 -7.547 1.00 86.00 391 ASP A C 1
ATOM 2997 O O . ASP A 1 391 ? 24.357 10.182 -8.412 1.00 86.00 391 ASP A O 1
ATOM 3001 N N . THR A 1 392 ? 25.481 8.316 -7.862 1.00 88.31 392 THR A N 1
ATOM 3002 C CA . THR A 1 392 ? 25.513 7.729 -9.203 1.00 88.31 392 THR A CA 1
ATOM 3003 C C . THR A 1 392 ? 24.650 6.471 -9.245 1.00 88.31 392 THR A C 1
ATOM 3005 O O . THR A 1 392 ? 24.630 5.723 -8.264 1.00 88.31 392 THR A O 1
ATOM 3008 N N . PRO A 1 393 ? 23.913 6.218 -10.342 1.00 88.69 393 PRO A N 1
ATOM 3009 C CA . PRO A 1 393 ? 23.175 4.973 -10.492 1.00 88.69 393 PRO A CA 1
ATOM 3010 C C . PRO A 1 393 ? 24.097 3.755 -10.434 1.00 88.69 393 PRO A C 1
ATOM 3012 O O . PRO A 1 393 ? 25.198 3.782 -10.986 1.00 88.69 393 PRO A O 1
ATOM 3015 N N . TYR A 1 394 ? 23.622 2.677 -9.816 1.00 91.44 394 TYR A N 1
ATOM 3016 C CA . TYR A 1 394 ? 24.239 1.368 -9.998 1.00 91.44 394 TYR A CA 1
ATOM 3017 C C . TYR A 1 394 ? 24.146 0.927 -11.467 1.00 91.44 394 TYR A C 1
ATOM 3019 O O . TYR A 1 394 ? 23.229 1.331 -12.184 1.00 91.44 394 TYR A O 1
ATOM 3027 N N . ASP A 1 395 ? 25.077 0.074 -11.898 1.00 88.88 395 ASP A N 1
ATOM 3028 C CA . ASP A 1 395 ? 25.126 -0.444 -13.270 1.00 88.88 395 ASP A CA 1
ATOM 3029 C C . ASP A 1 395 ? 23.806 -1.132 -13.661 1.00 88.88 395 ASP A C 1
ATOM 3031 O O . ASP A 1 395 ? 23.308 -2.008 -12.946 1.00 88.88 395 ASP A O 1
ATOM 3035 N N . GLY A 1 396 ? 23.210 -0.690 -14.772 1.00 87.19 396 GLY A N 1
ATOM 3036 C CA . GLY A 1 396 ? 21.914 -1.167 -15.267 1.00 87.19 396 GLY A CA 1
ATOM 3037 C C . GLY A 1 396 ? 20.695 -0.699 -14.461 1.00 87.19 396 GLY A C 1
ATOM 3038 O O . GLY A 1 396 ? 19.561 -1.023 -14.824 1.00 87.19 396 GLY A O 1
ATOM 3039 N N . ALA A 1 397 ? 20.897 0.045 -13.371 1.00 93.25 397 ALA A N 1
ATOM 3040 C CA . ALA A 1 397 ? 19.846 0.554 -12.494 1.00 93.25 397 ALA A CA 1
ATOM 3041 C C . ALA A 1 397 ? 19.572 2.052 -12.694 1.00 93.25 397 ALA A C 1
ATOM 3043 O O . ALA A 1 397 ? 18.939 2.697 -11.852 1.00 93.25 397 ALA A O 1
ATOM 3044 N N . GLU A 1 398 ? 20.031 2.618 -13.811 1.00 86.31 398 GLU A N 1
ATOM 3045 C CA . GLU A 1 398 ? 19.665 3.962 -14.224 1.00 86.31 398 GLU A CA 1
ATOM 3046 C C . GLU A 1 398 ? 18.148 4.086 -14.346 1.00 86.31 398 GLU A C 1
ATOM 3048 O O . GLU A 1 398 ? 17.450 3.140 -14.725 1.00 86.31 398 GLU A O 1
ATOM 3053 N N . ARG A 1 399 ? 17.643 5.300 -14.090 1.00 84.81 399 ARG A N 1
ATOM 3054 C CA . ARG A 1 399 ? 16.261 5.640 -14.429 1.00 84.81 399 ARG A CA 1
ATOM 3055 C C . ARG A 1 399 ? 16.014 5.239 -15.879 1.00 84.81 399 ARG A C 1
ATOM 3057 O O . ARG A 1 399 ? 16.861 5.545 -16.736 1.00 84.81 399 ARG A O 1
ATOM 3064 N N . CYS A 1 400 ? 14.874 4.612 -16.179 1.00 75.88 400 CYS A N 1
ATOM 3065 C CA . CYS A 1 400 ? 14.527 4.481 -17.582 1.00 75.88 400 CYS A CA 1
ATOM 3066 C C . CYS A 1 400 ? 14.526 5.866 -18.203 1.00 75.88 400 CYS A C 1
ATOM 3068 O O . CYS A 1 400 ? 14.150 6.884 -17.619 1.00 75.88 400 CYS A O 1
ATOM 3070 N N . ARG A 1 401 ? 15.063 5.928 -19.402 1.00 56.78 401 ARG A N 1
ATOM 3071 C CA . ARG A 1 401 ? 14.864 7.107 -20.213 1.00 56.78 401 ARG A CA 1
ATOM 3072 C C . ARG A 1 401 ? 13.493 6.895 -20.830 1.00 56.78 401 ARG A C 1
ATOM 3074 O O . ARG A 1 401 ? 13.239 5.778 -21.276 1.00 56.78 401 ARG A O 1
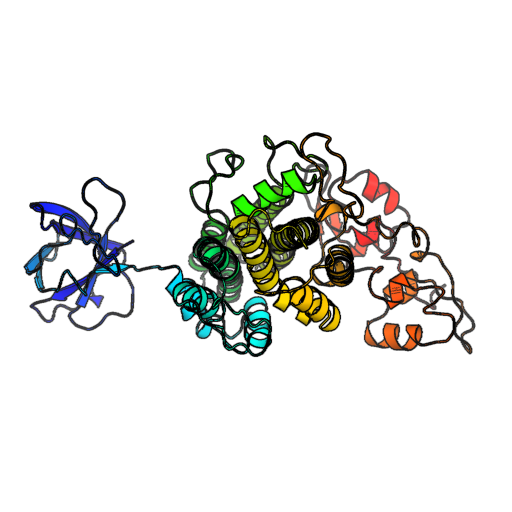ATOM 3081 N N . ALA A 1 402 ? 12.637 7.919 -20.871 1.00 49.31 402 ALA A N 1
ATOM 3082 C CA . ALA A 1 402 ? 11.562 7.932 -21.861 1.00 49.31 402 ALA A CA 1
ATOM 3083 C C . ALA A 1 402 ? 12.241 7.563 -23.182 1.00 49.31 402 ALA A C 1
ATOM 3085 O O . ALA A 1 402 ? 13.181 8.253 -23.585 1.00 49.31 402 ALA A O 1
ATOM 3086 N N . ASN A 1 403 ? 11.948 6.351 -23.657 1.00 41.09 403 ASN A N 1
ATOM 3087 C CA . ASN A 1 403 ? 12.889 5.472 -24.349 1.00 41.09 403 ASN A CA 1
ATOM 3088 C C . ASN A 1 403 ? 13.839 6.280 -25.251 1.00 41.09 403 ASN A C 1
ATOM 3090 O O . ASN A 1 403 ? 13.402 6.819 -26.263 1.00 41.09 403 ASN A O 1
ATOM 3094 N N . THR A 1 404 ? 15.129 6.442 -24.908 1.00 38.06 404 THR A N 1
ATOM 3095 C CA . THR A 1 404 ? 16.002 7.317 -25.726 1.00 38.06 404 THR A CA 1
ATOM 3096 C C . THR A 1 404 ? 16.323 6.747 -27.112 1.00 38.06 404 THR A C 1
ATOM 3098 O O . THR A 1 404 ? 17.008 7.398 -27.897 1.00 38.06 404 THR A O 1
ATOM 3101 N N . GLY A 1 405 ? 15.819 5.550 -27.429 1.00 42.62 405 GLY A N 1
ATOM 3102 C CA . GLY A 1 405 ? 15.751 5.023 -28.792 1.00 42.62 405 GLY A CA 1
ATOM 3103 C C . GLY A 1 405 ? 14.492 5.427 -29.572 1.00 42.62 405 GLY A C 1
ATOM 3104 O O . GLY A 1 405 ? 14.455 5.203 -30.772 1.00 42.62 405 GLY A O 1
ATOM 3105 N N . LEU A 1 406 ? 13.491 6.027 -28.921 1.00 48.66 406 LEU A N 1
ATOM 3106 C CA . LEU A 1 406 ? 12.188 6.412 -29.484 1.00 48.66 406 LEU A CA 1
ATOM 3107 C C . LEU A 1 406 ? 11.931 7.921 -29.349 1.00 48.66 406 LEU A C 1
ATOM 3109 O O . LEU A 1 406 ? 10.792 8.370 -29.440 1.00 48.66 406 LEU A O 1
ATOM 3113 N N . THR A 1 407 ? 12.981 8.729 -29.148 1.00 44.62 407 THR A N 1
ATOM 3114 C CA . THR A 1 407 ? 12.883 10.183 -28.888 1.00 44.62 407 THR A CA 1
ATOM 3115 C C . THR A 1 407 ? 12.201 10.995 -29.993 1.00 44.62 407 THR A C 1
ATOM 3117 O O . THR A 1 407 ? 11.994 12.191 -29.818 1.00 44.62 407 THR A O 1
ATOM 3120 N N . ASN A 1 408 ? 11.832 10.375 -31.116 1.00 56.75 408 ASN A N 1
ATOM 3121 C CA . ASN A 1 408 ? 10.996 10.977 -32.152 1.00 56.75 408 ASN A CA 1
ATOM 3122 C C . ASN A 1 408 ? 9.940 10.018 -32.729 1.00 56.75 408 ASN A C 1
ATOM 3124 O O . ASN A 1 408 ? 9.338 10.360 -33.747 1.00 56.75 408 ASN A O 1
ATOM 3128 N N . GLU A 1 409 ? 9.694 8.856 -32.110 1.00 68.00 409 GLU A N 1
ATOM 3129 C CA . GLU A 1 409 ? 8.774 7.853 -32.666 1.00 68.00 409 GLU A CA 1
ATOM 3130 C C . GLU A 1 409 ? 7.360 8.423 -32.827 1.00 68.00 409 GLU A C 1
ATOM 3132 O O . GLU A 1 409 ? 6.710 8.151 -33.830 1.00 68.00 409 GLU A O 1
ATOM 3137 N N . SER A 1 410 ? 6.914 9.318 -31.936 1.00 65.50 410 SER A N 1
ATOM 3138 C CA . SER A 1 410 ? 5.624 10.014 -32.068 1.00 65.50 410 SER A CA 1
ATOM 3139 C C . SER A 1 410 ? 5.411 10.656 -33.450 1.00 65.50 410 SER A C 1
ATOM 3141 O O . SER A 1 410 ? 4.278 10.711 -33.930 1.00 65.50 410 SER A O 1
ATOM 3143 N N . LYS A 1 411 ? 6.491 11.076 -34.126 1.00 72.75 411 LYS A N 1
ATOM 3144 C CA . LYS A 1 411 ? 6.491 11.699 -35.461 1.00 72.75 411 LYS A CA 1
ATOM 3145 C C . LYS A 1 411 ? 6.815 10.730 -36.600 1.00 72.75 411 LYS A C 1
ATOM 3147 O O . LYS A 1 411 ? 6.741 11.136 -37.761 1.00 72.75 411 LYS A O 1
ATOM 3152 N N . GLU A 1 412 ? 7.209 9.495 -36.306 1.00 82.25 412 GLU A N 1
ATOM 3153 C CA . GLU A 1 412 ? 7.499 8.497 -37.331 1.00 82.25 412 GLU A CA 1
ATOM 3154 C C . GLU A 1 412 ? 6.221 8.106 -38.065 1.00 82.25 412 GLU A C 1
ATOM 3156 O O . GLU A 1 412 ? 5.170 7.902 -37.462 1.00 82.25 412 GLU A O 1
ATOM 3161 N N . GLU A 1 413 ? 6.307 8.050 -39.394 1.00 86.44 413 GLU A N 1
ATOM 3162 C CA . GLU A 1 413 ? 5.168 7.783 -40.262 1.00 86.44 413 GLU A CA 1
ATOM 3163 C C . GLU A 1 413 ? 5.229 6.362 -40.818 1.00 86.44 413 GLU A C 1
ATOM 3165 O O . GLU A 1 413 ? 6.212 5.973 -41.452 1.00 86.44 413 GLU A O 1
ATOM 3170 N N . PHE A 1 414 ? 4.118 5.640 -40.738 1.00 85.88 414 PHE A N 1
ATOM 3171 C CA . PHE A 1 414 ? 3.935 4.360 -41.408 1.00 85.88 414 PHE A CA 1
ATOM 3172 C C . PHE A 1 414 ? 2.769 4.411 -42.398 1.00 85.88 414 PHE A C 1
ATOM 3174 O O . PHE A 1 414 ? 1.929 5.319 -42.403 1.00 85.88 414 PHE A O 1
ATOM 3181 N N . LYS A 1 415 ? 2.728 3.425 -43.296 1.00 85.62 415 LYS A N 1
ATOM 3182 C CA . LYS A 1 415 ? 1.677 3.295 -44.305 1.00 85.62 415 LYS A CA 1
ATOM 3183 C C . LYS A 1 415 ? 1.046 1.916 -44.219 1.00 85.62 415 LYS A C 1
ATOM 3185 O O . LYS A 1 415 ? 1.724 0.915 -44.403 1.00 85.62 415 LYS A O 1
ATOM 3190 N N . ILE A 1 416 ? -0.267 1.889 -44.028 1.00 80.69 416 ILE A N 1
ATOM 3191 C CA . ILE A 1 416 ? -1.062 0.666 -44.127 1.00 80.69 416 ILE A CA 1
ATOM 3192 C C . ILE A 1 416 ? -1.392 0.430 -45.605 1.00 80.69 416 ILE A C 1
ATOM 3194 O O . ILE A 1 416 ? -1.839 1.340 -46.314 1.00 80.69 416 ILE A O 1
ATOM 3198 N N . GLU A 1 417 ? -1.158 -0.784 -46.095 1.00 76.62 417 GLU A N 1
ATOM 3199 C CA . GLU A 1 417 ? -1.486 -1.159 -47.469 1.00 76.62 417 GLU A CA 1
ATOM 3200 C C . GLU A 1 417 ? -2.998 -0.990 -47.724 1.00 76.62 417 GLU A C 1
ATOM 3202 O O . GLU A 1 417 ? -3.833 -1.411 -46.928 1.00 76.62 417 GLU A O 1
ATOM 3207 N N . GLY A 1 418 ? -3.368 -0.289 -48.801 1.00 70.06 418 GLY A N 1
ATOM 3208 C CA . GLY A 1 418 ? -4.762 0.087 -49.088 1.00 70.06 418 GLY A CA 1
ATOM 3209 C C . GLY A 1 418 ? -5.210 1.452 -48.539 1.00 70.06 418 GLY A C 1
ATOM 3210 O O . GLY A 1 418 ? -6.193 2.004 -49.038 1.00 70.06 418 GLY A O 1
ATOM 3211 N N . PHE A 1 419 ? -4.466 2.069 -47.613 1.00 73.12 419 PHE A N 1
ATOM 3212 C CA . PHE A 1 419 ? -4.728 3.436 -47.142 1.00 73.12 419 PHE A CA 1
ATOM 3213 C C . PHE A 1 419 ? -3.904 4.471 -47.928 1.00 73.12 419 PHE A C 1
ATOM 3215 O O . PHE A 1 419 ? -2.707 4.308 -48.183 1.00 73.12 419 PHE A O 1
ATOM 3222 N N . LYS A 1 420 ? -4.555 5.566 -48.351 1.00 71.12 420 LYS A N 1
ATOM 3223 C CA . LYS A 1 420 ? -3.914 6.627 -49.157 1.00 71.12 420 LYS A CA 1
ATOM 3224 C C . LYS A 1 420 ? -3.050 7.592 -48.340 1.00 71.12 420 LYS A C 1
ATOM 3226 O O . LYS A 1 420 ? -2.136 8.184 -48.908 1.00 71.12 420 LYS A O 1
ATOM 3231 N N . LYS A 1 421 ? -3.341 7.771 -47.050 1.00 78.44 421 LYS A N 1
ATOM 3232 C CA . LYS A 1 421 ? -2.643 8.707 -46.156 1.00 78.44 421 LYS A CA 1
ATOM 3233 C C . LYS A 1 421 ? -1.734 7.913 -45.208 1.00 78.44 421 LYS A C 1
ATOM 3235 O O . LYS A 1 421 ? -2.098 6.815 -44.795 1.00 78.44 421 LYS A O 1
ATOM 3240 N N . LYS A 1 422 ? -0.550 8.458 -44.923 1.00 82.81 422 LYS A N 1
ATOM 3241 C CA . LYS A 1 422 ? 0.361 7.940 -43.896 1.00 82.81 422 LYS A CA 1
ATOM 3242 C C . LYS A 1 422 ? -0.137 8.323 -42.505 1.00 82.81 422 LYS A C 1
ATOM 3244 O O . LYS A 1 422 ? -0.795 9.355 -42.384 1.00 82.81 422 LYS A O 1
ATOM 3249 N N . MET A 1 423 ? 0.180 7.505 -41.511 1.00 82.25 423 MET A N 1
ATOM 3250 C CA . MET A 1 423 ? -0.187 7.737 -40.118 1.00 82.25 423 MET A CA 1
ATOM 3251 C C . MET A 1 423 ? 1.056 7.835 -39.247 1.00 82.25 423 MET A C 1
ATOM 3253 O O . MET A 1 423 ? 2.023 7.124 -39.519 1.00 82.25 423 MET A O 1
ATOM 3257 N N . THR A 1 424 ? 1.041 8.712 -38.247 1.00 85.44 424 THR A N 1
ATOM 3258 C CA . THR A 1 424 ? 2.125 8.801 -37.264 1.00 85.44 424 THR A CA 1
ATOM 3259 C C . THR A 1 424 ? 1.935 7.798 -36.129 1.00 85.44 424 THR A C 1
ATOM 3261 O O . THR A 1 424 ? 0.821 7.323 -35.881 1.00 85.44 424 THR A O 1
ATOM 3264 N N . CYS A 1 425 ? 3.003 7.479 -35.399 1.00 80.00 425 CYS A N 1
ATOM 3265 C CA . CYS A 1 425 ? 2.871 6.652 -34.201 1.00 80.00 425 CYS A CA 1
ATOM 3266 C C . CYS A 1 425 ? 2.071 7.361 -33.089 1.00 80.00 425 CYS A C 1
ATOM 3268 O O . CYS A 1 425 ? 1.343 6.691 -32.363 1.00 80.00 425 CYS A O 1
ATOM 3270 N N . SER A 1 426 ? 2.079 8.701 -33.003 1.00 73.50 426 SER A N 1
ATOM 3271 C CA . SER A 1 426 ? 1.163 9.436 -32.108 1.00 73.50 426 SER A CA 1
ATOM 3272 C C . SER A 1 426 ? -0.308 9.300 -32.520 1.00 73.50 426 SER A C 1
ATOM 3274 O O . SER A 1 426 ? -1.163 9.017 -31.683 1.00 73.50 426 SER A O 1
ATOM 3276 N N . GLU A 1 427 ? -0.617 9.404 -33.819 1.00 75.81 427 GLU A N 1
ATOM 3277 C CA . GLU A 1 427 ? -1.969 9.175 -34.342 1.00 75.81 427 GLU A CA 1
ATOM 3278 C C . GLU A 1 427 ? -2.424 7.733 -34.046 1.00 75.81 427 GLU A C 1
ATOM 3280 O O . GLU A 1 427 ? -3.580 7.522 -33.685 1.00 75.81 427 GLU A O 1
ATOM 3285 N N . LEU A 1 428 ? -1.522 6.746 -34.135 1.00 77.50 428 LEU A N 1
ATOM 3286 C CA . LEU A 1 428 ? -1.791 5.357 -33.749 1.00 77.50 428 LEU A CA 1
ATOM 3287 C C . LEU A 1 428 ? -2.043 5.202 -32.239 1.00 77.50 428 LEU A C 1
ATOM 3289 O O . LEU A 1 428 ? -2.945 4.460 -31.839 1.00 77.50 428 LEU A O 1
ATOM 3293 N N . ALA A 1 429 ? -1.270 5.900 -31.405 1.00 72.00 429 ALA A N 1
ATOM 3294 C CA . ALA A 1 429 ? -1.388 5.857 -29.949 1.00 72.00 429 ALA A CA 1
ATOM 3295 C C . ALA A 1 429 ? -2.720 6.427 -29.442 1.00 72.00 429 ALA A C 1
ATOM 3297 O O . ALA A 1 429 ? -3.198 6.015 -28.389 1.00 72.00 429 ALA A O 1
ATOM 3298 N N . ASN A 1 430 ? -3.353 7.303 -30.221 1.00 67.44 430 ASN A N 1
ATOM 3299 C CA . ASN A 1 430 ? -4.624 7.943 -29.877 1.00 67.44 430 ASN A CA 1
ATOM 3300 C C . ASN A 1 430 ? -5.855 7.158 -30.354 1.00 67.44 430 ASN A C 1
ATOM 3302 O O . ASN A 1 430 ? -6.996 7.574 -30.150 1.00 67.44 430 ASN A O 1
ATOM 3306 N N . ILE A 1 431 ? -5.646 6.001 -30.984 1.00 69.75 431 ILE A N 1
ATOM 3307 C CA . ILE A 1 431 ? -6.717 5.080 -31.357 1.00 69.75 431 ILE A CA 1
ATOM 3308 C C . ILE A 1 431 ? -6.975 4.111 -30.195 1.00 69.75 431 ILE A C 1
ATOM 3310 O O . ILE A 1 431 ? -6.055 3.725 -29.464 1.00 69.75 431 ILE A O 1
ATOM 3314 N N . SER A 1 432 ? -8.234 3.680 -30.033 1.00 60.41 432 SER A N 1
ATOM 3315 C CA . SER A 1 432 ? -8.594 2.706 -28.999 1.00 60.41 432 SER A CA 1
ATOM 3316 C C . SER A 1 432 ? -7.749 1.434 -29.108 1.00 60.41 432 SER A C 1
ATOM 3318 O O . SER A 1 432 ? -7.421 0.972 -30.206 1.00 60.41 432 SER A O 1
ATOM 3320 N N . LEU A 1 433 ? -7.414 0.854 -27.953 1.00 56.34 433 LEU A N 1
ATOM 3321 C CA . LEU A 1 433 ? -6.505 -0.291 -27.833 1.00 56.34 433 LEU A CA 1
ATOM 3322 C C . LEU A 1 433 ? -6.879 -1.447 -28.777 1.00 56.34 433 LEU A C 1
ATOM 3324 O O . LEU A 1 433 ? -6.017 -2.045 -29.415 1.00 56.34 433 LEU A O 1
ATOM 3328 N N . GLN A 1 434 ? -8.181 -1.708 -28.935 1.00 60.84 434 GLN A N 1
ATOM 3329 C CA . GLN A 1 434 ? -8.694 -2.747 -29.827 1.00 60.84 434 GLN A CA 1
ATOM 3330 C C . GLN A 1 434 ? -8.263 -2.536 -31.286 1.00 60.84 434 GLN A C 1
ATOM 3332 O O . GLN A 1 434 ? -7.794 -3.471 -31.929 1.00 60.84 434 GLN A O 1
ATOM 3337 N N . TYR A 1 435 ? -8.413 -1.323 -31.819 1.00 64.00 435 TYR A N 1
ATOM 3338 C CA . TYR A 1 435 ? -8.025 -1.018 -33.198 1.00 64.00 435 TYR A CA 1
ATOM 3339 C C . TYR A 1 435 ? -6.511 -0.830 -33.332 1.00 64.00 435 TYR A C 1
ATOM 3341 O O . TYR A 1 435 ? -5.938 -1.221 -34.348 1.00 64.00 435 TYR A O 1
ATOM 3349 N N . ARG A 1 436 ? -5.852 -0.299 -32.297 1.00 74.81 436 ARG A N 1
ATOM 3350 C CA . ARG A 1 436 ? -4.393 -0.170 -32.234 1.00 74.81 436 ARG A CA 1
ATOM 3351 C C . ARG A 1 436 ? -3.707 -1.525 -32.388 1.00 74.81 436 ARG A C 1
ATOM 3353 O O . ARG A 1 436 ? -2.859 -1.670 -33.260 1.00 74.81 436 ARG A O 1
ATOM 3360 N N . ASN A 1 437 ? -4.152 -2.538 -31.643 1.00 70.38 437 ASN A N 1
ATOM 3361 C CA . ASN A 1 437 ? -3.604 -3.895 -31.715 1.00 70.38 437 ASN A CA 1
ATOM 3362 C C . ASN A 1 437 ? -3.762 -4.513 -33.112 1.00 70.38 437 ASN A C 1
ATOM 3364 O O . ASN A 1 437 ? -2.853 -5.180 -33.601 1.00 70.38 437 ASN A O 1
ATOM 3368 N N . VAL A 1 438 ? -4.883 -4.244 -33.790 1.00 75.38 438 VAL A N 1
ATOM 3369 C CA . VAL A 1 438 ? -5.111 -4.693 -35.175 1.00 75.38 438 VAL A CA 1
ATOM 3370 C C . VAL A 1 438 ? -4.145 -4.018 -36.153 1.00 75.38 438 VAL A C 1
ATOM 3372 O O . VAL A 1 438 ? -3.655 -4.655 -37.083 1.00 75.38 438 VAL A O 1
ATOM 3375 N N . ILE A 1 439 ? -3.840 -2.738 -35.953 1.00 80.44 439 ILE A N 1
ATOM 3376 C CA . ILE A 1 439 ? -2.908 -2.002 -36.814 1.00 80.44 439 ILE A CA 1
ATOM 3377 C C . ILE A 1 439 ? -1.459 -2.425 -36.535 1.00 80.44 439 ILE A C 1
ATOM 3379 O O . ILE A 1 439 ? -0.687 -2.606 -37.473 1.00 80.44 439 ILE A O 1
ATOM 3383 N N . CYS A 1 440 ? -1.111 -2.681 -35.276 1.00 78.75 440 CYS A N 1
ATOM 3384 C CA . CYS A 1 440 ? 0.228 -3.085 -34.850 1.00 78.75 440 CYS A CA 1
ATOM 3385 C C . CYS A 1 440 ? 0.683 -4.455 -35.362 1.00 78.75 440 CYS A C 1
ATOM 3387 O O . CYS A 1 440 ? 1.881 -4.678 -35.505 1.00 78.75 440 CYS A O 1
ATOM 3389 N N . VAL A 1 441 ? -0.242 -5.353 -35.712 1.00 78.44 441 VAL A N 1
ATOM 3390 C CA . VAL A 1 441 ? 0.097 -6.633 -36.362 1.00 78.44 441 VAL A CA 1
ATOM 3391 C C . VAL A 1 441 ? 0.270 -6.516 -37.883 1.00 78.44 441 VAL A C 1
ATOM 3393 O O . VAL A 1 441 ? 0.571 -7.506 -38.551 1.00 78.44 441 VAL A O 1
ATOM 3396 N N . THR A 1 442 ? 0.090 -5.320 -38.453 1.00 83.38 442 THR A N 1
ATOM 3397 C CA . THR A 1 442 ? 0.357 -5.070 -39.874 1.00 83.38 442 THR A CA 1
ATOM 3398 C C . THR A 1 442 ? 1.875 -5.067 -40.121 1.00 83.38 442 THR A C 1
ATOM 3400 O O . THR A 1 442 ? 2.606 -4.420 -39.365 1.00 83.38 442 THR A O 1
ATOM 3403 N N . PRO A 1 443 ? 2.376 -5.743 -41.175 1.00 81.94 443 PRO A N 1
ATOM 3404 C CA . PRO A 1 443 ? 3.808 -5.795 -41.471 1.00 81.94 443 PRO A CA 1
ATOM 3405 C C . PRO A 1 443 ? 4.455 -4.404 -41.535 1.00 81.94 443 PRO A C 1
ATOM 3407 O O . PRO A 1 443 ? 3.926 -3.500 -42.183 1.00 81.94 443 PRO A O 1
ATOM 3410 N N . GLY A 1 444 ? 5.594 -4.238 -40.859 1.00 77.88 444 GLY A N 1
ATOM 3411 C CA . GLY A 1 444 ? 6.347 -2.980 -40.796 1.00 77.88 444 GLY A CA 1
ATOM 3412 C C . GLY A 1 444 ? 5.828 -1.948 -39.786 1.00 77.88 444 GLY A C 1
ATOM 3413 O O . GLY A 1 444 ? 6.544 -0.997 -39.478 1.00 77.88 444 GLY A O 1
ATOM 3414 N N . VAL A 1 445 ? 4.626 -2.122 -39.219 1.00 81.50 445 VAL A N 1
ATOM 3415 C CA . VAL A 1 445 ? 4.068 -1.160 -38.251 1.00 81.50 445 VAL A CA 1
ATOM 3416 C C . VAL A 1 445 ? 4.703 -1.316 -36.876 1.00 81.50 445 VAL A C 1
ATOM 3418 O O . VAL A 1 445 ? 5.172 -0.326 -36.337 1.00 81.50 445 VAL A O 1
ATOM 3421 N N . ALA A 1 446 ? 4.807 -2.530 -36.331 1.00 77.81 446 ALA A N 1
ATOM 3422 C CA . ALA A 1 446 ? 5.480 -2.760 -35.045 1.00 77.81 446 ALA A CA 1
ATOM 3423 C C . ALA A 1 446 ? 6.996 -2.476 -35.075 1.00 77.81 446 ALA A C 1
ATOM 3425 O O . ALA A 1 446 ? 7.614 -2.315 -34.029 1.00 77.81 446 ALA A O 1
ATOM 3426 N N . GLU A 1 447 ? 7.597 -2.426 -36.265 1.00 79.88 447 GLU A N 1
ATOM 3427 C CA . GLU A 1 447 ? 9.004 -2.053 -36.462 1.00 79.88 447 GLU A CA 1
ATOM 3428 C C . GLU A 1 447 ? 9.187 -0.527 -36.471 1.00 79.88 447 GLU A C 1
ATOM 3430 O O . GLU A 1 447 ? 10.202 -0.043 -35.981 1.00 79.88 447 GLU A O 1
ATOM 3435 N N . THR A 1 448 ? 8.199 0.209 -37.001 1.00 82.44 448 THR A N 1
ATOM 3436 C CA . THR A 1 448 ? 8.195 1.685 -37.098 1.00 82.44 448 THR A CA 1
ATOM 3437 C C . THR A 1 448 ? 7.634 2.351 -35.837 1.00 82.44 448 THR A C 1
ATOM 3439 O O . THR A 1 448 ? 8.132 3.370 -35.396 1.00 82.44 448 THR A O 1
ATOM 3442 N N . CYS A 1 449 ? 6.587 1.770 -35.252 1.00 78.62 449 CYS A N 1
ATOM 3443 C CA . CYS A 1 449 ? 5.867 2.266 -34.079 1.00 78.62 449 CYS A CA 1
ATOM 3444 C C . CYS A 1 449 ? 5.948 1.260 -32.927 1.00 78.62 449 CYS A C 1
ATOM 3446 O O . CYS A 1 449 ? 4.941 0.926 -32.295 1.00 78.62 449 CYS A O 1
ATOM 3448 N N . ARG A 1 450 ? 7.146 0.724 -32.696 1.00 75.56 450 ARG A N 1
ATOM 3449 C CA . ARG A 1 450 ? 7.450 -0.236 -31.639 1.00 75.56 450 ARG A CA 1
ATOM 3450 C C . ARG A 1 450 ? 6.928 0.210 -30.273 1.00 75.56 450 ARG A C 1
ATOM 3452 O O . ARG A 1 450 ? 6.266 -0.587 -29.616 1.00 75.56 450 ARG A O 1
ATOM 3459 N N . GLY A 1 451 ? 7.180 1.443 -29.841 1.00 69.38 451 GLY A N 1
ATOM 3460 C CA . GLY A 1 451 ? 6.758 1.923 -28.525 1.00 69.38 451 GLY A CA 1
ATOM 3461 C C . GLY A 1 451 ? 5.249 2.089 -28.408 1.00 69.38 451 GLY A C 1
ATOM 3462 O O . GLY A 1 451 ? 4.653 1.675 -27.414 1.00 69.38 451 GLY A O 1
ATOM 3463 N N . THR A 1 452 ? 4.603 2.600 -29.454 1.00 72.69 452 THR A N 1
ATOM 3464 C CA . THR A 1 452 ? 3.136 2.672 -29.517 1.00 72.69 452 THR A CA 1
ATOM 3465 C C . THR A 1 452 ? 2.475 1.296 -29.534 1.00 72.69 452 THR A C 1
ATOM 3467 O O . THR A 1 452 ? 1.431 1.104 -28.908 1.00 72.69 452 THR A O 1
ATOM 3470 N N . CYS A 1 453 ? 3.076 0.325 -30.222 1.00 70.38 453 CYS A N 1
ATOM 3471 C CA . CYS A 1 453 ? 2.548 -1.032 -30.331 1.00 70.38 453 CYS A CA 1
ATOM 3472 C C . CYS A 1 453 ? 2.806 -1.905 -29.104 1.00 70.38 453 CYS A C 1
ATOM 3474 O O . CYS A 1 453 ? 2.032 -2.824 -28.852 1.00 70.38 453 CYS A O 1
ATOM 3476 N N . LEU A 1 454 ? 3.849 -1.604 -28.332 1.00 63.59 454 LEU A N 1
ATOM 3477 C CA . LEU A 1 454 ? 4.125 -2.234 -27.040 1.00 63.59 454 LEU A CA 1
ATOM 3478 C C . LEU A 1 454 ? 3.422 -1.526 -25.871 1.00 63.59 454 LEU A C 1
ATOM 3480 O O . LEU A 1 454 ? 3.561 -1.958 -24.734 1.00 63.59 454 LEU A O 1
ATOM 3484 N N . GLY A 1 455 ? 2.705 -0.426 -26.123 1.00 59.41 455 GLY A N 1
ATOM 3485 C CA . GLY A 1 455 ? 2.065 0.374 -25.073 1.00 59.41 455 GLY A CA 1
ATOM 3486 C C . GLY A 1 455 ? 3.044 1.195 -24.224 1.00 59.41 455 GLY A C 1
ATOM 3487 O O . GLY A 1 455 ? 2.625 1.906 -23.317 1.00 59.41 455 GLY A O 1
ATOM 3488 N N . THR A 1 456 ? 4.339 1.172 -24.540 1.00 54.94 456 THR A N 1
ATOM 3489 C CA . THR A 1 456 ? 5.373 1.915 -23.806 1.00 54.94 456 THR A CA 1
ATOM 3490 C C . THR A 1 456 ? 5.417 3.400 -24.170 1.00 54.94 456 THR A C 1
ATOM 3492 O O . THR A 1 456 ? 6.105 4.166 -23.501 1.00 54.94 456 THR A O 1
ATOM 3495 N N . CYS A 1 457 ? 4.728 3.815 -25.240 1.00 61.09 457 CYS A N 1
ATOM 3496 C CA . CYS A 1 457 ? 4.614 5.214 -25.646 1.00 61.09 457 CYS A CA 1
ATOM 3497 C C . CYS A 1 457 ? 3.200 5.542 -26.156 1.00 61.09 457 CYS A C 1
ATOM 3499 O O . CYS A 1 457 ? 2.699 4.887 -27.073 1.00 61.09 457 CYS A O 1
ATOM 3501 N N . GLY A 1 458 ? 2.551 6.562 -25.593 1.00 63.50 458 GLY A N 1
ATOM 3502 C CA . GLY A 1 458 ? 1.215 6.980 -26.013 1.00 63.50 458 GLY A CA 1
ATOM 3503 C C . GLY A 1 458 ? 0.641 8.112 -25.171 1.00 63.50 458 GLY A C 1
ATOM 3504 O O . GLY A 1 458 ? 1.284 8.553 -24.230 1.00 63.50 458 GLY A O 1
ATOM 3505 N N . CYS A 1 459 ? -0.543 8.597 -25.549 1.00 63.97 459 CYS A N 1
ATOM 3506 C CA . CYS A 1 459 ? -1.281 9.580 -24.766 1.00 63.97 459 CYS A CA 1
ATOM 3507 C C . CYS A 1 459 ? -2.156 8.874 -23.727 1.00 63.97 459 CYS A C 1
ATOM 3509 O O . CYS A 1 459 ? -3.179 8.276 -24.077 1.00 63.97 459 CYS A O 1
ATOM 3511 N N . TYR A 1 460 ? -1.740 8.919 -22.468 1.00 63.41 460 TYR A N 1
ATOM 3512 C CA . TYR A 1 460 ? -2.459 8.390 -21.309 1.00 63.41 460 TYR A CA 1
ATOM 3513 C C . TYR A 1 460 ? -2.910 9.487 -20.344 1.00 63.41 460 TYR A C 1
ATOM 3515 O O . TYR A 1 460 ? -3.578 9.190 -19.349 1.00 63.41 460 TYR A O 1
ATOM 3523 N N . ASP A 1 461 ? -2.587 10.743 -20.651 1.00 63.56 461 ASP A N 1
ATOM 3524 C CA . ASP A 1 461 ? -3.150 11.898 -19.971 1.00 63.56 461 ASP A CA 1
ATOM 3525 C C . ASP A 1 461 ? -4.679 11.836 -20.015 1.00 63.56 461 ASP A C 1
ATOM 3527 O O . ASP A 1 461 ? -5.290 11.644 -21.070 1.00 63.56 461 ASP A O 1
ATOM 3531 N N . ASP A 1 462 ? -5.305 11.994 -18.848 1.00 62.19 462 ASP A N 1
ATOM 3532 C CA . ASP A 1 462 ? -6.759 12.088 -18.766 1.00 62.19 462 ASP A CA 1
ATOM 3533 C C . ASP A 1 462 ? -7.184 13.410 -19.422 1.00 62.19 462 ASP A C 1
ATOM 3535 O O . ASP A 1 462 ? -6.750 14.469 -18.967 1.00 62.19 462 ASP A O 1
ATOM 3539 N N . PRO A 1 463 ? -8.026 13.386 -20.472 1.00 65.00 463 PRO A N 1
ATOM 3540 C CA . PRO A 1 463 ? -8.450 14.597 -21.167 1.00 65.00 463 PRO A CA 1
ATOM 3541 C C . PRO A 1 463 ? -9.057 15.641 -20.221 1.00 65.00 463 PRO A C 1
ATOM 3543 O O . PRO A 1 463 ? -8.838 16.835 -20.407 1.00 65.00 463 PRO A O 1
ATOM 3546 N N . ASN A 1 464 ? -9.751 15.199 -19.167 1.00 68.56 464 ASN A N 1
ATOM 3547 C CA . ASN A 1 464 ? -10.414 16.081 -18.206 1.00 68.56 464 ASN A CA 1
ATOM 3548 C C . ASN A 1 464 ? -9.494 16.531 -17.064 1.00 68.56 464 ASN A C 1
ATOM 3550 O O . ASN A 1 464 ? -9.927 17.289 -16.195 1.00 68.56 464 ASN A O 1
ATOM 3554 N N . GLN A 1 465 ? -8.243 16.067 -17.026 1.00 76.88 465 GLN A N 1
ATOM 3555 C CA . GLN A 1 465 ? -7.317 16.412 -15.958 1.00 76.88 465 GLN A CA 1
ATOM 3556 C C . GLN A 1 465 ? -6.997 17.905 -16.010 1.00 76.88 465 GLN A C 1
ATOM 3558 O O . GLN A 1 465 ? -6.332 18.402 -16.916 1.00 76.88 465 GLN A O 1
ATOM 3563 N N . GLU A 1 466 ? -7.484 18.624 -15.003 1.00 79.69 466 GLU A N 1
ATOM 3564 C CA . GLU A 1 466 ? -7.239 20.049 -14.831 1.00 79.69 466 GLU A CA 1
ATOM 3565 C C . GLU A 1 466 ? -5.797 20.313 -14.392 1.00 79.69 466 GLU A C 1
ATOM 3567 O O . GLU A 1 466 ? -5.257 19.608 -13.530 1.00 79.69 466 GLU A O 1
ATOM 3572 N N . TYR A 1 467 ? -5.206 21.375 -14.933 1.00 72.00 467 TYR A N 1
ATOM 3573 C CA . TYR A 1 467 ? -3.912 21.901 -14.521 1.00 72.00 467 TYR A CA 1
ATOM 3574 C C . TYR A 1 467 ? -4.040 23.332 -13.986 1.00 72.00 467 TYR A C 1
ATOM 3576 O O . TYR A 1 467 ? -4.894 24.120 -14.410 1.00 72.00 467 TYR A O 1
ATOM 3584 N N . LEU A 1 468 ? -3.177 23.676 -13.029 1.00 73.44 468 LEU A N 1
ATOM 3585 C CA . LEU A 1 468 ? -3.234 24.950 -12.314 1.00 73.44 468 LEU A CA 1
ATOM 3586 C C . LEU A 1 468 ? -2.277 25.990 -12.913 1.00 73.44 468 LEU A C 1
ATOM 3588 O O . LEU A 1 468 ? -1.395 25.690 -13.716 1.00 73.44 468 LEU A O 1
ATOM 3592 N N . ASN A 1 469 ? -2.444 27.247 -12.507 1.00 70.31 469 ASN A N 1
ATOM 3593 C CA . ASN A 1 469 ? -1.493 28.311 -12.814 1.00 70.31 469 ASN A CA 1
ATOM 3594 C C . ASN A 1 469 ? -0.160 28.093 -12.074 1.00 70.31 469 ASN A C 1
ATOM 3596 O O . ASN A 1 469 ? -0.035 27.236 -11.201 1.00 70.31 469 ASN A O 1
ATOM 3600 N N . LYS A 1 470 ? 0.848 28.913 -12.396 1.00 61.19 470 LYS A N 1
ATOM 3601 C CA . LYS A 1 470 ? 2.191 28.818 -11.798 1.00 61.19 470 LYS A CA 1
ATOM 3602 C C . LYS A 1 470 ? 2.198 28.974 -10.266 1.00 61.19 470 LYS A C 1
ATOM 3604 O O . LYS A 1 470 ? 3.138 28.544 -9.613 1.00 61.19 470 LYS A O 1
ATOM 3609 N N . GLN A 1 471 ? 1.185 29.622 -9.700 1.00 64.75 471 GLN A N 1
ATOM 3610 C CA . GLN A 1 471 ? 1.030 29.827 -8.261 1.00 64.75 471 GLN A CA 1
ATOM 3611 C C . GLN A 1 471 ? 0.193 28.725 -7.590 1.00 64.75 471 GLN A C 1
ATOM 3613 O O . GLN A 1 471 ? 0.001 28.774 -6.380 1.00 64.75 471 GLN A O 1
ATOM 3618 N N . GLU A 1 472 ? -0.307 27.760 -8.365 1.00 63.16 472 GLU A N 1
ATOM 3619 C CA . GLU A 1 472 ? -1.187 26.668 -7.938 1.00 63.16 472 GLU A CA 1
ATOM 3620 C C . GLU A 1 472 ? -2.489 27.124 -7.266 1.00 63.16 472 GLU A C 1
ATOM 3622 O O . GLU A 1 472 ? -3.073 26.415 -6.448 1.00 63.16 472 GLU A O 1
ATOM 3627 N N . THR A 1 473 ? -2.962 28.324 -7.598 1.00 62.50 473 THR A N 1
ATOM 3628 C CA . THR A 1 473 ? -4.131 28.921 -6.938 1.00 62.50 473 THR A CA 1
ATOM 3629 C C . THR A 1 473 ? -5.410 28.826 -7.757 1.00 62.50 473 THR A C 1
ATOM 3631 O O . THR A 1 473 ? -6.492 28.977 -7.198 1.00 62.50 473 THR A O 1
ATOM 3634 N N . GLU A 1 474 ? -5.305 28.630 -9.073 1.00 74.88 474 GLU A N 1
ATOM 3635 C CA . GLU A 1 474 ? -6.439 28.675 -10.002 1.00 74.88 474 GLU A CA 1
ATOM 3636 C C . GLU A 1 474 ? -6.264 27.650 -11.125 1.00 74.88 474 GLU A C 1
ATOM 3638 O O . GLU A 1 474 ? -5.151 27.463 -11.622 1.00 74.88 474 GLU A O 1
ATOM 3643 N N . ILE A 1 475 ? -7.367 27.023 -11.539 1.00 77.56 475 ILE A N 1
ATOM 3644 C CA . ILE A 1 475 ? -7.427 26.126 -12.700 1.00 77.56 475 ILE A CA 1
ATOM 3645 C C . ILE A 1 475 ? -7.295 26.958 -13.979 1.00 77.56 475 ILE A C 1
ATOM 3647 O O . ILE A 1 475 ? -8.007 27.946 -14.162 1.00 77.56 475 ILE A O 1
ATOM 3651 N N . VAL A 1 476 ? -6.370 26.564 -14.856 1.00 77.44 476 VAL A N 1
ATOM 3652 C CA . VAL A 1 476 ? -6.056 27.281 -16.107 1.00 77.44 476 VAL A CA 1
ATOM 3653 C C . VAL A 1 476 ? -6.602 26.563 -17.337 1.00 77.44 476 VAL A C 1
ATOM 3655 O O . VAL A 1 476 ? -6.847 27.213 -18.353 1.00 77.44 476 VAL A O 1
ATOM 3658 N N . GLY A 1 477 ? -6.793 25.250 -17.258 1.00 81.56 477 GLY A N 1
ATOM 3659 C CA . GLY A 1 477 ? -7.344 24.434 -18.335 1.00 81.56 477 GLY A CA 1
ATOM 3660 C C . GLY A 1 477 ? -7.252 22.948 -18.010 1.00 81.56 477 GLY A C 1
ATOM 3661 O O . GLY A 1 477 ? -6.887 22.577 -16.894 1.00 81.56 477 GLY A O 1
ATOM 3662 N N . THR A 1 478 ? -7.567 22.123 -18.998 1.00 82.94 478 THR A N 1
ATOM 3663 C CA . THR A 1 478 ? -7.520 20.657 -18.954 1.00 82.94 478 THR A CA 1
ATOM 3664 C C . THR A 1 478 ? -6.463 20.109 -19.912 1.00 82.94 478 THR A C 1
ATOM 3666 O O . THR A 1 478 ? -6.029 20.814 -20.827 1.00 82.94 478 THR A O 1
ATOM 3669 N N . CYS A 1 479 ? -6.037 18.856 -19.749 1.00 74.19 479 CYS A N 1
ATOM 3670 C CA . CYS A 1 479 ? -5.114 18.247 -20.706 1.00 74.19 479 CYS A CA 1
ATOM 3671 C C . CYS A 1 479 ? -5.688 18.238 -22.132 1.00 74.19 479 CYS A C 1
ATOM 3673 O O . CYS A 1 479 ? -4.941 18.513 -23.071 1.00 74.19 479 CYS A O 1
ATOM 3675 N N . GLU A 1 480 ? -7.006 18.065 -22.306 1.00 79.25 480 GLU A N 1
ATOM 3676 C CA . GLU A 1 480 ? -7.674 18.161 -23.613 1.00 79.25 480 GLU A CA 1
ATOM 3677 C C . GLU A 1 480 ? -7.443 19.518 -24.301 1.00 79.25 480 GLU A C 1
ATOM 3679 O O . GLU A 1 480 ? -7.184 19.569 -25.508 1.00 79.25 480 GLU A O 1
ATOM 3684 N N . ASP A 1 481 ? -7.437 20.618 -23.541 1.00 79.44 481 ASP A N 1
ATOM 3685 C CA . ASP A 1 481 ? -7.160 21.958 -24.078 1.00 79.44 481 ASP A CA 1
ATOM 3686 C C . ASP A 1 481 ? -5.744 22.070 -24.670 1.00 79.44 481 ASP A C 1
ATOM 3688 O O . ASP A 1 481 ? -5.488 22.903 -25.546 1.00 79.44 481 ASP A O 1
ATOM 3692 N N . LEU A 1 482 ? -4.809 21.237 -24.205 1.00 74.19 482 LEU A N 1
ATOM 3693 C CA . LEU A 1 482 ? -3.432 21.197 -24.692 1.00 74.19 482 LEU A CA 1
ATOM 3694 C C . LEU A 1 482 ? -3.259 20.261 -25.894 1.00 74.19 482 LEU A C 1
ATOM 3696 O O . LEU A 1 482 ? -2.364 20.504 -26.701 1.00 74.19 482 LEU A O 1
ATOM 3700 N N . PHE A 1 483 ? -4.134 19.264 -26.073 1.00 69.25 483 PHE A N 1
ATOM 3701 C CA . PHE A 1 483 ? -4.061 18.286 -27.176 1.00 69.25 483 PHE A CA 1
ATOM 3702 C C . PHE A 1 483 ? -4.173 18.938 -28.565 1.00 69.25 483 PHE A C 1
ATOM 3704 O O . PHE A 1 483 ? -3.806 18.344 -29.580 1.00 69.25 483 PHE A O 1
ATOM 3711 N N . THR A 1 484 ? -4.726 20.153 -28.626 1.00 63.41 484 THR A N 1
ATOM 3712 C CA . THR A 1 484 ? -4.963 20.904 -29.870 1.00 63.41 484 THR A CA 1
ATOM 3713 C C . THR A 1 484 ? -4.201 22.231 -29.940 1.00 63.41 484 THR A C 1
ATOM 3715 O O . THR A 1 484 ? -4.311 22.960 -30.932 1.00 63.41 484 THR A O 1
ATOM 3718 N N . ASP A 1 485 ? -3.400 22.560 -28.921 1.00 66.94 485 ASP A N 1
ATOM 3719 C CA . ASP A 1 485 ? -2.665 23.821 -28.849 1.00 66.94 485 ASP A CA 1
ATOM 3720 C C . ASP A 1 485 ? -1.263 23.686 -29.451 1.00 66.94 485 ASP A C 1
ATOM 3722 O O . ASP A 1 485 ? -0.365 23.113 -28.848 1.00 66.94 485 ASP A O 1
ATOM 3726 N N . PHE A 1 486 ? -1.010 24.327 -30.594 1.00 60.78 486 PHE A N 1
ATOM 3727 C CA . PHE A 1 486 ? 0.316 24.362 -31.233 1.00 60.78 486 PHE A CA 1
ATOM 3728 C C . PHE A 1 486 ? 1.435 24.983 -30.374 1.00 60.78 486 PHE A C 1
ATOM 3730 O O . PHE A 1 486 ? 2.604 24.948 -30.764 1.00 60.78 486 PHE A O 1
ATOM 3737 N N . LYS A 1 487 ? 1.099 25.580 -29.226 1.00 69.31 487 LYS A N 1
ATOM 3738 C CA . LYS A 1 487 ? 2.039 26.115 -28.237 1.00 69.31 487 LYS A CA 1
ATOM 3739 C C . LYS A 1 487 ? 2.113 25.284 -26.954 1.00 69.31 487 LYS A C 1
ATOM 3741 O O . LYS A 1 487 ? 2.691 25.772 -25.981 1.00 69.31 487 LYS A O 1
ATOM 3746 N N . TYR A 1 488 ? 1.595 24.052 -26.933 1.00 69.00 488 TYR A N 1
ATOM 3747 C CA . TYR A 1 488 ? 1.641 23.179 -25.753 1.00 69.00 488 TYR A CA 1
ATOM 3748 C C . TYR A 1 488 ? 3.066 23.066 -25.184 1.00 69.00 488 TYR A C 1
ATOM 3750 O O . TYR A 1 488 ? 3.267 23.294 -23.998 1.00 69.00 488 TYR A O 1
ATOM 3758 N N . ALA A 1 489 ? 4.083 22.885 -26.036 1.00 61.78 489 ALA A N 1
ATOM 3759 C CA . ALA A 1 489 ? 5.483 22.813 -25.613 1.00 61.78 489 ALA A CA 1
ATOM 3760 C C . ALA A 1 489 ? 5.975 24.107 -24.933 1.00 61.78 489 ALA A C 1
ATOM 3762 O O . ALA A 1 489 ? 6.765 24.066 -23.992 1.00 61.78 489 ALA A O 1
ATOM 3763 N N . GLU A 1 490 ? 5.504 25.280 -25.366 1.00 72.00 490 GLU A N 1
ATOM 3764 C CA . GLU A 1 490 ? 5.825 26.554 -24.712 1.00 72.00 490 GLU A CA 1
ATOM 3765 C C . GLU A 1 490 ? 5.126 26.672 -23.347 1.00 72.00 490 GLU A C 1
ATOM 3767 O O . GLU A 1 490 ? 5.714 27.198 -22.401 1.00 72.00 490 GLU A O 1
ATOM 3772 N N . LYS A 1 491 ? 3.891 26.166 -23.227 1.00 72.50 491 LYS A N 1
ATOM 3773 C CA . LYS A 1 491 ? 3.134 26.129 -21.966 1.00 72.50 491 LYS A CA 1
ATOM 3774 C C . LYS A 1 491 ? 3.740 25.150 -20.962 1.00 72.50 491 LYS A C 1
ATOM 3776 O O . LYS A 1 491 ? 3.953 25.548 -19.820 1.00 72.50 491 LYS A O 1
ATOM 3781 N N . CYS A 1 492 ? 4.101 23.943 -21.397 1.00 69.31 492 CYS A N 1
ATOM 3782 C CA . CYS A 1 492 ? 4.777 22.927 -20.585 1.00 69.31 492 CYS A CA 1
ATOM 3783 C C . CYS A 1 492 ? 6.089 23.438 -19.977 1.00 69.31 492 CYS A C 1
ATOM 3785 O O . CYS A 1 492 ? 6.428 23.097 -18.854 1.00 69.31 492 CYS A O 1
ATOM 3787 N N . ASN A 1 493 ? 6.797 24.324 -20.685 1.00 66.31 493 ASN A N 1
ATOM 3788 C CA . ASN A 1 493 ? 8.023 24.950 -20.185 1.00 66.31 493 ASN A CA 1
ATOM 3789 C C . ASN A 1 493 ? 7.787 26.129 -19.220 1.00 66.31 493 ASN A C 1
ATOM 3791 O O . ASN A 1 493 ? 8.723 26.576 -18.559 1.00 66.31 493 ASN A O 1
ATOM 3795 N N . LYS A 1 494 ? 6.576 26.698 -19.171 1.00 67.19 494 LYS A N 1
ATOM 3796 C CA . LYS A 1 494 ? 6.262 27.900 -18.371 1.00 67.19 494 LYS A CA 1
ATOM 3797 C C . LYS A 1 494 ? 5.428 27.609 -17.127 1.00 67.19 494 LYS A C 1
ATOM 3799 O O . LYS A 1 494 ? 5.468 28.403 -16.185 1.00 67.19 494 LYS A O 1
ATOM 3804 N N . ILE A 1 495 ? 4.660 26.526 -17.147 1.00 65.94 495 ILE A N 1
ATOM 3805 C CA . ILE A 1 495 ? 3.766 26.099 -16.075 1.00 65.94 495 ILE A CA 1
ATOM 3806 C C . ILE A 1 495 ? 4.370 24.816 -15.492 1.00 65.94 495 ILE A C 1
ATOM 3808 O O . ILE A 1 495 ? 4.287 23.758 -16.101 1.00 65.94 495 ILE A O 1
ATOM 3812 N N . GLU A 1 496 ? 5.040 24.930 -14.343 1.00 57.56 496 GLU A N 1
ATOM 3813 C CA . GLU A 1 496 ? 5.897 23.865 -13.787 1.00 57.56 496 GLU A CA 1
ATOM 3814 C C . GLU A 1 496 ? 5.124 22.581 -13.435 1.00 57.56 496 GLU A C 1
ATOM 3816 O O . GLU A 1 496 ? 5.651 21.486 -13.603 1.00 57.56 496 GLU A O 1
ATOM 3821 N N . ASN A 1 497 ? 3.848 22.688 -13.058 1.00 56.12 497 ASN A N 1
ATOM 3822 C CA . ASN A 1 497 ? 2.983 21.535 -12.795 1.00 56.12 497 ASN A CA 1
ATOM 3823 C C . ASN A 1 497 ? 2.246 21.009 -14.044 1.00 56.12 497 ASN A C 1
ATOM 3825 O O . ASN A 1 497 ? 1.521 20.022 -13.959 1.00 56.12 497 ASN A O 1
ATOM 3829 N N . LEU A 1 498 ? 2.434 21.603 -15.226 1.00 63.59 498 LEU A N 1
ATOM 3830 C CA . LEU A 1 498 ? 1.810 21.102 -16.457 1.00 63.59 498 LEU A CA 1
ATOM 3831 C C . LEU A 1 498 ? 2.403 19.758 -16.878 1.00 63.59 498 LEU A C 1
ATOM 3833 O O . LEU A 1 498 ? 1.669 18.857 -17.256 1.00 63.59 498 LEU A O 1
ATOM 3837 N N . LEU A 1 499 ? 3.725 19.613 -16.734 1.00 59.34 499 LEU A N 1
ATOM 3838 C CA . LEU A 1 499 ? 4.433 18.344 -16.924 1.00 59.34 499 LEU A CA 1
ATOM 3839 C C . LEU A 1 499 ? 3.974 17.279 -15.911 1.00 59.34 499 LEU A C 1
ATOM 3841 O O . LEU A 1 499 ? 4.144 16.089 -16.139 1.00 59.34 499 LEU A O 1
ATOM 3845 N N . PHE A 1 500 ? 3.407 17.712 -14.783 1.00 56.97 500 PHE A N 1
ATOM 3846 C CA . PHE A 1 500 ? 2.883 16.842 -13.738 1.00 56.97 500 PHE A CA 1
ATOM 3847 C C . PHE A 1 500 ? 1.458 16.359 -14.036 1.00 56.97 500 PHE A C 1
ATOM 3849 O O . PHE A 1 500 ? 1.168 15.182 -13.841 1.00 56.97 500 PHE A O 1
ATOM 3856 N N . PHE A 1 501 ? 0.581 17.247 -14.512 1.00 64.44 501 PHE A N 1
ATOM 3857 C CA . PHE A 1 501 ? -0.821 16.922 -14.793 1.00 64.44 501 PHE A CA 1
ATOM 3858 C C . PHE A 1 501 ? -1.047 16.338 -16.193 1.00 64.44 501 PHE A C 1
ATOM 3860 O O . PHE A 1 501 ? -1.907 15.478 -16.344 1.00 64.44 501 PHE A O 1
ATOM 3867 N N . CYS A 1 502 ? -0.276 16.790 -17.186 1.00 69.25 502 CYS A N 1
ATOM 3868 C CA . CYS A 1 502 ? -0.374 16.371 -18.586 1.00 69.25 502 CYS A CA 1
ATOM 3869 C C . CYS A 1 502 ? 1.007 15.954 -19.147 1.00 69.25 502 CYS A C 1
ATOM 3871 O O . CYS A 1 502 ? 1.513 16.587 -20.089 1.00 69.25 502 CYS A O 1
ATOM 3873 N N . PRO A 1 503 ? 1.683 14.966 -18.525 1.00 65.25 503 PRO A N 1
ATOM 3874 C CA . PRO A 1 503 ? 3.022 14.538 -18.923 1.00 65.25 503 PRO A CA 1
ATOM 3875 C C . PRO A 1 503 ? 3.100 14.093 -20.386 1.00 65.25 503 PRO A C 1
ATOM 3877 O O . PRO A 1 503 ? 4.022 14.504 -21.093 1.00 65.25 503 PRO A O 1
ATOM 3880 N N . ASP A 1 504 ? 2.130 13.321 -20.873 1.00 65.56 504 ASP A N 1
ATOM 3881 C CA . ASP A 1 504 ? 2.181 12.761 -22.224 1.00 65.56 504 ASP A CA 1
ATOM 3882 C C . ASP A 1 504 ? 1.935 13.828 -23.302 1.00 65.56 504 ASP A C 1
ATOM 3884 O O . ASP A 1 504 ? 2.513 13.763 -24.393 1.00 65.56 504 ASP A O 1
ATOM 3888 N N . VAL A 1 505 ? 1.144 14.868 -23.007 1.00 71.12 505 VAL A N 1
ATOM 3889 C CA . VAL A 1 505 ? 1.048 16.062 -23.857 1.00 71.12 505 VAL A CA 1
ATOM 3890 C C . VAL A 1 505 ? 2.378 16.773 -23.910 1.00 71.12 505 VAL A C 1
ATOM 3892 O O . VAL A 1 505 ? 2.850 17.116 -24.992 1.00 71.12 505 VAL A O 1
ATOM 3895 N N . CYS A 1 506 ? 2.989 17.003 -22.752 1.00 67.25 506 CYS A N 1
ATOM 3896 C CA . CYS A 1 506 ? 4.243 17.732 -22.672 1.00 67.25 506 CYS A CA 1
ATOM 3897 C C . CYS A 1 506 ? 5.404 16.992 -23.342 1.00 67.25 506 CYS A C 1
ATOM 3899 O O . CYS A 1 506 ? 6.269 17.642 -23.936 1.00 67.25 506 CYS A O 1
ATOM 3901 N N . ASP A 1 507 ? 5.344 15.663 -23.369 1.00 64.31 507 ASP A N 1
ATOM 3902 C CA . ASP A 1 507 ? 6.270 14.800 -24.098 1.00 64.31 507 ASP A CA 1
ATOM 3903 C C . ASP A 1 507 ? 5.888 14.610 -25.584 1.00 64.31 507 ASP A C 1
ATOM 3905 O O . ASP A 1 507 ? 6.630 13.990 -26.350 1.00 64.31 507 ASP A O 1
ATOM 3909 N N . GLY A 1 508 ? 4.779 15.206 -26.041 1.00 63.97 508 GLY A N 1
ATOM 3910 C CA . GLY A 1 508 ? 4.370 15.247 -27.450 1.00 63.97 508 GLY A CA 1
ATOM 3911 C C . GLY A 1 508 ? 3.730 13.958 -27.970 1.00 63.97 508 GLY A C 1
ATOM 3912 O O . GLY A 1 508 ? 3.829 13.665 -29.164 1.00 63.97 508 GLY A O 1
ATOM 3913 N N . TRP A 1 509 ? 3.099 13.184 -27.091 1.00 64.12 509 TRP A N 1
ATOM 3914 C CA . TRP A 1 509 ? 2.394 11.942 -27.420 1.00 64.12 509 TRP A CA 1
ATOM 3915 C C . TRP A 1 509 ? 0.887 12.134 -27.621 1.00 64.12 509 TRP A C 1
ATOM 3917 O O . TRP A 1 509 ? 0.257 11.344 -28.325 1.00 64.12 509 TRP A O 1
ATOM 3927 N N . CYS A 1 510 ? 0.323 13.218 -27.090 1.00 62.22 510 CYS A N 1
ATOM 3928 C CA . CYS A 1 510 ? -1.084 13.588 -27.232 1.00 62.22 510 CYS A CA 1
ATOM 3929 C C . CYS A 1 510 ? -1.310 14.581 -28.383 1.00 62.22 510 CYS A C 1
ATOM 3931 O O . CYS A 1 510 ? -1.481 15.776 -28.154 1.00 62.22 510 CYS A O 1
ATOM 3933 N N . ASP A 1 511 ? -1.291 14.093 -29.629 1.00 59.75 511 ASP A N 1
ATOM 3934 C CA . ASP A 1 511 ? -1.506 14.920 -30.828 1.00 59.75 511 ASP A CA 1
ATOM 3935 C C . ASP A 1 511 ? -2.857 14.604 -31.510 1.00 59.75 511 ASP A C 1
ATOM 3937 O O . ASP A 1 511 ? -3.136 13.460 -31.890 1.00 59.75 511 ASP A O 1
ATOM 3941 N N . HIS A 1 512 ? -3.709 15.617 -31.713 1.00 56.94 512 HIS A N 1
ATOM 3942 C CA . HIS A 1 512 ? -4.987 15.478 -32.424 1.00 56.94 512 HIS A CA 1
ATOM 3943 C C . HIS A 1 512 ? -5.063 16.373 -33.668 1.00 56.94 512 HIS A C 1
ATOM 3945 O O . HIS A 1 512 ? -5.767 17.381 -33.711 1.00 56.94 512 HIS A O 1
ATOM 3951 N N . ILE A 1 513 ? -4.459 15.920 -34.769 1.00 49.84 513 ILE A N 1
ATOM 3952 C CA . ILE A 1 513 ? -5.074 16.151 -36.081 1.00 49.84 513 ILE A CA 1
ATOM 3953 C C . ILE A 1 513 ? -5.793 14.853 -36.459 1.00 49.84 513 ILE A C 1
ATOM 3955 O O . ILE A 1 513 ? -5.149 13.923 -36.940 1.00 49.84 513 ILE A O 1
ATOM 3959 N N . PRO A 1 514 ? -7.118 14.734 -36.251 1.00 40.91 514 PRO A N 1
ATOM 3960 C CA . PRO A 1 514 ? -7.830 13.521 -36.616 1.00 40.91 514 PRO A CA 1
ATOM 3961 C C . PRO A 1 514 ? -7.655 13.230 -38.109 1.00 40.91 514 PRO A C 1
ATOM 3963 O O . PRO A 1 514 ? -7.790 14.106 -38.974 1.00 40.91 514 PRO A O 1
ATOM 3966 N N . PHE A 1 515 ? -7.369 11.969 -38.419 1.00 37.56 515 PHE A N 1
ATOM 3967 C CA . PHE A 1 515 ? -7.314 11.466 -39.782 1.00 37.56 515 PHE A CA 1
ATOM 3968 C C . PHE A 1 515 ? -8.597 11.859 -40.537 1.00 37.56 515 PHE A C 1
ATOM 3970 O O . PHE A 1 515 ? -9.688 11.403 -40.208 1.00 37.56 515 PHE A O 1
ATOM 3977 N N . GLY A 1 516 ? -8.473 12.722 -41.553 1.00 40.53 516 GLY A N 1
ATOM 3978 C CA . GLY A 1 516 ? -9.587 13.089 -42.435 1.00 40.53 516 GLY A CA 1
ATOM 3979 C C . GLY A 1 516 ? -10.195 14.485 -42.264 1.00 40.53 516 GLY A C 1
ATOM 3980 O O . GLY A 1 516 ? -11.173 14.769 -42.951 1.00 40.53 516 GLY A O 1
ATOM 3981 N N . LYS A 1 517 ? -9.633 15.385 -41.445 1.00 36.50 517 LYS A N 1
ATOM 3982 C CA . LYS A 1 517 ? -9.986 16.818 -41.499 1.00 36.50 517 LYS A CA 1
ATOM 3983 C C . LYS A 1 517 ? -8.793 17.687 -41.915 1.00 36.50 517 LYS A C 1
ATOM 3985 O O . LYS A 1 517 ? -7.984 18.095 -41.089 1.00 36.50 517 LYS A O 1
ATOM 3990 N N . LYS A 1 518 ? -8.717 17.973 -43.216 1.00 38.75 518 LYS A N 1
ATOM 3991 C CA . LYS A 1 518 ? -8.321 19.282 -43.749 1.00 38.75 518 LYS A CA 1
ATOM 3992 C C . LYS A 1 518 ? -9.447 19.774 -44.638 1.00 38.75 518 LYS A C 1
ATOM 3994 O O . LYS A 1 518 ? -9.951 18.932 -45.415 1.00 38.75 518 LYS A O 1
#